Protein AF-A0A965Z1U5-F1 (afdb_monomer)

Foldseek 3Di:
DDDDDDDDDPPDDDQLVVFQVVLLVVCCVVPWDDKDKDKDAPVPLPDDQQDWFFDDDCPPPNGDRFIWGFHDWADPPPPRIIMTITIGDDCVSNDSGTHDGDDPPPPDDPDFFPWKDDWDKDFPFDDPPLDTWTKIKIFIDGGPVDDFQKKWKWKDFPPDDDTHTPDIDRDPDGMDIDTDDDAQTKMKMFMWTAHPPPRDIDPGDIDIDGIPQDQDFAEEKEDWAWEADQQKTKTFIHGGPDSQFQWKFKWKDQDFAPVPIDTDDTGRDGIDIGHHGAFRKMFMWMWTAGPNGHTYDINDSTTHIYGHHDDDPVVVVVVVCVVDVVVVVVVCVVPPDDDPPPPVCVVVPPPPDPDPDDPDDPDCVVPDDPPPDPPVVVVVVVVVVVVVVVVVVVVVD

Radius of gyration: 63.67 Å; Cα contacts (8 Å, |Δi|>4): 687; chains: 1; bounding box: 165×57×192 Å

Secondary structure (DSSP, 8-state):
---------TT--SHHHHHHHHHHHHHHHHH---EEEEEEEGGGTT--TT-EEEEEEHHHH-EEEEEEEEEEEEE-SSSSEEEEEEEE--GGGG-S-----------------SS-EEEEEEE----TTS----EEEEEEE--SSS--SEEEEEEEETT--SPEEEEEESS--SEEEEESPPTTSEEEEEEEEE-TTT-PBP--EEEEEETT----PPPPPEEEEEEEETTEEEEEEE--S-TTEEEEEEEEESSS-GGG-EEEEEESSSEEEEE--TT-EEEEEEEEEETT-PBPPPS-SSPEEEEPPP--HHHHHHHHHHH-HHHHHHHHHHHS--------GGGGS------------TTSTTS-------HHHHHHHHHHHHHHHHHHHHH--

Mean predicted aligned error: 20.66 Å

Structure (mmCIF, N/CA/C/O backbone):
data_AF-A0A965Z1U5-F1
#
_entry.id   AF-A0A965Z1U5-F1
#
loop_
_atom_site.group_PDB
_atom_site.id
_atom_site.type_symbol
_atom_site.label_atom_id
_atom_site.label_alt_id
_atom_site.label_comp_id
_atom_site.label_asym_id
_atom_site.label_entity_id
_atom_site.label_seq_id
_atom_site.pdbx_PDB_ins_code
_atom_site.Cartn_x
_atom_site.Cartn_y
_atom_site.Cartn_z
_atom_site.occupancy
_atom_site.B_iso_or_equiv
_atom_site.auth_seq_id
_atom_site.auth_comp_id
_atom_site.auth_asym_id
_atom_site.auth_atom_id
_atom_site.pdbx_PDB_model_num
ATOM 1 N N . GLY A 1 1 ? -3.726 21.335 -47.541 1.00 59.28 1 GLY A N 1
ATOM 2 C CA . GLY A 1 1 ? -3.322 21.092 -46.144 1.00 59.28 1 GLY A CA 1
ATOM 3 C C . GLY A 1 1 ? -2.238 20.042 -46.142 1.00 59.28 1 GLY A C 1
ATOM 4 O O . GLY A 1 1 ? -2.232 19.223 -47.052 1.00 59.28 1 GLY A O 1
ATOM 5 N N . VAL A 1 2 ? -1.315 20.085 -45.186 1.00 68.00 2 VAL A N 1
ATOM 6 C CA . VAL A 1 2 ? -0.367 18.982 -44.977 1.00 68.00 2 VAL A CA 1
ATOM 7 C C . VAL A 1 2 ? -1.141 17.851 -44.300 1.00 68.00 2 VAL A C 1
ATOM 9 O O . VAL A 1 2 ? -1.818 18.098 -43.306 1.00 68.00 2 VAL A O 1
ATOM 12 N N . TYR A 1 3 ? -1.113 16.653 -44.883 1.00 68.88 3 TYR A N 1
ATOM 13 C CA . TYR A 1 3 ? -1.739 15.462 -44.313 1.00 68.88 3 TYR A CA 1
ATOM 14 C C . TYR A 1 3 ? -0.634 14.579 -43.746 1.00 68.88 3 TYR A C 1
ATOM 16 O O . TYR A 1 3 ? 0.177 14.041 -44.498 1.00 68.88 3 TYR A O 1
ATOM 24 N N . GLU A 1 4 ? -0.577 14.480 -42.424 1.00 79.38 4 GLU A N 1
ATOM 25 C CA . GLU A 1 4 ? 0.377 13.627 -41.727 1.00 79.38 4 GLU A CA 1
ATOM 26 C C . GLU A 1 4 ? -0.283 12.284 -41.406 1.00 79.38 4 GLU A C 1
ATOM 28 O O . GLU A 1 4 ? -1.426 12.232 -40.946 1.00 79.38 4 GLU A O 1
ATOM 33 N N . LYS A 1 5 ? 0.427 11.186 -41.676 1.00 80.12 5 LYS A N 1
ATOM 34 C CA . LYS A 1 5 ? -0.039 9.827 -41.398 1.00 80.12 5 LYS A CA 1
ATOM 35 C C . LYS A 1 5 ? 1.095 9.016 -40.788 1.00 80.12 5 LYS A C 1
ATOM 37 O O . LYS A 1 5 ? 2.096 8.758 -41.449 1.00 80.12 5 LYS A O 1
ATOM 42 N N . SER A 1 6 ? 0.912 8.576 -39.548 1.00 85.31 6 SER A N 1
ATOM 43 C CA . SER A 1 6 ? 1.828 7.653 -38.874 1.00 85.31 6 SER A CA 1
ATOM 44 C C . SER A 1 6 ? 1.449 6.207 -39.198 1.00 85.31 6 SER A C 1
ATOM 46 O O . SER A 1 6 ? 0.270 5.850 -39.182 1.00 85.31 6 SER A O 1
ATOM 48 N N . ILE A 1 7 ? 2.439 5.371 -39.513 1.00 83.31 7 ILE A N 1
ATOM 49 C CA . ILE A 1 7 ? 2.233 3.971 -39.904 1.00 83.31 7 ILE A CA 1
ATOM 50 C C . ILE A 1 7 ? 3.200 3.096 -39.105 1.00 83.31 7 ILE A C 1
ATOM 52 O O . ILE A 1 7 ? 4.408 3.323 -39.127 1.00 83.31 7 ILE A O 1
ATOM 56 N N . SER A 1 8 ? 2.675 2.090 -38.406 1.00 86.25 8 SER A N 1
ATOM 57 C CA . SER A 1 8 ? 3.488 1.099 -37.695 1.00 86.25 8 SER A CA 1
ATOM 58 C C . SER A 1 8 ? 3.958 0.007 -38.654 1.00 86.25 8 SER A C 1
ATOM 60 O O . SER A 1 8 ? 3.145 -0.688 -39.261 1.00 86.25 8 SER A O 1
ATOM 62 N N . LEU A 1 9 ? 5.275 -0.162 -38.767 1.00 80.62 9 LEU A N 1
ATOM 63 C CA . LEU A 1 9 ? 5.908 -1.162 -39.626 1.00 80.62 9 LEU A CA 1
ATOM 64 C C . LEU A 1 9 ? 6.399 -2.337 -38.771 1.00 80.62 9 LEU A C 1
ATOM 66 O O . LEU A 1 9 ? 7.524 -2.340 -38.274 1.00 80.62 9 LEU A O 1
ATOM 70 N N . LEU A 1 10 ? 5.530 -3.324 -38.548 1.00 79.31 10 LEU A N 1
ATOM 71 C CA . LEU A 1 10 ? 5.866 -4.510 -37.755 1.00 79.31 10 LEU A CA 1
ATOM 72 C C . LEU A 1 10 ? 6.951 -5.346 -38.455 1.00 79.31 10 LEU A C 1
ATOM 74 O O . LEU A 1 10 ? 6.901 -5.556 -39.663 1.00 79.31 10 LEU A O 1
ATOM 78 N N . GLY A 1 11 ? 7.931 -5.834 -37.690 1.00 80.06 11 GLY A N 1
ATOM 79 C CA . GLY A 1 11 ? 9.009 -6.693 -38.202 1.00 80.06 11 GLY A CA 1
ATOM 80 C C . GLY A 1 11 ? 10.138 -5.965 -38.944 1.00 80.06 11 GLY A C 1
ATOM 81 O O . GLY A 1 11 ? 11.106 -6.606 -39.353 1.00 80.06 11 GLY A O 1
ATOM 82 N N . VAL A 1 12 ? 10.064 -4.639 -39.086 1.00 83.12 12 VAL A N 1
ATOM 83 C CA . VAL A 1 12 ? 11.139 -3.823 -39.661 1.00 83.12 12 VAL A CA 1
ATOM 84 C C . VAL A 1 12 ? 12.124 -3.429 -38.563 1.00 83.12 12 VAL A C 1
ATOM 86 O O . VAL A 1 12 ? 11.748 -2.780 -37.593 1.00 83.12 12 VAL A O 1
ATOM 89 N N . THR A 1 13 ? 13.390 -3.826 -38.704 1.00 81.75 13 THR A N 1
ATOM 90 C CA . THR A 1 13 ? 14.416 -3.644 -37.654 1.00 81.75 13 THR A CA 1
ATOM 91 C C . THR A 1 13 ? 15.606 -2.797 -38.097 1.00 81.75 13 THR A C 1
ATOM 93 O O . THR A 1 13 ? 16.485 -2.509 -37.287 1.00 81.75 13 THR A O 1
ATOM 96 N N . ARG A 1 14 ? 15.656 -2.385 -39.372 1.00 85.12 14 ARG A N 1
ATOM 97 C CA . ARG A 1 14 ? 16.762 -1.600 -39.939 1.00 85.12 14 ARG A CA 1
ATOM 98 C C . ARG A 1 14 ? 16.266 -0.294 -40.576 1.00 85.12 14 ARG A C 1
ATOM 100 O O . ARG A 1 14 ? 15.261 -0.338 -41.287 1.00 85.12 14 ARG A O 1
ATOM 107 N N . PRO A 1 15 ? 16.986 0.836 -40.422 1.00 85.94 15 PRO A N 1
ATOM 108 C CA . PRO A 1 15 ? 16.594 2.123 -41.011 1.00 85.94 15 PRO A CA 1
ATOM 109 C C . PRO A 1 15 ? 16.407 2.083 -42.534 1.00 85.94 15 PRO A C 1
ATOM 111 O O . PRO A 1 15 ? 15.456 2.651 -43.055 1.00 85.94 15 PRO A O 1
ATOM 114 N N . GLU A 1 16 ? 17.249 1.343 -43.257 1.00 88.06 16 GLU A N 1
ATOM 115 C CA . GLU A 1 16 ? 17.133 1.198 -44.718 1.00 88.06 16 GLU A CA 1
ATOM 116 C C . GLU A 1 16 ? 15.807 0.546 -45.143 1.00 88.06 16 GLU A C 1
ATOM 118 O O . GLU A 1 16 ? 15.194 0.950 -46.131 1.00 88.06 16 GLU A O 1
ATOM 123 N N . GLN A 1 17 ? 15.329 -0.440 -44.376 1.00 89.94 17 GLN A N 1
ATOM 124 C CA . GLN A 1 17 ? 14.039 -1.090 -44.624 1.00 89.94 17 GLN A CA 1
ATOM 125 C C . GLN A 1 17 ? 12.875 -0.124 -44.370 1.00 89.94 17 GLN A C 1
ATOM 127 O O . GLN A 1 17 ? 11.907 -0.125 -45.129 1.00 89.94 17 GLN A O 1
ATOM 132 N N . VAL A 1 18 ? 12.987 0.728 -43.341 1.00 89.44 18 VAL A N 1
ATOM 133 C CA . VAL A 1 18 ? 12.021 1.808 -43.079 1.00 89.44 18 VAL A CA 1
ATOM 134 C C . VAL A 1 18 ? 11.992 2.782 -44.253 1.00 89.44 18 VAL A C 1
ATOM 136 O O . VAL A 1 18 ? 10.911 3.129 -44.719 1.00 89.44 18 VAL A O 1
ATOM 139 N N . GLY A 1 19 ? 13.157 3.173 -44.774 1.00 91.00 19 GLY A N 1
ATOM 140 C CA . GLY A 1 19 ? 13.268 4.105 -45.895 1.00 91.00 19 GLY A CA 1
ATOM 141 C C . GLY A 1 19 ? 12.595 3.580 -47.160 1.00 91.00 19 GLY A C 1
ATOM 142 O O . GLY A 1 19 ? 11.820 4.302 -47.787 1.00 91.00 19 GLY A O 1
ATOM 143 N N . ARG A 1 20 ? 12.835 2.310 -47.509 1.00 92.25 20 ARG A N 1
ATOM 144 C CA . ARG A 1 20 ? 12.217 1.644 -48.672 1.00 92.25 20 ARG A CA 1
ATOM 145 C C . ARG A 1 20 ? 10.707 1.483 -48.511 1.00 92.25 20 ARG A C 1
ATOM 147 O O . ARG A 1 20 ? 9.948 1.808 -49.419 1.00 92.25 20 ARG A O 1
ATOM 154 N N . LEU A 1 21 ? 10.252 1.033 -47.340 1.00 90.75 21 LEU A N 1
ATOM 155 C CA . LEU A 1 21 ? 8.822 0.843 -47.086 1.00 90.75 21 LEU A CA 1
ATOM 156 C C . LEU A 1 21 ? 8.074 2.182 -47.005 1.00 90.75 21 LEU A C 1
ATOM 158 O O . LEU A 1 21 ? 6.960 2.301 -47.509 1.00 90.75 21 LEU A O 1
ATOM 162 N N . GLY A 1 22 ? 8.707 3.211 -46.440 1.00 89.88 22 GLY A N 1
ATOM 163 C CA . GLY A 1 22 ? 8.207 4.582 -46.456 1.00 89.88 22 GLY A CA 1
ATOM 164 C C . GLY A 1 22 ? 8.079 5.133 -47.875 1.00 89.88 22 GLY A C 1
ATOM 165 O O . GLY A 1 22 ? 7.038 5.698 -48.209 1.00 89.88 22 GLY A O 1
ATOM 166 N N . ASN A 1 23 ? 9.085 4.908 -48.728 1.00 91.25 23 ASN A N 1
ATOM 167 C CA . ASN A 1 23 ? 9.037 5.310 -50.134 1.00 91.25 23 ASN A CA 1
ATOM 168 C C . ASN A 1 23 ? 7.898 4.604 -50.887 1.00 91.25 23 ASN A C 1
ATOM 170 O O . ASN A 1 23 ? 7.099 5.263 -51.546 1.00 91.25 23 ASN A O 1
ATOM 174 N N . TYR A 1 24 ? 7.753 3.287 -50.707 1.00 91.94 24 TYR A N 1
ATOM 175 C CA . TYR A 1 24 ? 6.645 2.511 -51.273 1.00 91.94 24 TYR A CA 1
ATOM 176 C C . TYR A 1 24 ? 5.275 3.088 -50.885 1.00 91.94 24 TYR A C 1
ATOM 178 O O . TYR A 1 24 ? 4.416 3.296 -51.744 1.00 91.94 24 TYR A O 1
ATOM 186 N N . LEU A 1 25 ? 5.060 3.379 -49.598 1.00 90.62 25 LEU A N 1
ATOM 187 C CA . LEU A 1 25 ? 3.789 3.914 -49.100 1.00 90.62 25 LEU A CA 1
ATOM 188 C C . LEU A 1 25 ? 3.514 5.329 -49.630 1.00 90.62 25 LEU A C 1
ATOM 190 O O . LEU A 1 25 ? 2.376 5.636 -49.993 1.00 90.62 25 LEU A O 1
ATOM 194 N N . LEU A 1 26 ? 4.549 6.169 -49.708 1.00 89.75 26 LEU A N 1
ATOM 195 C CA . LEU A 1 26 ? 4.457 7.524 -50.247 1.00 89.75 26 LEU A CA 1
ATOM 196 C C . LEU A 1 26 ? 4.139 7.519 -51.748 1.00 89.75 26 LEU A C 1
ATOM 198 O O . LEU A 1 26 ? 3.217 8.207 -52.187 1.00 89.75 26 LEU A O 1
ATOM 202 N N . GLU A 1 27 ? 4.867 6.729 -52.538 1.00 91.81 27 GLU A N 1
ATOM 203 C CA . GLU A 1 27 ? 4.651 6.628 -53.982 1.00 91.81 27 GLU A CA 1
ATOM 204 C C . GLU A 1 27 ? 3.309 5.967 -54.308 1.00 91.81 27 GLU A C 1
ATOM 206 O O . GLU A 1 27 ? 2.620 6.430 -55.218 1.00 91.81 27 GLU A O 1
ATOM 211 N N . THR A 1 28 ? 2.872 4.977 -53.519 1.00 91.62 28 THR A N 1
ATOM 212 C CA . THR A 1 28 ? 1.513 4.417 -53.618 1.00 91.62 28 THR A CA 1
ATOM 213 C C . THR A 1 28 ? 0.469 5.518 -53.432 1.00 91.62 28 THR A C 1
ATOM 215 O O . THR A 1 28 ? -0.399 5.685 -54.283 1.00 91.62 28 THR A O 1
ATOM 218 N N . ALA A 1 29 ? 0.575 6.322 -52.368 1.00 88.88 29 ALA A N 1
ATOM 219 C CA . ALA A 1 29 ? -0.375 7.403 -52.101 1.00 88.88 29 ALA A CA 1
ATOM 220 C C . ALA A 1 29 ? -0.366 8.504 -53.178 1.00 88.88 29 ALA A C 1
ATOM 222 O O . ALA A 1 29 ? -1.385 9.154 -53.404 1.00 88.88 29 ALA A O 1
ATOM 223 N N . ARG A 1 30 ? 0.777 8.729 -53.840 1.00 88.75 30 ARG A N 1
ATOM 224 C CA . ARG A 1 30 ? 0.920 9.754 -54.882 1.00 88.75 30 ARG A CA 1
ATOM 225 C C . ARG A 1 30 ? 0.391 9.300 -56.244 1.00 88.75 30 ARG A C 1
ATOM 227 O O . ARG A 1 30 ? -0.228 10.098 -56.949 1.00 88.75 30 ARG A O 1
ATOM 234 N N . ARG A 1 31 ? 0.688 8.057 -56.632 1.00 91.56 31 ARG A N 1
ATOM 235 C CA . ARG A 1 31 ? 0.518 7.550 -58.005 1.00 91.56 31 ARG A CA 1
ATOM 236 C C . ARG A 1 31 ? -0.724 6.694 -58.187 1.00 91.56 31 ARG A C 1
ATOM 238 O O . ARG A 1 31 ? -1.340 6.752 -59.245 1.00 91.56 31 ARG A O 1
ATOM 245 N N . VAL A 1 32 ? -1.106 5.924 -57.172 1.00 92.88 32 VAL A N 1
ATOM 246 C CA . VAL A 1 32 ? -2.252 5.016 -57.249 1.00 92.88 32 VAL A CA 1
ATOM 247 C C . VAL A 1 32 ? -3.505 5.786 -56.860 1.00 92.88 32 VAL A C 1
ATOM 249 O O . VAL A 1 32 ? -3.798 5.968 -55.679 1.00 92.88 32 VAL A O 1
ATOM 252 N N . GLN A 1 33 ? -4.235 6.272 -57.862 1.00 90.19 33 GLN A N 1
ATOM 253 C CA . GLN A 1 33 ? -5.440 7.080 -57.638 1.00 90.19 33 GLN A CA 1
ATOM 254 C C . GLN A 1 33 ? -6.726 6.330 -57.971 1.00 90.19 33 GLN A C 1
ATOM 256 O O . GLN A 1 33 ? -7.779 6.647 -57.421 1.00 90.19 33 GLN A O 1
ATOM 261 N N . ASN A 1 34 ? -6.655 5.337 -58.859 1.00 93.25 34 ASN A N 1
ATOM 262 C CA . ASN A 1 34 ? -7.828 4.585 -59.280 1.00 93.25 34 ASN A CA 1
ATOM 263 C C . ASN A 1 34 ? -7.920 3.244 -58.550 1.00 93.25 34 ASN A C 1
ATOM 265 O O . ASN A 1 34 ? -6.970 2.463 -58.517 1.00 93.25 34 ASN A O 1
ATOM 269 N N . PHE A 1 35 ? -9.108 2.963 -58.029 1.00 95.12 35 PHE A N 1
ATOM 270 C CA . PHE A 1 35 ? -9.475 1.694 -57.416 1.00 95.12 35 PHE A CA 1
ATOM 271 C C . PHE A 1 35 ? -10.773 1.224 -58.054 1.00 95.12 35 PHE A C 1
ATOM 273 O O . PHE A 1 35 ? -11.647 2.036 -58.364 1.00 95.12 35 PHE A O 1
ATOM 280 N N . CYS A 1 36 ? -10.905 -0.077 -58.264 1.00 94.06 36 CYS A N 1
ATOM 281 C CA . CYS A 1 36 ? -12.145 -0.652 -58.758 1.00 94.06 36 CYS A CA 1
ATOM 282 C C . CYS A 1 36 ? -12.383 -2.029 -58.153 1.00 94.06 36 CYS A C 1
ATOM 284 O O . CYS A 1 36 ? -11.455 -2.704 -57.710 1.00 94.06 36 CYS A O 1
ATOM 286 N N . ALA A 1 37 ? -13.648 -2.426 -58.145 1.00 93.69 37 ALA A N 1
ATOM 287 C CA . ALA A 1 37 ? -14.051 -3.785 -57.853 1.00 93.69 37 ALA A CA 1
ATOM 288 C C . ALA A 1 37 ? -15.101 -4.210 -58.876 1.00 93.69 37 ALA A C 1
ATOM 290 O O . ALA A 1 37 ? -15.958 -3.409 -59.259 1.00 93.69 37 ALA A O 1
ATOM 291 N N . PHE A 1 38 ? -15.017 -5.451 -59.337 1.00 90.94 38 PHE A N 1
ATOM 292 C CA . PHE A 1 38 ? -15.966 -6.029 -60.281 1.00 90.94 38 PHE A CA 1
ATOM 293 C C . PHE A 1 38 ? -16.144 -7.517 -59.995 1.00 90.94 38 PHE A C 1
ATOM 295 O O . PHE A 1 38 ? -15.285 -8.156 -59.392 1.00 90.94 38 PHE A O 1
ATOM 302 N N . GLN A 1 39 ? -17.287 -8.056 -60.407 1.00 90.75 39 GLN A N 1
ATOM 303 C CA . GLN A 1 39 ? -17.618 -9.462 -60.221 1.00 90.75 39 GLN A CA 1
ATOM 304 C C . GLN A 1 39 ? -17.419 -10.223 -61.525 1.00 90.75 39 GLN A C 1
ATOM 306 O O . GLN A 1 39 ? -17.868 -9.779 -62.584 1.00 90.75 39 GLN A O 1
ATOM 311 N N . VAL A 1 40 ? -16.774 -11.378 -61.429 1.00 87.94 40 VAL A N 1
ATOM 312 C CA . VAL A 1 40 ? -16.605 -12.327 -62.529 1.00 87.94 40 VAL A CA 1
ATOM 313 C C . VAL A 1 40 ? -17.300 -13.639 -62.193 1.00 87.94 40 VAL A C 1
ATOM 315 O O . VAL A 1 40 ? -17.477 -13.983 -61.028 1.00 87.94 40 VAL A O 1
ATOM 318 N N . SER A 1 41 ? -17.717 -14.378 -63.217 1.00 85.50 41 SER A N 1
ATOM 319 C CA . SER A 1 41 ? -18.219 -15.745 -63.032 1.00 85.50 41 SER A CA 1
ATOM 320 C C . SER A 1 41 ? -17.060 -16.729 -62.827 1.00 85.50 41 SER A C 1
ATOM 322 O O . SER A 1 41 ? -15.912 -16.394 -63.114 1.00 85.50 41 SER A O 1
ATOM 324 N N . LEU A 1 42 ? -17.357 -17.980 -62.460 1.00 76.62 42 LEU A N 1
ATOM 325 C CA . LEU A 1 42 ? -16.363 -19.065 -62.328 1.00 76.62 42 LEU A CA 1
ATOM 326 C C . LEU A 1 42 ? -15.470 -19.301 -63.564 1.00 76.62 42 LEU A C 1
ATOM 328 O O . LEU A 1 42 ? -14.468 -20.002 -63.466 1.00 76.62 42 LEU A O 1
ATOM 332 N N . LYS A 1 43 ? -15.833 -18.755 -64.731 1.00 76.12 43 LYS A N 1
ATOM 333 C CA . LYS A 1 43 ? -15.044 -18.865 -65.962 1.00 76.12 43 LYS A CA 1
ATOM 334 C C . LYS A 1 43 ? -13.726 -18.078 -65.914 1.00 76.12 43 LYS A C 1
ATOM 336 O O . LYS A 1 43 ? -12.787 -18.501 -66.574 1.00 76.12 43 LYS A O 1
ATOM 341 N N . ASP A 1 44 ? -13.672 -17.000 -65.134 1.00 75.31 44 ASP A N 1
ATOM 342 C CA . ASP A 1 44 ? -12.500 -16.120 -64.994 1.00 75.31 44 ASP A CA 1
ATOM 343 C C . ASP A 1 44 ? -12.007 -16.105 -63.528 1.00 75.31 44 ASP A C 1
ATOM 345 O O . ASP A 1 44 ? -11.510 -15.103 -63.015 1.00 75.31 44 ASP A O 1
ATOM 349 N N . ALA A 1 45 ? -12.226 -17.219 -62.815 1.00 68.50 45 ALA A N 1
ATOM 350 C CA . ALA A 1 45 ? -11.830 -17.410 -61.416 1.00 68.50 45 ALA A CA 1
ATOM 351 C C . ALA A 1 45 ? -10.360 -17.840 -61.247 1.00 68.50 45 ALA A C 1
ATOM 353 O O . ALA A 1 45 ? -9.933 -18.132 -60.134 1.00 68.50 45 ALA A O 1
ATOM 354 N N . ASP A 1 46 ? -9.600 -17.904 -62.340 1.00 83.56 46 ASP A N 1
ATOM 355 C CA . ASP A 1 46 ? -8.154 -18.126 -62.345 1.00 83.56 46 ASP A CA 1
ATOM 356 C C . ASP A 1 46 ? -7.351 -16.859 -62.015 1.00 83.56 46 ASP A C 1
ATOM 358 O O . ASP A 1 46 ? -6.145 -16.952 -61.818 1.00 83.56 46 ASP A O 1
ATOM 362 N N . ILE A 1 47 ? -8.008 -15.699 -61.909 1.00 90.31 47 ILE A N 1
ATOM 363 C CA . ILE A 1 47 ? -7.376 -14.450 -61.477 1.00 90.31 47 ILE A CA 1
ATOM 364 C C . ILE A 1 47 ? -6.924 -14.568 -60.017 1.00 90.31 47 ILE A C 1
ATOM 366 O O . ILE A 1 47 ? -7.735 -14.819 -59.122 1.00 90.31 47 ILE A O 1
ATOM 370 N N . GLU A 1 48 ? -5.646 -14.292 -59.761 1.00 92.00 48 GLU A N 1
ATOM 371 C CA . GLU A 1 48 ? -5.042 -14.387 -58.429 1.00 92.00 48 GLU A CA 1
ATOM 372 C C . GLU A 1 48 ? -4.659 -13.021 -57.837 1.00 92.00 48 GLU A C 1
ATOM 374 O O . GLU A 1 48 ? -4.344 -12.046 -58.528 1.00 92.00 48 GLU A O 1
ATOM 379 N N . ALA A 1 49 ? -4.645 -12.942 -56.502 1.00 93.12 49 ALA A N 1
ATOM 380 C CA . ALA A 1 49 ? -4.140 -11.764 -55.810 1.00 93.12 49 ALA A CA 1
ATOM 381 C C . ALA A 1 49 ? -2.656 -11.542 -56.144 1.00 93.12 49 ALA A C 1
ATOM 383 O O . ALA A 1 49 ? -1.814 -12.418 -55.966 1.00 93.12 49 ALA A O 1
ATOM 384 N N . GLY A 1 50 ? -2.327 -10.330 -56.585 1.00 90.88 50 GLY A N 1
ATOM 385 C CA . GLY A 1 50 ? -0.987 -9.949 -57.013 1.00 90.88 50 GLY A CA 1
ATOM 386 C C . GLY A 1 50 ? -0.805 -9.866 -58.527 1.00 90.88 50 GLY A C 1
ATOM 387 O O . GLY A 1 50 ? 0.142 -9.194 -58.942 1.00 90.88 50 GLY A O 1
ATOM 388 N N . GLU A 1 51 ? -1.700 -10.454 -59.325 1.00 95.12 51 GLU A N 1
ATOM 389 C CA . GLU A 1 51 ? -1.655 -10.369 -60.787 1.00 95.12 51 GLU A CA 1
ATOM 390 C C . GLU A 1 51 ? -1.930 -8.955 -61.306 1.00 95.12 51 GLU A C 1
ATOM 392 O O . GLU A 1 51 ? -2.525 -8.116 -60.621 1.00 95.12 51 GLU A O 1
ATOM 397 N N . ILE A 1 52 ? -1.484 -8.688 -62.536 1.00 94.56 52 ILE A N 1
ATOM 398 C CA . ILE A 1 52 ? -1.739 -7.431 -63.242 1.00 94.56 52 ILE A CA 1
ATOM 399 C C . ILE A 1 52 ? -2.690 -7.722 -64.396 1.00 94.56 52 ILE A C 1
ATOM 401 O O . ILE A 1 52 ? -2.337 -8.425 -65.340 1.00 94.56 52 ILE A O 1
ATOM 405 N N . VAL A 1 53 ? -3.879 -7.134 -64.332 1.00 94.00 53 VAL A N 1
ATOM 406 C CA . VAL A 1 53 ? -4.925 -7.256 -65.346 1.00 94.00 53 VAL A CA 1
ATOM 407 C C . VAL A 1 53 ? -5.088 -5.940 -66.100 1.00 94.00 53 VAL A C 1
ATOM 409 O O . VAL A 1 53 ? -4.924 -4.854 -65.542 1.00 94.00 53 VAL A O 1
ATOM 412 N N . SER A 1 54 ? -5.424 -6.018 -67.384 1.00 95.06 54 SER A N 1
ATOM 413 C CA . SER A 1 54 ? -5.745 -4.842 -68.196 1.00 95.06 54 SER A CA 1
ATOM 414 C C . SER A 1 54 ? -7.255 -4.648 -68.264 1.00 95.06 54 SER A C 1
ATOM 416 O O . SER A 1 54 ? -7.968 -5.488 -68.806 1.00 95.06 54 SER A O 1
ATOM 418 N N . ILE A 1 55 ? -7.743 -3.514 -67.765 1.00 93.06 55 ILE A N 1
ATOM 419 C CA . ILE A 1 55 ? -9.172 -3.187 -67.737 1.00 93.06 55 ILE A CA 1
ATOM 420 C C . ILE A 1 55 ? -9.487 -2.165 -68.831 1.00 93.06 55 ILE A C 1
ATOM 422 O O . ILE A 1 55 ? -8.815 -1.140 -68.976 1.00 93.06 55 ILE A O 1
ATOM 426 N N . THR A 1 56 ? -10.538 -2.443 -69.603 1.00 94.38 56 THR A N 1
ATOM 427 C CA . THR A 1 56 ? -11.081 -1.539 -70.624 1.00 94.38 56 THR A CA 1
ATOM 428 C C . THR A 1 56 ? -12.528 -1.215 -70.274 1.00 94.38 56 THR A C 1
ATOM 430 O O . THR A 1 56 ? -13.367 -2.111 -70.247 1.00 94.38 56 THR A O 1
ATOM 433 N N . TYR A 1 57 ? -12.815 0.055 -69.985 1.00 92.88 57 TYR A N 1
ATOM 434 C CA . TYR A 1 57 ? -14.152 0.528 -69.615 1.00 92.88 57 TYR A CA 1
ATOM 435 C C . TYR A 1 57 ? -14.369 1.989 -70.068 1.00 92.88 57 TYR A C 1
ATOM 437 O O . TYR A 1 57 ? -14.457 2.909 -69.241 1.00 92.88 57 TYR A O 1
ATOM 445 N N . PRO A 1 58 ? -14.391 2.230 -71.394 1.00 91.75 58 PRO A N 1
ATOM 446 C CA . PRO A 1 58 ? -14.248 3.563 -71.978 1.00 91.75 58 PRO A CA 1
ATOM 447 C C . PRO A 1 58 ? -15.420 4.500 -71.665 1.00 91.75 58 PRO A C 1
ATOM 449 O O . PRO A 1 58 ? -15.193 5.686 -71.449 1.00 91.75 58 PRO A O 1
ATOM 452 N N . ASP A 1 59 ? -16.645 3.980 -71.576 1.00 91.75 59 ASP A N 1
ATOM 453 C CA . ASP A 1 59 ? -17.855 4.813 -71.533 1.00 91.75 59 ASP A CA 1
ATOM 454 C C . ASP A 1 59 ? -18.059 5.559 -70.204 1.00 91.75 59 ASP A C 1
ATOM 456 O O . ASP A 1 59 ? -18.666 6.627 -70.184 1.00 91.75 59 ASP A O 1
ATOM 460 N N . PHE A 1 60 ? -17.544 5.025 -69.091 1.00 88.81 60 PHE A N 1
ATOM 461 C CA . PHE A 1 60 ? -17.665 5.654 -67.766 1.00 88.81 60 PHE A CA 1
ATOM 462 C C . PHE A 1 60 ? -16.332 6.191 -67.242 1.00 88.81 60 PHE A C 1
ATOM 464 O O . PHE A 1 60 ? -16.270 7.297 -66.715 1.00 88.81 60 PHE A O 1
ATOM 471 N N . THR A 1 61 ? -15.256 5.410 -67.375 1.00 89.25 61 THR A N 1
ATOM 472 C CA . THR A 1 61 ? -13.947 5.742 -66.779 1.00 89.25 61 THR A CA 1
ATOM 473 C C . THR A 1 61 ? -12.935 6.286 -67.784 1.00 89.25 61 THR A C 1
ATOM 475 O O . THR A 1 61 ? -11.884 6.789 -67.388 1.00 89.25 61 THR A O 1
ATOM 478 N N . GLY A 1 62 ? -13.204 6.141 -69.086 1.00 92.62 62 GLY A N 1
ATOM 479 C CA . GLY A 1 62 ? -12.227 6.411 -70.141 1.00 92.62 62 GLY A CA 1
ATOM 480 C C . GLY A 1 62 ? -11.054 5.423 -70.182 1.00 92.62 62 GLY A C 1
ATOM 481 O O . GLY A 1 62 ? -10.083 5.666 -70.897 1.00 92.62 62 GLY A O 1
ATOM 482 N N . TRP A 1 63 ? -11.088 4.323 -69.420 1.00 94.94 63 TRP A N 1
ATOM 483 C CA . TRP A 1 63 ? -9.984 3.362 -69.382 1.00 94.94 63 TRP A CA 1
ATOM 484 C C . TRP A 1 63 ? -9.924 2.521 -70.658 1.00 94.94 63 TRP A C 1
ATOM 486 O O . TRP A 1 63 ? -10.920 1.930 -71.077 1.00 94.94 63 TRP A O 1
ATOM 496 N N . SER A 1 64 ? -8.726 2.417 -71.231 1.00 95.00 64 SER A N 1
ATOM 497 C CA . SER A 1 64 ? -8.418 1.588 -72.398 1.00 95.00 64 SER A CA 1
ATOM 498 C C . SER A 1 64 ? -7.170 0.765 -72.105 1.00 95.00 64 SER A C 1
ATOM 500 O O . SER A 1 64 ? -6.087 1.336 -71.994 1.00 95.00 64 SER A O 1
ATOM 502 N N . ALA A 1 65 ? -7.330 -0.555 -71.956 1.00 94.75 65 ALA A N 1
ATOM 503 C CA . ALA A 1 65 ? -6.271 -1.494 -71.570 1.00 94.75 65 ALA A CA 1
ATOM 504 C C . ALA A 1 65 ? -5.421 -1.012 -70.375 1.00 94.75 65 ALA A C 1
ATOM 506 O O . ALA A 1 65 ? -4.214 -1.253 -70.310 1.00 94.75 65 ALA A O 1
ATOM 507 N N . LYS A 1 66 ? -6.045 -0.303 -69.428 1.00 94.75 66 LYS A N 1
ATOM 508 C CA . LYS A 1 66 ? -5.341 0.311 -68.304 1.00 94.75 66 LYS A CA 1
ATOM 509 C C . LYS A 1 66 ? -4.917 -0.783 -67.315 1.00 94.75 66 LYS A C 1
ATOM 511 O O . LYS A 1 66 ? -5.756 -1.624 -66.993 1.00 94.75 66 LYS A O 1
ATOM 516 N N . PRO A 1 67 ? -3.658 -0.814 -66.842 1.00 96.00 67 PRO A N 1
ATOM 517 C CA . PRO A 1 67 ? -3.189 -1.874 -65.961 1.00 96.00 67 PRO A CA 1
ATOM 518 C C . PRO A 1 67 ? -3.648 -1.655 -64.514 1.00 96.00 67 PRO A C 1
ATOM 520 O O . PRO A 1 67 ? -3.560 -0.554 -63.964 1.00 96.00 67 PRO A O 1
ATOM 523 N N . PHE A 1 68 ? -4.104 -2.731 -63.887 1.00 96.56 68 PHE A N 1
ATOM 524 C CA . PHE A 1 68 ? -4.559 -2.783 -62.505 1.00 96.56 68 PHE A CA 1
ATOM 525 C C . PHE A 1 68 ? -3.969 -4.010 -61.817 1.00 96.56 68 PHE A C 1
ATOM 527 O O . PHE A 1 68 ? -3.966 -5.098 -62.383 1.00 96.56 68 PHE A O 1
ATOM 534 N N . ARG A 1 69 ? -3.484 -3.846 -60.586 1.00 96.19 69 ARG A N 1
ATOM 535 C CA . ARG A 1 69 ? -3.038 -4.948 -59.739 1.00 96.19 69 ARG A CA 1
ATOM 536 C C . ARG A 1 69 ? -4.198 -5.474 -58.908 1.00 96.19 69 ARG A C 1
ATOM 538 O O . ARG A 1 69 ? -4.887 -4.698 -58.243 1.00 96.19 69 ARG A O 1
ATOM 545 N N . VAL A 1 70 ? -4.375 -6.787 -58.902 1.00 96.00 70 VAL A N 1
ATOM 546 C CA . VAL A 1 70 ? -5.362 -7.470 -58.066 1.00 96.00 70 VAL A CA 1
ATOM 547 C C . VAL A 1 70 ? -4.892 -7.443 -56.614 1.00 96.00 70 VAL A C 1
ATOM 549 O O . VAL A 1 70 ? -3.814 -7.937 -56.287 1.00 96.00 70 VAL A O 1
ATOM 552 N N . LEU A 1 71 ? -5.694 -6.837 -55.743 1.00 94.31 71 LEU A N 1
ATOM 553 C CA . LEU A 1 71 ? -5.444 -6.753 -54.305 1.00 94.31 71 LEU A CA 1
ATOM 554 C C . LEU A 1 71 ? -6.113 -7.894 -53.542 1.00 94.31 71 LEU A C 1
ATOM 556 O O . LEU A 1 71 ? -5.549 -8.398 -52.575 1.00 94.31 71 LEU A O 1
ATOM 560 N N . ALA A 1 72 ? -7.319 -8.275 -53.961 1.00 94.38 72 ALA A N 1
ATOM 561 C CA . ALA A 1 72 ? -8.098 -9.314 -53.308 1.00 94.38 72 ALA A CA 1
ATOM 562 C C . ALA A 1 72 ? -9.013 -10.026 -54.305 1.00 94.38 72 ALA A C 1
ATOM 564 O O . ALA A 1 72 ? -9.537 -9.407 -55.233 1.00 94.38 72 ALA A O 1
ATOM 565 N N . VAL A 1 73 ? -9.223 -11.313 -54.044 1.00 91.38 73 VAL A N 1
ATOM 566 C CA . VAL A 1 73 ? -10.144 -12.203 -54.752 1.00 91.38 73 VAL A CA 1
ATOM 567 C C . VAL A 1 73 ? -11.036 -12.819 -53.680 1.00 91.38 73 VAL A C 1
ATOM 569 O O . VAL A 1 73 ? -10.530 -13.462 -52.760 1.00 91.38 73 VAL A O 1
ATOM 572 N N . GLN A 1 74 ? -12.337 -12.539 -53.725 1.00 91.12 74 GLN A N 1
ATOM 573 C CA . GLN A 1 74 ? -13.288 -12.921 -52.677 1.00 91.12 74 GLN A CA 1
ATOM 574 C C . GLN A 1 74 ? -14.489 -13.648 -53.277 1.00 91.12 74 GLN A C 1
ATOM 576 O O . GLN A 1 74 ? -15.159 -13.115 -54.157 1.00 91.12 74 GLN A O 1
ATOM 581 N N . ASP A 1 75 ? -14.778 -14.847 -52.776 1.00 86.12 75 ASP A N 1
ATOM 582 C CA . ASP A 1 75 ? -15.985 -15.602 -53.116 1.00 86.12 75 ASP A CA 1
ATOM 583 C C . ASP A 1 75 ? -17.023 -15.442 -51.996 1.00 86.12 75 ASP A C 1
ATOM 585 O O . ASP A 1 75 ? -16.760 -15.769 -50.836 1.00 86.12 75 ASP A O 1
ATOM 589 N N . GLU A 1 76 ? -18.201 -14.917 -52.336 1.00 77.44 76 GLU A N 1
ATOM 590 C CA . GLU A 1 76 ? -19.314 -14.730 -51.395 1.00 77.44 76 GLU A CA 1
ATOM 591 C C . GLU A 1 76 ? -20.205 -15.983 -51.272 1.00 77.44 76 GLU A C 1
ATOM 593 O O . GLU A 1 76 ? -21.186 -15.983 -50.527 1.00 77.44 76 GLU A O 1
ATOM 598 N N . GLY A 1 77 ? -19.890 -17.067 -51.992 1.00 70.38 77 GLY A N 1
ATOM 599 C CA . GLY A 1 77 ? -20.440 -18.417 -51.826 1.00 70.38 77 GLY A CA 1
ATOM 600 C C . GLY A 1 77 ? -21.912 -18.611 -52.215 1.00 70.38 77 GLY A C 1
ATOM 601 O O . GLY A 1 77 ? -22.358 -19.748 -52.358 1.00 70.38 77 GLY A O 1
ATOM 602 N N . GLN A 1 78 ? -22.684 -17.536 -52.397 1.00 67.06 78 GLN A N 1
ATOM 603 C CA . GLN A 1 78 ? -24.135 -17.603 -52.629 1.00 67.06 78 GLN A CA 1
ATOM 604 C C . GLN A 1 78 ? -24.557 -17.392 -54.089 1.00 67.06 78 GLN A C 1
ATOM 606 O O . GLN A 1 78 ? -25.662 -17.781 -54.462 1.00 67.06 78 GLN A O 1
ATOM 611 N N . THR A 1 79 ? -23.705 -16.791 -54.922 1.00 72.81 79 THR A N 1
ATOM 612 C CA . THR A 1 79 ? -24.067 -16.349 -56.284 1.00 72.81 79 THR A CA 1
ATOM 613 C C . THR A 1 79 ? -23.277 -17.041 -57.397 1.00 72.81 79 THR A C 1
ATOM 615 O O . THR A 1 79 ? -23.666 -16.939 -58.558 1.00 72.81 79 THR A O 1
ATOM 618 N N . GLY A 1 80 ? -22.192 -17.753 -57.065 1.00 74.00 80 GLY A N 1
ATOM 619 C CA . GLY A 1 80 ? -21.263 -18.325 -58.051 1.00 74.00 80 GLY A CA 1
ATOM 620 C C . GLY A 1 80 ? -20.390 -17.281 -58.762 1.00 74.00 80 GLY A C 1
ATOM 621 O O . GLY A 1 80 ? -19.780 -17.597 -59.785 1.00 74.00 80 GLY A O 1
ATOM 622 N N . ASN A 1 81 ? -20.342 -16.053 -58.238 1.00 83.06 81 ASN A N 1
ATOM 623 C CA . ASN A 1 81 ? -19.487 -14.978 -58.726 1.00 83.06 81 ASN A CA 1
ATOM 624 C C . ASN A 1 81 ? -18.367 -14.684 -57.725 1.00 83.06 81 ASN A C 1
ATOM 626 O O . ASN A 1 81 ? -18.584 -14.697 -56.515 1.00 83.06 81 ASN A O 1
ATOM 630 N N . VAL A 1 82 ? -17.196 -14.345 -58.253 1.00 88.56 82 VAL A N 1
ATOM 631 C CA . VAL A 1 82 ? -16.014 -13.946 -57.493 1.00 88.56 82 VAL A CA 1
ATOM 632 C C . VAL A 1 82 ? -15.830 -12.438 -57.634 1.00 88.56 82 VAL A C 1
ATOM 634 O O . VAL A 1 82 ? -15.804 -11.903 -58.744 1.00 88.56 82 VAL A O 1
ATOM 637 N N . THR A 1 83 ? -15.713 -11.739 -56.510 1.00 91.94 83 THR A N 1
ATOM 638 C CA . THR A 1 83 ? -15.420 -10.306 -56.464 1.00 91.94 83 THR A CA 1
ATOM 639 C C . THR A 1 83 ? -13.911 -10.094 -56.535 1.00 91.94 83 THR A C 1
ATOM 641 O O . THR A 1 83 ? -13.162 -10.537 -55.661 1.00 91.94 83 THR A O 1
ATOM 644 N N . ILE A 1 84 ? -13.464 -9.369 -57.558 1.00 93.19 84 ILE A N 1
ATOM 645 C CA . ILE A 1 84 ? -12.072 -8.966 -57.750 1.00 93.19 84 ILE A CA 1
ATOM 646 C C . ILE A 1 84 ? -11.941 -7.504 -57.336 1.00 93.19 84 ILE A C 1
ATOM 648 O O . ILE A 1 84 ? -12.658 -6.645 -57.847 1.00 93.19 84 ILE A O 1
ATOM 652 N N . THR A 1 85 ? -11.029 -7.215 -56.410 1.00 96.38 85 THR A N 1
ATOM 653 C CA . THR A 1 85 ? -10.689 -5.847 -55.995 1.00 96.38 85 THR A CA 1
ATOM 654 C C . THR A 1 85 ? -9.318 -5.489 -56.534 1.00 96.38 85 THR A C 1
ATOM 656 O O . THR A 1 85 ? -8.347 -6.203 -56.277 1.00 96.38 85 THR A O 1
ATOM 659 N N . CYS A 1 86 ? -9.216 -4.367 -57.240 1.00 96.00 86 CYS A N 1
ATOM 660 C CA . CYS A 1 86 ? -7.984 -3.926 -57.872 1.00 96.00 86 CYS A CA 1
ATOM 661 C C . CYS A 1 86 ? -7.629 -2.476 -57.538 1.00 96.00 86 CYS A C 1
ATOM 663 O O . CYS A 1 86 ? -8.493 -1.619 -57.337 1.00 96.00 86 CYS A O 1
ATOM 665 N N . ALA A 1 87 ? -6.332 -2.192 -57.581 1.00 96.50 87 ALA A N 1
ATOM 666 C CA . ALA A 1 87 ? -5.783 -0.844 -57.576 1.00 96.50 87 ALA A CA 1
ATOM 667 C C . ALA A 1 87 ? -4.975 -0.606 -58.850 1.00 96.50 87 ALA A C 1
ATOM 669 O O . ALA A 1 87 ? -4.422 -1.542 -59.422 1.00 96.50 87 ALA A O 1
ATOM 670 N N . GLU A 1 88 ? -4.927 0.634 -59.316 1.00 95.69 88 GLU A N 1
ATOM 671 C CA . GLU A 1 88 ? -4.118 1.024 -60.468 1.00 95.69 88 GLU A CA 1
ATOM 672 C C . GLU A 1 88 ? -2.669 0.560 -60.317 1.00 95.69 88 GLU A C 1
ATOM 674 O O . GLU A 1 88 ? -2.055 0.713 -59.260 1.00 95.69 88 GLU A O 1
ATOM 679 N N . TYR A 1 89 ? -2.125 -0.017 -61.386 1.00 95.44 89 TYR A N 1
ATOM 680 C CA . TYR A 1 89 ? -0.744 -0.463 -61.402 1.00 95.44 89 TYR A CA 1
ATOM 681 C C . TYR A 1 89 ? 0.158 0.613 -62.016 1.00 95.44 89 TYR A C 1
ATOM 683 O O . TYR A 1 89 ? 0.037 0.939 -63.196 1.00 95.44 89 TYR A O 1
ATOM 691 N N . ASP A 1 90 ? 1.104 1.112 -61.221 1.00 94.12 90 ASP A N 1
ATOM 692 C CA . ASP A 1 90 ? 2.249 1.904 -61.677 1.00 94.12 90 ASP A CA 1
ATOM 693 C C . ASP A 1 90 ? 3.527 1.196 -61.203 1.00 94.12 90 ASP A C 1
ATOM 695 O O . ASP A 1 90 ? 3.747 1.006 -60.004 1.00 94.12 90 ASP A O 1
ATOM 699 N N . SER A 1 91 ? 4.377 0.781 -62.145 1.00 91.88 91 SER A N 1
ATOM 700 C CA . SER A 1 91 ? 5.614 0.058 -61.839 1.00 91.88 91 SER A CA 1
ATOM 701 C C . SER A 1 91 ? 6.597 0.878 -60.999 1.00 91.88 91 SER A C 1
ATOM 703 O O . SER A 1 91 ? 7.391 0.296 -60.264 1.00 91.88 91 SER A O 1
ATOM 705 N N . ALA A 1 92 ? 6.547 2.214 -61.074 1.00 90.69 92 ALA A N 1
ATOM 706 C CA . ALA A 1 92 ? 7.437 3.098 -60.321 1.00 90.69 92 ALA A CA 1
ATOM 707 C C . ALA A 1 92 ? 7.204 3.030 -58.804 1.00 90.69 92 ALA A C 1
ATOM 709 O O . ALA A 1 92 ? 8.107 3.351 -58.039 1.00 90.69 92 ALA A O 1
ATOM 710 N N . VAL A 1 93 ? 6.028 2.569 -58.360 1.00 92.12 93 VAL A N 1
ATOM 711 C CA . VAL A 1 93 ? 5.728 2.344 -56.935 1.00 92.12 93 VAL A CA 1
ATOM 712 C C . VAL A 1 93 ? 6.634 1.265 -56.328 1.00 92.12 93 VAL A C 1
ATOM 714 O O . VAL A 1 93 ? 6.915 1.294 -55.134 1.00 92.12 93 VAL A O 1
ATOM 717 N N . TYR A 1 94 ? 7.119 0.325 -57.143 1.00 89.19 94 TYR A N 1
ATOM 718 C CA . TYR A 1 94 ? 7.922 -0.821 -56.708 1.00 89.19 94 TYR A CA 1
ATOM 719 C C . TYR A 1 94 ? 9.431 -0.624 -56.932 1.00 89.19 94 TYR A C 1
ATOM 721 O O . TYR A 1 94 ? 10.166 -1.600 -57.075 1.00 89.19 94 TYR A O 1
ATOM 729 N N . SER A 1 95 ? 9.902 0.627 -56.992 1.00 90.62 95 SER A N 1
ATOM 730 C CA . SER A 1 95 ? 11.334 0.949 -57.041 1.00 90.62 95 SER A CA 1
ATOM 731 C C . SER A 1 95 ? 12.061 0.489 -55.773 1.00 90.62 95 SER A C 1
ATOM 733 O O . SER A 1 95 ? 11.476 0.521 -54.691 1.00 90.62 95 SER A O 1
ATOM 735 N N . ASP A 1 96 ? 13.358 0.182 -55.874 1.00 88.69 96 ASP A N 1
ATOM 736 C CA . ASP A 1 96 ? 14.196 -0.126 -54.699 1.00 88.69 96 ASP A CA 1
ATOM 737 C C . ASP A 1 96 ? 14.708 1.130 -53.960 1.00 88.69 96 ASP A C 1
ATOM 739 O O . ASP A 1 96 ? 15.522 1.041 -53.038 1.00 88.69 96 ASP A O 1
ATOM 743 N N . ASP A 1 97 ? 14.230 2.309 -54.365 1.00 90.44 97 ASP A N 1
ATOM 744 C CA . ASP A 1 97 ? 14.594 3.590 -53.772 1.00 90.44 97 ASP A CA 1
ATOM 745 C C . ASP A 1 97 ? 14.067 3.698 -52.333 1.00 90.44 97 ASP A C 1
ATOM 747 O O . ASP A 1 97 ? 12.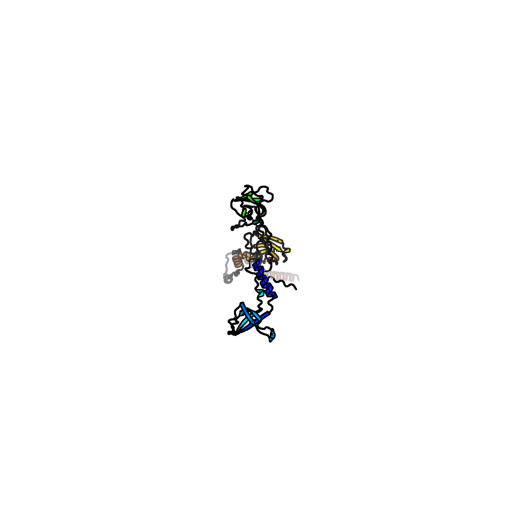942 3.293 -52.020 1.00 90.44 97 ASP A O 1
ATOM 751 N N . GLY A 1 98 ? 14.879 4.273 -51.446 1.00 88.81 98 GLY A N 1
ATOM 752 C CA . GLY A 1 98 ? 14.531 4.501 -50.047 1.00 88.81 98 GLY A CA 1
ATOM 753 C C . GLY A 1 98 ? 14.549 5.981 -49.686 1.00 88.81 98 GLY A C 1
ATOM 754 O O . GLY A 1 98 ? 15.402 6.735 -50.155 1.00 88.81 98 GLY A O 1
ATOM 755 N N . LEU A 1 99 ? 13.627 6.394 -48.816 1.00 88.44 99 LEU A N 1
ATOM 756 C CA . LEU A 1 99 ? 13.694 7.701 -48.167 1.00 88.44 99 LEU A CA 1
ATOM 757 C C . LEU A 1 99 ? 14.890 7.756 -47.210 1.00 88.44 99 LEU A C 1
ATOM 759 O O . LEU A 1 99 ? 15.262 6.743 -46.615 1.00 88.44 99 LEU A O 1
ATOM 763 N N . ASN A 1 100 ? 15.459 8.948 -47.025 1.00 88.38 100 ASN A N 1
ATOM 764 C CA . ASN A 1 100 ? 16.436 9.164 -45.965 1.00 88.38 100 ASN A CA 1
ATOM 765 C C . ASN A 1 100 ? 15.733 9.049 -44.604 1.00 88.38 100 ASN A C 1
ATOM 767 O O . ASN A 1 100 ? 14.749 9.750 -44.362 1.00 88.38 100 ASN A O 1
ATOM 771 N N . VAL A 1 101 ? 16.216 8.153 -43.744 1.00 83.94 101 VAL A N 1
ATOM 772 C CA . VAL A 1 101 ? 15.638 7.909 -42.418 1.00 83.94 101 VAL A CA 1
ATOM 773 C C . VAL A 1 101 ? 16.594 8.431 -41.366 1.00 83.94 101 VAL A C 1
ATOM 775 O O . VAL A 1 101 ? 17.640 7.831 -41.114 1.00 83.94 101 VAL A O 1
ATOM 778 N N . ASP A 1 102 ? 16.197 9.514 -40.708 1.00 79.50 102 ASP A N 1
ATOM 779 C CA . ASP A 1 102 ? 16.891 9.982 -39.519 1.00 79.50 102 ASP A CA 1
ATOM 780 C C . ASP A 1 102 ? 16.604 9.008 -38.374 1.00 79.50 102 ASP A C 1
ATOM 782 O O . ASP A 1 102 ? 15.471 8.852 -37.914 1.00 79.50 102 ASP A O 1
ATOM 786 N N . SER A 1 103 ? 17.645 8.307 -37.929 1.00 66.75 103 SER A N 1
ATOM 787 C CA . SER A 1 103 ? 17.567 7.523 -36.700 1.00 66.75 103 SER A CA 1
ATOM 788 C C . SER A 1 103 ? 17.778 8.471 -35.522 1.00 66.75 103 SER A C 1
ATOM 790 O O . SER A 1 103 ? 18.757 9.224 -35.540 1.00 66.75 103 SER A O 1
ATOM 792 N N . PRO A 1 104 ? 16.918 8.458 -34.488 1.00 62.84 104 PRO A N 1
ATOM 793 C CA . PRO A 1 104 ? 17.212 9.211 -33.282 1.00 62.84 104 PRO A CA 1
ATOM 794 C C . PRO A 1 104 ? 18.530 8.686 -32.707 1.00 62.84 104 PRO A C 1
ATOM 796 O O . PRO A 1 104 ? 18.679 7.487 -32.462 1.00 62.84 104 PRO A O 1
ATOM 799 N N . VAL A 1 105 ? 19.499 9.578 -32.508 1.00 58.59 105 VAL A N 1
ATOM 800 C CA . VAL A 1 105 ? 20.697 9.253 -31.735 1.00 58.59 105 VAL A CA 1
ATOM 801 C C . VAL A 1 105 ? 20.212 8.987 -30.312 1.00 58.59 105 VAL A C 1
ATOM 803 O O . VAL A 1 105 ? 19.742 9.905 -29.640 1.00 58.59 105 VAL A O 1
ATOM 806 N N . GLN A 1 106 ? 20.259 7.734 -29.851 1.00 54.72 106 GLN A N 1
ATOM 807 C CA . GLN A 1 106 ? 20.131 7.453 -28.422 1.00 54.7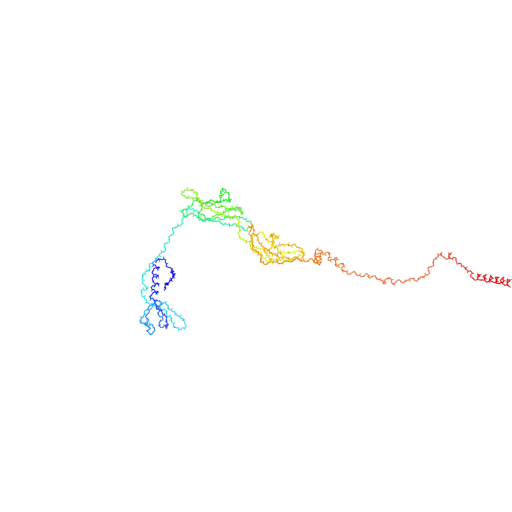2 106 GLN A CA 1
ATOM 808 C C . GLN A 1 106 ? 21.407 7.943 -27.738 1.00 54.72 106 GLN A C 1
ATOM 810 O O . GLN A 1 106 ? 22.360 7.193 -27.544 1.00 54.72 106 GLN A O 1
ATOM 815 N N . ASP A 1 107 ? 21.428 9.231 -27.418 1.00 52.22 107 ASP A N 1
ATOM 816 C CA . ASP A 1 107 ? 22.524 9.873 -26.708 1.00 52.22 107 ASP A CA 1
ATOM 817 C C . ASP A 1 107 ? 22.275 9.753 -25.202 1.00 52.22 107 ASP A C 1
ATOM 819 O O . ASP A 1 107 ? 21.838 10.672 -24.509 1.00 52.22 107 ASP A O 1
ATOM 823 N N . SER A 1 108 ? 22.444 8.544 -24.682 1.00 56.41 108 SER A N 1
ATOM 824 C CA . SER A 1 108 ? 22.548 8.333 -23.245 1.00 56.41 108 SER A CA 1
ATOM 825 C C . SER A 1 108 ? 23.652 7.310 -23.017 1.00 56.41 108 SER A C 1
ATOM 827 O O . SER A 1 108 ? 23.420 6.121 -23.251 1.00 56.41 108 SER A O 1
ATOM 829 N N . PRO A 1 109 ? 24.868 7.735 -22.616 1.00 62.94 109 PRO A N 1
ATOM 830 C CA . PRO A 1 109 ? 25.864 6.784 -22.145 1.00 62.94 109 PRO A CA 1
ATOM 831 C C . PRO A 1 109 ? 25.243 5.922 -21.033 1.00 62.94 109 PRO A C 1
ATOM 833 O O . PRO A 1 109 ? 24.376 6.420 -20.304 1.00 62.94 109 PRO A O 1
ATOM 836 N N . PRO A 1 110 ? 25.648 4.645 -20.889 1.00 67.38 110 PRO A N 1
ATOM 837 C CA . PRO A 1 110 ? 25.182 3.819 -19.784 1.00 67.38 110 PRO A CA 1
ATOM 838 C C . PRO A 1 110 ? 25.385 4.585 -18.476 1.00 67.38 110 PRO A C 1
ATOM 840 O O . PRO A 1 110 ? 26.491 5.048 -18.206 1.00 67.38 110 PRO A O 1
ATOM 843 N N . VAL A 1 111 ? 24.321 4.770 -17.692 1.00 73.00 111 VAL A N 1
ATOM 844 C CA . VAL A 1 111 ? 24.459 5.348 -16.353 1.00 73.00 111 VAL A CA 1
ATOM 845 C C . VAL A 1 111 ? 25.199 4.316 -15.517 1.00 73.00 111 VAL A C 1
ATOM 847 O O . VAL A 1 111 ? 24.685 3.220 -15.296 1.00 73.00 111 VAL A O 1
ATOM 850 N N . THR A 1 112 ? 26.420 4.646 -15.113 1.00 82.50 112 THR A N 1
ATOM 851 C CA . THR A 1 112 ? 27.248 3.783 -14.277 1.00 82.50 112 THR A CA 1
ATOM 852 C C . THR A 1 112 ? 27.226 4.298 -12.832 1.00 82.50 112 THR A C 1
ATOM 854 O O . THR A 1 112 ? 27.134 5.502 -12.580 1.00 82.50 112 THR A O 1
ATOM 857 N N . TYR A 1 113 ? 27.223 3.374 -11.876 1.00 85.44 113 TYR A N 1
ATOM 858 C CA . TYR A 1 113 ? 27.162 3.601 -10.441 1.00 85.44 113 TYR A CA 1
ATOM 859 C C . TYR A 1 113 ? 28.373 2.956 -9.766 1.00 85.44 113 TYR A C 1
ATOM 861 O O . TYR A 1 113 ? 28.534 1.735 -9.723 1.00 85.44 113 TYR A O 1
ATOM 869 N N . ASP A 1 114 ? 29.185 3.821 -9.177 1.00 91.38 114 ASP A N 1
ATOM 870 C CA . ASP A 1 114 ? 30.407 3.518 -8.435 1.00 91.38 114 ASP A CA 1
ATOM 871 C C . ASP A 1 114 ? 30.142 2.981 -7.003 1.00 91.38 114 ASP A C 1
ATOM 873 O O . ASP A 1 114 ? 31.051 2.489 -6.332 1.00 91.38 114 ASP A O 1
ATOM 877 N N . ASP A 1 115 ? 28.898 3.019 -6.529 1.00 94.62 115 ASP A N 1
ATOM 878 C CA . ASP A 1 115 ? 28.509 2.573 -5.190 1.00 94.62 115 ASP A CA 1
ATOM 879 C C . ASP A 1 115 ? 27.107 1.943 -5.207 1.00 94.62 115 ASP A C 1
ATOM 881 O O . ASP A 1 115 ? 26.421 1.926 -6.233 1.00 94.62 115 ASP A O 1
ATOM 885 N N . VAL A 1 116 ? 26.672 1.424 -4.060 1.00 95.38 116 VAL A N 1
ATOM 886 C CA . VAL A 1 116 ? 25.299 0.973 -3.838 1.00 95.38 116 VAL A CA 1
ATOM 887 C C . VAL A 1 116 ? 24.321 2.111 -4.137 1.00 95.38 116 VAL A C 1
ATOM 889 O O . VAL A 1 116 ? 24.479 3.236 -3.659 1.00 95.38 116 VAL A O 1
ATOM 892 N N . TYR A 1 117 ? 23.270 1.813 -4.898 1.00 94.94 117 TYR A N 1
ATOM 893 C CA . TYR A 1 117 ? 22.259 2.791 -5.295 1.00 94.94 117 TYR A CA 1
ATOM 894 C C . TYR A 1 117 ? 20.838 2.254 -5.107 1.00 94.94 117 TYR A C 1
ATOM 896 O O . TYR A 1 117 ? 20.629 1.077 -4.815 1.00 94.94 117 TYR A O 1
ATOM 904 N N . SER A 1 118 ? 19.848 3.145 -5.224 1.00 95.06 118 SER A N 1
ATOM 905 C CA . SER A 1 118 ? 18.420 2.818 -5.075 1.00 95.06 118 SER A CA 1
ATOM 906 C C . SER A 1 118 ? 18.076 2.065 -3.782 1.00 95.06 118 SER A C 1
ATOM 908 O O . SER A 1 118 ? 17.271 1.139 -3.804 1.00 95.06 118 SER A O 1
ATOM 910 N N . LEU A 1 119 ? 18.696 2.450 -2.659 1.00 97.62 119 LEU A N 1
ATOM 911 C CA . LEU A 1 119 ? 18.362 1.893 -1.350 1.00 97.62 119 LEU A CA 1
ATOM 912 C C . LEU A 1 119 ? 16.934 2.296 -0.954 1.00 97.62 119 LEU A C 1
ATOM 914 O O . LEU A 1 119 ? 16.644 3.483 -0.804 1.00 97.62 119 LEU A O 1
ATOM 918 N N . ALA A 1 120 ? 16.076 1.303 -0.752 1.00 97.12 120 ALA A N 1
ATOM 919 C CA . ALA A 1 120 ? 14.705 1.441 -0.286 1.00 97.12 120 ALA A CA 1
ATOM 920 C C . ALA A 1 120 ? 14.476 0.555 0.943 1.00 97.12 120 ALA A C 1
ATOM 922 O O . ALA A 1 120 ? 15.038 -0.542 1.036 1.00 97.12 120 ALA A O 1
ATOM 923 N N . LEU A 1 121 ? 13.646 1.031 1.871 1.00 94.75 121 LEU A N 1
ATOM 924 C CA . LEU A 1 121 ? 13.223 0.267 3.041 1.00 94.75 121 LEU A CA 1
ATOM 925 C C . LEU A 1 121 ? 11.731 -0.021 2.965 1.00 94.75 121 LEU A C 1
ATOM 927 O O . LEU A 1 121 ? 10.948 0.816 2.518 1.00 94.75 121 LEU A O 1
ATOM 931 N N . GLU A 1 122 ? 11.367 -1.198 3.436 1.00 91.31 122 GLU A N 1
ATOM 932 C CA . GLU A 1 122 ? 9.998 -1.672 3.544 1.00 91.31 122 GLU A CA 1
ATOM 933 C C . GLU A 1 122 ? 9.835 -2.325 4.916 1.00 91.31 122 GLU A C 1
ATOM 935 O O . GLU A 1 122 ? 10.697 -3.100 5.339 1.00 91.31 122 GLU A O 1
ATOM 940 N N . ASP A 1 123 ? 8.742 -2.026 5.614 1.00 86.06 123 ASP A N 1
ATOM 941 C CA . ASP A 1 123 ? 8.382 -2.775 6.812 1.00 86.06 123 ASP A CA 1
ATOM 942 C C . ASP A 1 123 ? 7.638 -4.029 6.371 1.00 86.06 123 ASP A C 1
ATOM 944 O O . ASP A 1 123 ? 6.563 -3.959 5.782 1.00 86.06 123 ASP A O 1
ATOM 948 N N . VAL A 1 124 ? 8.256 -5.179 6.609 1.00 82.56 124 VAL A N 1
ATOM 949 C CA . VAL A 1 124 ? 7.706 -6.494 6.273 1.00 82.56 124 VAL A CA 1
ATOM 950 C C . VAL A 1 124 ? 7.350 -7.277 7.536 1.00 82.56 124 VAL A C 1
ATOM 952 O O . VAL A 1 124 ? 7.255 -8.506 7.488 1.00 82.56 124 VAL A O 1
ATOM 955 N N . GLY A 1 125 ? 7.219 -6.592 8.677 1.00 67.06 125 GLY A N 1
ATOM 956 C CA . GLY A 1 125 ? 6.897 -7.191 9.965 1.00 67.06 125 GLY A CA 1
ATOM 957 C C . GLY A 1 125 ? 5.534 -7.883 9.965 1.00 67.06 125 GLY A C 1
ATOM 958 O O . GLY A 1 125 ? 4.505 -7.227 10.085 1.00 67.06 125 GLY A O 1
ATOM 959 N N . PHE A 1 126 ? 5.539 -9.219 9.879 1.00 61.72 126 PHE A N 1
ATOM 960 C CA . PHE A 1 126 ? 4.422 -10.087 10.262 1.00 61.72 126 PHE A CA 1
ATOM 961 C C . PHE A 1 126 ? 4.893 -11.534 10.511 1.00 61.72 126 PHE A C 1
ATOM 963 O O . PHE A 1 126 ? 5.734 -12.053 9.771 1.00 61.72 126 PHE A O 1
ATOM 970 N N . LEU A 1 127 ? 4.319 -12.206 11.517 1.00 52.88 127 LEU A N 1
ATOM 971 C CA . LEU A 1 127 ? 4.366 -13.663 11.713 1.00 52.88 127 LEU A CA 1
ATOM 972 C C . LEU A 1 127 ? 2.965 -14.180 12.087 1.00 52.88 127 LEU A C 1
ATOM 974 O O . LEU A 1 127 ? 2.161 -13.471 12.688 1.00 52.88 127 LEU A O 1
ATOM 978 N N . ASP A 1 128 ? 2.678 -15.422 11.694 1.00 43.41 128 ASP A N 1
ATOM 979 C CA . ASP A 1 128 ? 1.361 -16.081 11.711 1.00 43.41 128 ASP A CA 1
ATOM 980 C C . ASP A 1 128 ? 0.723 -16.312 13.105 1.00 43.41 128 ASP A C 1
ATOM 982 O O . ASP A 1 128 ? -0.392 -16.832 13.177 1.00 43.41 128 ASP A O 1
ATOM 986 N N . ASP A 1 129 ? 1.379 -15.927 14.206 1.00 42.88 129 ASP A N 1
ATOM 987 C CA . ASP A 1 129 ? 1.038 -16.304 15.591 1.00 42.88 129 ASP A CA 1
ATOM 988 C C . ASP A 1 129 ? 0.564 -15.148 16.501 1.00 42.88 129 ASP A C 1
ATOM 990 O O . ASP A 1 129 ? 0.376 -15.338 17.704 1.00 42.88 129 ASP A O 1
ATOM 994 N N . GLY A 1 130 ? 0.312 -13.959 15.943 1.00 48.56 130 GLY A N 1
ATOM 995 C CA . GLY A 1 130 ? -0.362 -12.858 16.649 1.00 48.56 130 GLY A CA 1
ATOM 996 C C . GLY A 1 130 ? 0.515 -12.044 17.608 1.00 48.56 130 GLY A C 1
ATOM 997 O O . GLY A 1 130 ? 0.002 -11.158 18.292 1.00 48.56 130 GLY A O 1
ATOM 998 N N . LYS A 1 131 ? 1.834 -12.283 17.654 1.00 55.19 131 LYS A N 1
ATOM 999 C CA . LYS A 1 131 ? 2.785 -11.388 18.330 1.00 55.19 131 LYS A CA 1
ATOM 1000 C C . LYS A 1 131 ? 3.540 -10.566 17.291 1.00 55.19 131 LYS A C 1
ATOM 1002 O O . LYS A 1 131 ? 4.404 -11.073 16.585 1.00 55.19 131 LYS A O 1
ATOM 1007 N N . TRP A 1 132 ? 3.232 -9.276 17.227 1.00 64.31 132 TRP A N 1
ATOM 1008 C CA . TRP A 1 132 ? 3.894 -8.357 16.311 1.00 64.31 132 TRP A CA 1
ATOM 1009 C C . TRP A 1 132 ? 5.398 -8.226 16.642 1.00 64.31 132 TRP A C 1
ATOM 1011 O O . TRP A 1 132 ? 5.773 -7.964 17.790 1.00 64.31 132 TRP A O 1
ATOM 1021 N N . VAL A 1 133 ? 6.259 -8.431 15.638 1.00 69.62 133 VAL A N 1
ATOM 1022 C CA . VAL A 1 133 ? 7.711 -8.196 15.695 1.00 69.62 133 VAL A CA 1
ATOM 1023 C C . VAL A 1 133 ? 8.097 -7.396 14.446 1.00 69.62 133 VAL A C 1
ATOM 1025 O O . VAL A 1 133 ? 7.810 -7.857 13.339 1.00 69.62 133 VAL A O 1
ATOM 1028 N N . PRO A 1 134 ? 8.749 -6.228 14.579 1.00 77.25 134 PRO A N 1
ATOM 1029 C CA . PRO A 1 134 ? 9.131 -5.432 13.423 1.00 77.25 134 PRO A CA 1
ATOM 1030 C C . PRO A 1 134 ? 10.258 -6.101 12.662 1.00 77.25 134 PRO A C 1
ATOM 1032 O O . PRO A 1 134 ? 11.261 -6.522 13.252 1.00 77.25 134 PRO A O 1
ATOM 1035 N N . VAL A 1 135 ? 10.128 -6.107 11.340 1.00 87.06 135 VAL A N 1
ATOM 1036 C CA . VAL A 1 135 ? 11.185 -6.551 10.439 1.00 87.06 135 VAL A CA 1
ATOM 1037 C C . VAL A 1 135 ? 11.292 -5.544 9.310 1.00 87.06 135 VAL A C 1
ATOM 1039 O O . VAL A 1 135 ? 10.434 -5.494 8.435 1.00 87.06 135 VAL A O 1
ATOM 1042 N N . ILE A 1 136 ? 12.378 -4.776 9.287 1.00 91.25 136 ILE A N 1
ATOM 1043 C CA . ILE A 1 136 ? 12.656 -3.872 8.171 1.00 91.25 136 ILE A CA 1
ATOM 1044 C C . ILE A 1 136 ? 13.446 -4.625 7.107 1.00 91.25 136 ILE A C 1
ATOM 1046 O O . ILE A 1 136 ? 14.523 -5.165 7.370 1.00 91.25 136 ILE A O 1
ATOM 1050 N N . ARG A 1 137 ? 12.926 -4.661 5.882 1.00 93.81 137 ARG A N 1
ATOM 1051 C CA . ARG A 1 137 ? 13.645 -5.127 4.699 1.00 93.81 137 ARG A CA 1
ATOM 1052 C C . ARG A 1 137 ? 14.313 -3.935 4.024 1.00 93.81 137 ARG A C 1
ATOM 1054 O O . ARG A 1 137 ? 13.641 -3.050 3.510 1.00 93.81 137 ARG A O 1
ATOM 1061 N N . ALA A 1 138 ? 15.639 -3.957 3.963 1.00 97.12 138 ALA A N 1
ATOM 1062 C CA . ALA A 1 138 ? 16.413 -3.066 3.110 1.00 97.12 138 ALA A CA 1
ATOM 1063 C C . ALA A 1 138 ? 16.634 -3.729 1.748 1.00 97.12 138 ALA A C 1
ATOM 1065 O O . ALA A 1 138 ? 17.019 -4.897 1.702 1.00 97.12 138 ALA A O 1
ATOM 1066 N N . SER A 1 139 ? 16.416 -2.997 0.657 1.00 97.81 139 SER A N 1
ATOM 1067 C CA . SER A 1 139 ? 16.655 -3.445 -0.721 1.00 97.81 139 SER A CA 1
ATOM 1068 C C . SER A 1 139 ? 17.450 -2.399 -1.496 1.00 97.81 139 SER A C 1
ATOM 1070 O O . SER A 1 139 ? 17.239 -1.206 -1.308 1.00 97.81 139 SER A O 1
ATOM 1072 N N . TRP A 1 140 ? 18.402 -2.822 -2.321 1.00 97.81 140 TRP A N 1
ATOM 1073 C CA . TRP A 1 140 ? 19.315 -1.926 -3.034 1.00 97.81 140 TRP A CA 1
ATOM 1074 C C . TRP A 1 140 ? 19.827 -2.550 -4.331 1.00 97.81 140 TRP A C 1
ATOM 1076 O O . TRP A 1 140 ? 19.615 -3.731 -4.604 1.00 97.81 140 TRP A O 1
ATOM 1086 N N . GLN A 1 141 ? 20.546 -1.760 -5.123 1.00 96.75 141 GLN A N 1
ATOM 1087 C CA . GLN A 1 141 ? 21.307 -2.225 -6.277 1.00 96.75 141 GLN A CA 1
ATOM 1088 C C . GLN A 1 141 ? 22.808 -2.122 -6.003 1.00 96.75 141 GLN A C 1
ATOM 1090 O O . GLN A 1 141 ? 23.275 -1.158 -5.398 1.00 96.75 141 GLN A O 1
ATOM 1095 N N . ASN A 1 142 ? 23.560 -3.136 -6.428 1.00 95.56 142 ASN A N 1
ATOM 1096 C CA . ASN A 1 142 ? 25.017 -3.172 -6.277 1.00 95.56 142 ASN A CA 1
ATOM 1097 C C . ASN A 1 142 ? 25.700 -2.238 -7.293 1.00 95.56 142 ASN A C 1
ATOM 1099 O O . ASN A 1 142 ? 25.105 -1.989 -8.342 1.00 95.56 142 ASN A O 1
ATOM 1103 N N . PRO A 1 143 ? 26.937 -1.770 -7.029 1.00 94.38 143 PRO A N 1
ATOM 1104 C CA . PRO A 1 143 ? 27.705 -0.978 -7.990 1.00 94.38 143 PRO A CA 1
ATOM 1105 C C . PRO A 1 143 ? 27.747 -1.655 -9.367 1.00 94.38 143 PRO A C 1
ATOM 1107 O O . PRO A 1 143 ? 27.920 -2.873 -9.454 1.00 94.38 143 PRO A O 1
ATOM 1110 N N . SER A 1 144 ? 27.597 -0.884 -10.444 1.00 91.50 144 SER A N 1
ATOM 1111 C CA . SER A 1 144 ? 27.725 -1.409 -11.812 1.00 91.50 144 SER A CA 1
ATOM 1112 C C . SER A 1 144 ? 29.168 -1.414 -12.311 1.00 91.50 144 SER A C 1
ATOM 1114 O O . SER A 1 144 ? 29.487 -2.122 -13.263 1.00 91.50 144 SER A O 1
ATOM 1116 N N . ASP A 1 145 ? 30.035 -0.623 -11.679 1.00 90.25 145 ASP A N 1
ATOM 1117 C CA . ASP A 1 145 ? 31.382 -0.324 -12.183 1.00 90.25 145 ASP A CA 1
ATOM 1118 C C . ASP A 1 145 ? 32.389 -1.409 -11.781 1.00 90.25 145 ASP A C 1
ATOM 1120 O O . ASP A 1 145 ? 33.447 -1.557 -12.393 1.00 90.25 145 ASP A O 1
ATOM 1124 N N . TYR A 1 146 ? 32.060 -2.187 -10.748 1.00 91.38 146 TYR A N 1
ATOM 1125 C CA . TYR A 1 146 ? 32.863 -3.291 -10.232 1.00 91.38 146 TYR A CA 1
ATOM 1126 C C . TYR A 1 146 ? 32.003 -4.267 -9.427 1.00 91.38 146 TYR A C 1
ATOM 1128 O O . TYR A 1 146 ? 30.875 -3.982 -9.040 1.00 91.38 146 TYR A O 1
ATOM 1136 N N . THR A 1 147 ? 32.572 -5.434 -9.122 1.00 94.50 147 THR A N 1
ATOM 1137 C CA . THR A 1 147 ? 31.969 -6.403 -8.199 1.00 94.50 147 THR A CA 1
ATOM 1138 C C . THR A 1 147 ? 32.530 -6.201 -6.786 1.00 94.50 147 THR A C 1
ATOM 1140 O O . THR A 1 147 ? 33.738 -6.382 -6.603 1.00 94.50 147 THR A O 1
ATOM 1143 N N . PRO A 1 148 ? 31.713 -5.817 -5.785 1.00 95.31 148 PRO A N 1
ATOM 1144 C CA . PRO A 1 148 ? 32.191 -5.623 -4.417 1.00 95.31 148 PRO A CA 1
ATOM 1145 C C . PRO A 1 148 ? 32.620 -6.946 -3.766 1.00 95.31 148 PRO A C 1
ATOM 1147 O O . PRO A 1 148 ? 32.058 -8.003 -4.053 1.00 95.31 148 PRO A O 1
ATOM 1150 N N . THR A 1 149 ? 33.603 -6.890 -2.863 1.00 96.56 149 THR A N 1
ATOM 1151 C CA . THR A 1 149 ? 34.104 -8.067 -2.121 1.00 96.56 149 THR A CA 1
ATOM 1152 C C . THR A 1 149 ? 33.288 -8.371 -0.869 1.00 96.56 149 THR A C 1
ATOM 1154 O O . THR A 1 149 ? 33.245 -9.517 -0.420 1.00 96.56 149 THR A O 1
ATOM 1157 N N . ALA A 1 150 ? 32.631 -7.353 -0.314 1.00 96.69 150 ALA A N 1
ATOM 1158 C CA . ALA A 1 150 ? 31.677 -7.485 0.773 1.00 96.69 150 ALA A CA 1
ATOM 1159 C C . ALA A 1 150 ? 30.606 -6.388 0.706 1.00 96.69 150 ALA A C 1
ATOM 1161 O O . ALA A 1 150 ? 30.835 -5.312 0.154 1.00 96.69 150 ALA A O 1
ATOM 1162 N N . LEU A 1 151 ? 29.450 -6.667 1.300 1.00 97.81 151 LEU A N 1
ATOM 1163 C CA . LEU A 1 151 ? 28.345 -5.746 1.543 1.00 97.81 151 LEU A CA 1
ATOM 1164 C C . LEU A 1 151 ? 28.109 -5.661 3.049 1.00 97.81 151 LEU A C 1
ATOM 1166 O O . LEU A 1 151 ? 28.049 -6.700 3.715 1.00 97.81 151 LEU A O 1
ATOM 1170 N N . ASN A 1 152 ? 27.938 -4.449 3.570 1.00 97.69 152 ASN A N 1
ATOM 1171 C CA . ASN A 1 152 ? 27.540 -4.231 4.954 1.00 97.69 152 ASN A CA 1
ATOM 1172 C C . ASN A 1 152 ? 26.183 -3.538 5.011 1.00 97.69 152 ASN A C 1
ATOM 1174 O O . ASN A 1 152 ? 25.929 -2.584 4.280 1.00 97.69 152 ASN A O 1
ATOM 1178 N N . VAL A 1 153 ? 25.345 -3.996 5.936 1.00 98.19 153 VAL A N 1
ATOM 1179 C CA . VAL A 1 153 ? 24.084 -3.353 6.303 1.00 98.19 153 VAL A CA 1
ATOM 1180 C C . VAL A 1 153 ? 24.164 -2.998 7.773 1.00 98.19 153 VAL A C 1
ATOM 1182 O O . VAL A 1 153 ? 24.382 -3.863 8.628 1.00 98.19 153 VAL A O 1
ATOM 1185 N N . ARG A 1 154 ? 24.005 -1.712 8.062 1.00 98.00 154 ARG A N 1
ATOM 1186 C CA . ARG A 1 154 ? 24.044 -1.155 9.408 1.00 98.00 154 ARG A CA 1
ATOM 1187 C C . ARG A 1 154 ? 22.784 -0.359 9.685 1.00 98.00 154 ARG A C 1
ATOM 1189 O O . ARG A 1 154 ? 22.143 0.131 8.760 1.00 98.00 154 ARG A O 1
ATOM 1196 N N . TRP A 1 155 ? 22.446 -0.221 10.956 1.00 97.75 155 TRP A N 1
ATOM 1197 C CA . TRP A 1 155 ? 21.293 0.553 11.386 1.00 97.75 155 TRP A CA 1
ATOM 1198 C C . TRP A 1 155 ? 21.567 1.286 12.695 1.00 97.75 155 TRP A C 1
ATOM 1200 O O . TRP A 1 155 ? 22.454 0.904 13.459 1.00 97.75 155 TRP A O 1
ATOM 1210 N N . ARG A 1 156 ? 20.800 2.338 12.952 1.00 97.25 156 ARG A N 1
ATOM 1211 C CA . ARG A 1 156 ? 20.761 3.056 14.230 1.00 97.25 156 ARG A CA 1
ATOM 1212 C C . ARG A 1 156 ? 19.412 3.745 14.386 1.00 97.25 156 ARG A C 1
ATOM 1214 O O . ARG A 1 156 ? 18.735 3.965 13.380 1.00 97.25 156 ARG A O 1
ATOM 1221 N N . TYR A 1 157 ? 19.020 4.090 15.604 1.00 96.31 157 TYR A N 1
ATOM 1222 C CA . TYR A 1 157 ? 17.877 4.982 15.784 1.00 96.31 157 TYR A CA 1
ATOM 1223 C C . TYR A 1 157 ? 18.268 6.427 15.474 1.00 96.31 157 TYR A C 1
ATOM 1225 O O . TYR A 1 157 ? 19.429 6.827 15.599 1.00 96.31 157 TYR A O 1
ATOM 1233 N N . GLU A 1 158 ? 17.294 7.218 15.038 1.00 93.00 158 GLU A N 1
ATOM 1234 C CA . GLU A 1 158 ? 17.491 8.642 14.794 1.00 93.00 158 GLU A CA 1
ATOM 1235 C C . GLU A 1 158 ? 18.026 9.342 16.058 1.00 93.00 158 GLU A C 1
ATOM 1237 O O . GLU A 1 158 ? 17.482 9.206 17.151 1.00 93.00 158 GLU A O 1
ATOM 1242 N N . GLY A 1 159 ? 19.134 10.074 15.913 1.00 88.19 159 GLY A N 1
ATOM 1243 C CA . GLY A 1 159 ? 19.825 10.740 17.023 1.00 88.19 159 GLY A CA 1
ATOM 1244 C C . GLY A 1 159 ? 20.953 9.929 17.675 1.00 88.19 159 GLY A C 1
ATOM 1245 O O . GLY A 1 159 ? 21.754 10.510 18.409 1.00 88.19 159 GLY A O 1
ATOM 1246 N N . GLU A 1 160 ? 21.088 8.632 17.381 1.00 94.56 160 GLU A N 1
ATOM 1247 C CA . GLU A 1 160 ? 22.240 7.833 17.814 1.00 94.56 160 GLU A CA 1
ATOM 1248 C C . GLU A 1 160 ? 23.474 8.105 16.935 1.00 94.56 160 GLU A C 1
ATOM 1250 O O . GLU A 1 160 ? 23.383 8.364 15.732 1.00 94.56 160 GLU A O 1
ATOM 1255 N N . THR A 1 161 ? 24.670 8.042 17.525 1.00 93.19 161 THR A N 1
ATOM 1256 C CA . THR A 1 161 ? 25.929 8.234 16.783 1.00 93.19 161 THR A CA 1
ATOM 1257 C C . THR A 1 161 ? 26.487 6.931 16.233 1.00 93.19 161 THR A C 1
ATOM 1259 O O . THR A 1 161 ? 27.068 6.931 15.146 1.00 93.19 161 THR A O 1
ATOM 1262 N N . ASP A 1 162 ? 26.285 5.833 16.957 1.00 95.94 162 ASP A N 1
ATOM 1263 C CA . ASP A 1 162 ? 26.930 4.555 16.684 1.00 95.94 162 ASP A CA 1
ATOM 1264 C C . ASP A 1 162 ? 26.052 3.666 15.802 1.00 95.94 162 ASP A C 1
ATOM 1266 O O . ASP A 1 162 ? 24.852 3.517 16.018 1.00 95.94 162 ASP A O 1
ATOM 1270 N N . TRP A 1 163 ? 26.670 3.060 14.790 1.00 97.19 163 TRP A N 1
ATOM 1271 C CA . TRP A 1 163 ? 25.997 2.158 13.863 1.00 97.19 163 TRP A CA 1
ATOM 1272 C C . TRP A 1 163 ? 26.065 0.714 14.359 1.00 97.19 163 TRP A C 1
ATOM 1274 O O . TRP A 1 163 ? 27.150 0.165 14.557 1.00 97.19 163 TRP A O 1
ATOM 1284 N N . ASN A 1 164 ? 24.912 0.062 14.459 1.00 97.00 164 ASN A N 1
ATOM 1285 C CA . ASN A 1 164 ? 24.804 -1.363 14.738 1.00 97.00 164 ASN A CA 1
ATOM 1286 C C . ASN A 1 164 ? 24.941 -2.162 13.438 1.00 97.00 164 ASN A C 1
ATOM 1288 O O . ASN A 1 164 ? 24.234 -1.910 12.462 1.00 97.00 164 ASN A O 1
ATOM 1292 N N . LEU A 1 165 ? 25.840 -3.148 13.409 1.00 96.44 165 LEU A N 1
ATOM 1293 C CA . LEU A 1 165 ? 26.002 -4.036 12.256 1.00 96.44 165 LEU A CA 1
ATOM 1294 C C . LEU A 1 165 ? 24.891 -5.092 12.244 1.00 96.44 165 LEU A C 1
ATOM 1296 O O . LEU A 1 165 ? 24.829 -5.931 13.137 1.00 96.44 165 LEU A O 1
ATOM 1300 N N . SER A 1 166 ? 24.045 -5.073 11.213 1.00 94.88 166 SER A N 1
ATOM 1301 C CA . SER A 1 166 ? 23.021 -6.103 10.992 1.00 94.88 166 SER A CA 1
ATOM 1302 C C . SER A 1 166 ? 23.545 -7.237 10.117 1.00 94.88 166 SER A C 1
ATOM 1304 O O . SER A 1 166 ? 23.294 -8.405 10.406 1.00 94.88 166 SER A O 1
ATOM 1306 N N . LEU A 1 167 ? 24.293 -6.911 9.061 1.00 95.81 167 LEU A N 1
ATOM 1307 C CA . LEU A 1 167 ? 24.797 -7.904 8.119 1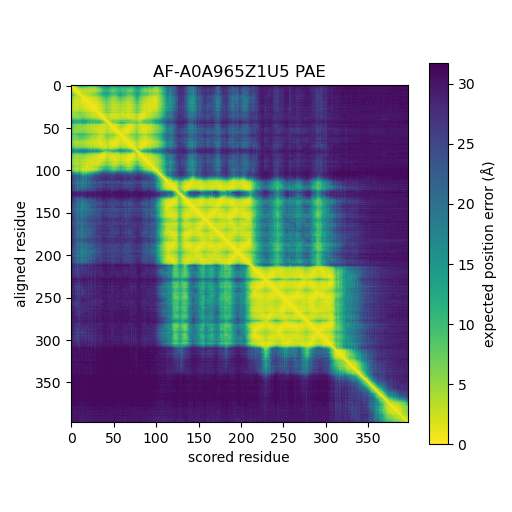.00 95.81 167 LEU A CA 1
ATOM 1308 C C . LEU A 1 167 ? 26.158 -7.495 7.564 1.00 95.81 167 LEU A C 1
ATOM 1310 O O . LEU A 1 167 ? 26.348 -6.353 7.160 1.00 95.81 167 LEU A O 1
ATOM 1314 N N . ASN A 1 168 ? 27.068 -8.460 7.475 1.00 96.19 168 ASN A N 1
ATOM 1315 C CA . ASN A 1 168 ? 28.260 -8.411 6.634 1.00 96.19 168 ASN A CA 1
ATOM 1316 C C . ASN A 1 168 ? 28.235 -9.664 5.748 1.00 96.19 168 ASN A C 1
ATOM 1318 O O . ASN A 1 168 ? 28.123 -10.778 6.261 1.00 96.19 168 ASN A O 1
ATOM 1322 N N . SER A 1 169 ? 28.263 -9.492 4.426 1.00 95.19 169 SER A N 1
ATOM 1323 C CA . SER A 1 169 ? 28.162 -10.604 3.477 1.00 95.19 169 SER A CA 1
ATOM 1324 C C . SER A 1 169 ? 29.176 -10.480 2.354 1.00 95.19 169 SER A C 1
ATOM 1326 O O . SER A 1 169 ? 29.296 -9.428 1.740 1.00 95.19 169 SER A O 1
ATOM 1328 N N . THR A 1 170 ? 29.853 -11.579 2.032 1.00 95.12 170 THR A N 1
ATOM 1329 C CA . THR A 1 170 ? 30.718 -11.701 0.846 1.00 95.12 170 THR A CA 1
ATOM 1330 C C . THR A 1 170 ? 29.952 -12.149 -0.402 1.00 95.12 170 THR A C 1
ATOM 1332 O O . THR A 1 170 ? 30.522 -12.253 -1.485 1.00 95.12 170 THR A O 1
ATOM 1335 N N . ARG A 1 171 ? 28.651 -12.444 -0.271 1.00 93.88 171 ARG A N 1
ATOM 1336 C CA . ARG A 1 171 ? 27.779 -12.795 -1.398 1.00 93.88 171 ARG A CA 1
ATOM 1337 C C . ARG A 1 171 ? 27.163 -11.523 -1.973 1.00 93.88 171 ARG A C 1
ATOM 1339 O O . ARG A 1 171 ? 26.775 -10.635 -1.221 1.00 93.88 171 ARG A O 1
ATOM 1346 N N . LEU A 1 172 ? 26.998 -11.477 -3.295 1.00 92.94 172 LEU A N 1
ATOM 1347 C CA . LEU A 1 172 ? 26.273 -10.403 -3.975 1.00 92.94 172 LEU A CA 1
ATOM 1348 C C . LEU A 1 172 ? 24.775 -10.541 -3.713 1.00 92.94 172 LEU A C 1
ATOM 1350 O O . LEU A 1 172 ? 24.053 -11.231 -4.430 1.00 92.94 172 LEU A O 1
ATOM 1354 N N . ILE A 1 173 ? 24.333 -9.905 -2.642 1.00 95.00 173 ILE A N 1
ATOM 1355 C CA . ILE A 1 173 ? 22.930 -9.772 -2.271 1.00 95.00 173 ILE A CA 1
ATOM 1356 C C . ILE A 1 173 ? 22.449 -8.364 -2.620 1.00 95.00 173 ILE A C 1
ATOM 1358 O O . ILE A 1 173 ? 23.246 -7.443 -2.787 1.00 95.00 173 ILE A O 1
ATOM 1362 N N . THR A 1 174 ? 21.140 -8.210 -2.741 1.00 96.69 174 THR A N 1
ATOM 1363 C CA . THR A 1 174 ? 20.468 -6.933 -3.030 1.00 96.69 174 THR A CA 1
ATOM 1364 C C . THR A 1 174 ? 19.393 -6.615 -1.996 1.00 96.69 174 THR A C 1
ATOM 1366 O O . THR A 1 174 ? 18.615 -5.683 -2.168 1.00 96.69 174 THR A O 1
ATOM 1369 N N . GLN A 1 175 ? 19.318 -7.414 -0.928 1.00 96.88 175 GLN A N 1
ATOM 1370 C CA . GLN A 1 175 ? 18.392 -7.203 0.172 1.00 96.88 175 GLN A CA 1
ATOM 1371 C C . GLN A 1 175 ? 18.895 -7.825 1.478 1.00 96.88 175 GLN A C 1
ATOM 1373 O O . GLN A 1 175 ? 19.609 -8.832 1.461 1.00 96.88 175 GLN A O 1
ATOM 1378 N N . ALA A 1 176 ? 18.464 -7.263 2.606 1.00 95.69 176 ALA A N 1
ATOM 1379 C CA . ALA A 1 176 ? 18.691 -7.782 3.952 1.00 95.69 176 ALA A CA 1
ATOM 1380 C C . ALA A 1 176 ? 17.496 -7.477 4.863 1.00 95.69 176 ALA A C 1
ATOM 1382 O O . ALA A 1 176 ? 16.761 -6.518 4.631 1.00 95.69 176 ALA A O 1
ATOM 1383 N N . ARG A 1 177 ? 17.311 -8.297 5.901 1.00 93.31 177 ARG A N 1
ATOM 1384 C CA . ARG A 1 177 ? 16.315 -8.081 6.958 1.00 93.31 177 ARG A CA 1
ATOM 1385 C C . ARG A 1 177 ? 17.004 -7.596 8.227 1.00 93.31 177 ARG A C 1
ATOM 1387 O O . ARG A 1 177 ? 18.032 -8.149 8.611 1.00 93.31 177 ARG A O 1
ATOM 1394 N N . ILE A 1 178 ? 16.414 -6.591 8.857 1.00 93.19 178 ILE A N 1
ATOM 1395 C CA . ILE A 1 178 ? 16.839 -6.014 10.128 1.00 93.19 178 ILE A CA 1
ATOM 1396 C C . ILE A 1 178 ? 15.719 -6.302 11.126 1.00 93.19 178 ILE A C 1
ATOM 1398 O O . ILE A 1 178 ? 14.583 -5.866 10.940 1.00 93.19 178 ILE A O 1
ATOM 1402 N N . GLU A 1 179 ? 16.043 -7.080 12.150 1.00 89.69 179 GLU A N 1
ATOM 1403 C CA . GLU A 1 179 ? 15.098 -7.608 13.136 1.00 89.69 179 GLU A CA 1
ATOM 1404 C C . GLU A 1 179 ? 15.401 -7.038 14.528 1.00 89.69 179 GLU A C 1
ATOM 1406 O O . GLU A 1 179 ? 16.485 -6.506 14.774 1.00 89.69 179 GLU A O 1
ATOM 1411 N N . GLY A 1 180 ? 14.452 -7.170 15.460 1.00 85.19 180 GLY A N 1
ATOM 1412 C CA . GLY A 1 180 ? 14.649 -6.757 16.856 1.00 85.19 180 GLY A CA 1
ATOM 1413 C C . GLY A 1 180 ? 14.619 -5.242 17.076 1.00 85.19 180 GLY A C 1
ATOM 1414 O O . GLY A 1 180 ? 15.154 -4.750 18.070 1.00 85.19 180 GLY A O 1
ATOM 1415 N N . LEU A 1 181 ? 14.007 -4.504 16.150 1.00 87.62 181 LEU A N 1
ATOM 1416 C CA . LEU A 1 181 ? 13.819 -3.062 16.259 1.00 87.62 181 LEU A CA 1
ATOM 1417 C C . LEU A 1 181 ? 12.654 -2.722 17.213 1.00 87.62 181 LEU A C 1
ATOM 1419 O O . LEU A 1 181 ? 11.823 -3.566 17.541 1.00 87.62 181 LEU A O 1
ATOM 1423 N N . LYS A 1 182 ? 12.596 -1.481 17.692 1.00 84.62 182 LYS A N 1
ATOM 1424 C CA . LYS A 1 182 ? 11.501 -0.951 18.515 1.00 84.62 182 LYS A CA 1
ATOM 1425 C C . LYS A 1 182 ? 10.488 -0.267 17.603 1.00 84.62 182 LYS A C 1
ATOM 1427 O O . LYS A 1 182 ? 10.881 0.593 16.821 1.00 84.62 182 LYS A O 1
ATOM 1432 N N . SER A 1 183 ? 9.207 -0.622 17.701 1.00 81.75 183 SER A N 1
ATOM 1433 C CA . SER A 1 183 ? 8.142 0.091 16.980 1.00 81.75 183 SER A CA 1
ATOM 1434 C C . SER A 1 183 ? 8.024 1.537 17.437 1.00 81.75 183 SER A C 1
ATOM 1436 O O . SER A 1 183 ? 8.269 1.854 18.599 1.00 81.75 183 SER A O 1
ATOM 1438 N N . GLY A 1 184 ? 7.591 2.395 16.519 1.00 77.19 184 GLY A N 1
ATOM 1439 C CA . GLY A 1 184 ? 7.356 3.816 16.757 1.00 77.19 184 GLY A CA 1
ATOM 1440 C C . GLY A 1 184 ? 8.611 4.686 16.671 1.00 77.19 184 GLY A C 1
ATOM 1441 O O . GLY A 1 184 ? 8.481 5.899 16.549 1.00 77.19 184 GLY A O 1
ATOM 1442 N N . GLU A 1 185 ? 9.804 4.091 16.675 1.00 87.06 185 GLU A N 1
ATOM 1443 C CA . GLU A 1 185 ? 11.073 4.805 16.519 1.00 87.06 185 GLU A CA 1
ATOM 1444 C C . GLU A 1 185 ? 11.455 4.939 15.035 1.00 87.06 185 GLU A C 1
ATOM 1446 O O . GLU A 1 185 ? 11.202 4.039 14.225 1.00 87.06 185 GLU A O 1
ATOM 1451 N N . THR A 1 186 ? 12.110 6.042 14.664 1.00 93.25 186 THR A N 1
ATOM 1452 C CA . THR A 1 186 ? 12.727 6.186 13.337 1.00 93.25 186 THR A CA 1
ATOM 1453 C C . THR A 1 186 ? 14.049 5.425 13.311 1.00 93.25 186 THR A C 1
ATOM 1455 O O . THR A 1 186 ? 14.965 5.734 14.076 1.00 93.25 186 THR A O 1
ATOM 1458 N N . VAL A 1 187 ? 14.175 4.455 12.406 1.00 95.00 187 VAL A N 1
ATOM 1459 C CA . VAL A 1 187 ? 15.438 3.769 12.123 1.00 95.00 187 VAL A CA 1
ATOM 1460 C C . VAL A 1 187 ? 16.090 4.368 10.884 1.00 95.00 187 VAL A C 1
ATOM 1462 O O . VAL A 1 187 ? 15.448 4.576 9.855 1.00 95.00 187 VAL A O 1
ATOM 1465 N N . GLU A 1 188 ? 17.387 4.624 10.973 1.00 97.62 188 GLU A N 1
ATOM 1466 C CA . GLU A 1 188 ? 18.240 4.971 9.846 1.00 97.62 188 GLU A CA 1
ATOM 1467 C C . GLU A 1 188 ? 19.053 3.734 9.453 1.00 97.62 188 GLU A C 1
ATOM 1469 O O . GLU A 1 188 ? 19.675 3.093 10.302 1.00 97.62 188 GLU A O 1
ATOM 1474 N N . VAL A 1 189 ? 19.042 3.378 8.169 1.00 98.00 189 VAL A N 1
ATOM 1475 C CA . VAL A 1 189 ? 19.733 2.210 7.615 1.00 98.00 189 VAL A CA 1
ATOM 1476 C C . VAL A 1 189 ? 20.776 2.670 6.612 1.00 98.00 189 VAL A C 1
ATOM 1478 O O . VAL A 1 189 ? 20.473 3.416 5.680 1.00 98.00 189 VAL A O 1
ATOM 1481 N N . TRP A 1 190 ? 21.998 2.178 6.782 1.00 98.06 190 TRP A N 1
ATOM 1482 C CA . TRP A 1 190 ? 23.140 2.453 5.925 1.00 98.06 190 TRP A CA 1
ATOM 1483 C C . TRP A 1 190 ? 23.627 1.165 5.272 1.00 98.06 190 TRP A C 1
ATOM 1485 O O . TRP A 1 190 ? 23.965 0.193 5.953 1.00 98.06 190 TRP A O 1
ATOM 1495 N N . VAL A 1 191 ? 23.661 1.164 3.942 1.00 98.44 191 VAL A N 1
ATOM 1496 C CA . VAL A 1 191 ? 24.205 0.067 3.142 1.00 98.44 191 VAL A CA 1
ATOM 1497 C C . VAL A 1 191 ? 25.425 0.565 2.391 1.00 98.44 191 VAL A C 1
ATOM 1499 O O . VAL A 1 191 ? 25.336 1.517 1.618 1.00 98.44 191 VAL A O 1
ATOM 1502 N N . ASN A 1 192 ? 26.561 -0.093 2.592 1.00 97.44 192 ASN A N 1
ATOM 1503 C CA . ASN A 1 192 ? 27.782 0.177 1.845 1.00 97.44 192 ASN A CA 1
ATOM 1504 C C . ASN A 1 192 ? 28.461 -1.124 1.410 1.00 97.44 192 ASN A C 1
ATOM 1506 O O . ASN A 1 192 ? 28.044 -2.225 1.778 1.00 97.44 192 ASN A O 1
ATOM 1510 N N . CYS A 1 193 ? 29.500 -1.006 0.591 1.00 96.94 193 CYS A N 1
ATOM 1511 C CA . CYS A 1 193 ? 30.240 -2.155 0.090 1.00 96.94 193 CYS A CA 1
ATOM 1512 C C . CYS A 1 193 ? 31.751 -1.975 0.257 1.00 96.94 193 CYS A C 1
ATOM 1514 O O . CYS A 1 193 ? 32.220 -0.900 0.618 1.00 96.94 193 CYS A O 1
ATOM 1516 N N . VAL A 1 194 ? 32.520 -3.038 0.035 1.00 96.75 194 VAL A N 1
ATOM 1517 C CA . VAL A 1 194 ? 33.988 -3.011 0.049 1.00 96.75 194 VAL A CA 1
ATOM 1518 C C . VAL A 1 194 ? 34.499 -3.160 -1.375 1.00 96.75 194 VAL A C 1
ATOM 1520 O O . VAL A 1 194 ? 34.130 -4.105 -2.081 1.00 96.75 194 VAL A O 1
ATOM 1523 N N . ARG A 1 195 ? 35.365 -2.238 -1.803 1.00 95.44 195 ARG A N 1
ATOM 1524 C CA . ARG A 1 195 ? 35.926 -2.291 -3.154 1.00 95.44 195 ARG A CA 1
ATOM 1525 C C . ARG A 1 195 ? 37.003 -3.368 -3.288 1.00 95.44 195 ARG A C 1
ATOM 1527 O O . ARG A 1 195 ? 37.816 -3.531 -2.375 1.00 95.44 195 ARG A O 1
ATOM 1534 N N . PRO A 1 196 ? 37.080 -4.053 -4.441 1.00 94.69 196 PRO A N 1
ATOM 1535 C CA . PRO A 1 196 ? 38.099 -5.072 -4.682 1.00 94.69 196 PRO A CA 1
ATOM 1536 C C . PRO A 1 196 ? 39.516 -4.503 -4.837 1.00 94.69 196 PRO A C 1
ATOM 1538 O O . PRO A 1 196 ? 40.480 -5.185 -4.506 1.00 94.69 196 PRO A O 1
ATOM 1541 N N . ASP A 1 197 ? 39.654 -3.274 -5.334 1.00 92.56 197 ASP A N 1
ATOM 1542 C CA . ASP A 1 197 ? 40.939 -2.648 -5.668 1.00 92.56 197 ASP A CA 1
ATOM 1543 C C . ASP A 1 197 ? 41.682 -2.087 -4.444 1.00 92.56 197 ASP A C 1
ATOM 1545 O O . ASP A 1 197 ? 42.902 -2.188 -4.338 1.00 92.56 197 ASP A O 1
ATOM 1549 N N . THR A 1 198 ? 40.939 -1.503 -3.507 1.00 93.25 198 THR A N 1
ATOM 1550 C CA . THR A 1 198 ? 41.470 -0.799 -2.334 1.00 93.25 198 THR A CA 1
ATOM 1551 C C . THR A 1 198 ? 41.213 -1.539 -1.028 1.00 93.25 198 THR A C 1
ATOM 1553 O O . THR A 1 198 ? 41.850 -1.222 -0.024 1.00 93.25 198 THR A O 1
ATOM 1556 N N . GLY A 1 199 ? 40.262 -2.480 -1.006 1.00 93.44 199 GLY A N 1
ATOM 1557 C CA . GLY A 1 199 ? 39.795 -3.131 0.219 1.00 93.44 199 GLY A CA 1
ATOM 1558 C C . GLY A 1 199 ? 39.099 -2.178 1.197 1.00 93.44 199 GLY A C 1
ATOM 1559 O O . GLY A 1 199 ? 38.891 -2.540 2.353 1.00 93.44 199 GLY A O 1
ATOM 1560 N N . LYS A 1 200 ? 38.767 -0.954 0.766 1.00 95.19 2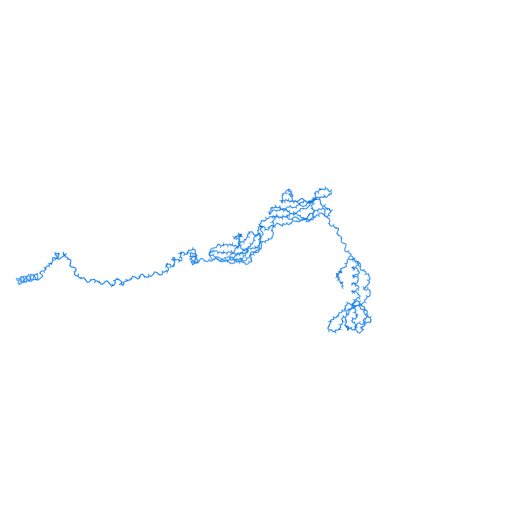00 LYS A N 1
ATOM 1561 C CA . LYS A 1 200 ? 38.115 0.060 1.599 1.00 95.19 200 LYS A CA 1
ATOM 1562 C C . LYS A 1 200 ? 36.603 0.008 1.442 1.00 95.19 200 LYS A C 1
ATOM 1564 O O . LYS A 1 200 ? 36.088 -0.270 0.358 1.00 95.19 200 LYS A O 1
ATOM 1569 N N . GLU A 1 201 ? 35.917 0.316 2.536 1.00 96.00 201 GLU A N 1
ATOM 1570 C CA . GLU A 1 201 ? 34.480 0.559 2.539 1.00 96.00 201 GLU A CA 1
ATOM 1571 C C . GLU A 1 201 ? 34.132 1.823 1.745 1.00 96.00 201 GLU A C 1
ATOM 1573 O O . GLU A 1 201 ? 34.831 2.837 1.824 1.00 96.00 201 GLU A O 1
ATOM 1578 N N . THR A 1 202 ? 33.046 1.757 0.983 1.00 96.31 202 THR A N 1
ATOM 1579 C CA . THR A 1 202 ? 32.481 2.896 0.267 1.00 96.31 202 THR A CA 1
ATOM 1580 C C . THR A 1 202 ? 31.670 3.797 1.196 1.00 96.31 202 THR A C 1
ATOM 1582 O O . THR A 1 202 ? 31.345 3.427 2.331 1.00 96.31 202 THR A O 1
ATOM 1585 N N . THR A 1 203 ? 31.334 4.998 0.714 1.00 96.25 203 THR A N 1
ATOM 1586 C CA . THR A 1 203 ? 30.442 5.920 1.431 1.00 96.25 203 THR A CA 1
ATOM 1587 C C . THR A 1 203 ? 29.055 5.308 1.619 1.00 96.25 203 THR A C 1
ATOM 1589 O O . THR A 1 203 ? 28.440 5.520 2.660 1.00 96.25 203 THR A O 1
ATOM 1592 N N . GLY A 1 204 ? 28.591 4.499 0.668 1.00 95.56 204 GLY A N 1
ATOM 1593 C CA . GLY A 1 204 ? 27.312 3.808 0.700 1.00 95.56 204 GLY A CA 1
ATOM 1594 C C . GLY A 1 204 ? 26.113 4.733 0.529 1.00 95.56 204 GLY A C 1
ATOM 1595 O O . GLY A 1 204 ? 26.225 5.916 0.196 1.00 95.56 204 GLY A O 1
ATOM 1596 N N . LYS A 1 205 ? 24.934 4.175 0.796 1.00 97.75 205 LYS A N 1
ATOM 1597 C CA . LYS A 1 205 ? 23.659 4.883 0.775 1.00 97.75 205 LYS A CA 1
ATOM 1598 C C . LYS A 1 205 ? 22.958 4.742 2.115 1.00 97.75 205 LYS A C 1
ATOM 1600 O O . LYS A 1 205 ? 22.933 3.659 2.695 1.00 97.75 205 LYS A O 1
ATOM 1605 N N . THR A 1 206 ? 22.358 5.836 2.562 1.00 97.19 206 THR A N 1
ATOM 1606 C CA . THR A 1 206 ? 21.575 5.887 3.794 1.00 97.19 206 THR A CA 1
ATOM 1607 C C . THR A 1 206 ? 20.146 6.302 3.484 1.00 97.19 206 THR A C 1
ATOM 1609 O O . THR A 1 206 ? 19.908 7.107 2.580 1.00 97.19 206 THR A O 1
ATOM 1612 N N . THR A 1 207 ? 19.200 5.726 4.210 1.00 97.44 207 THR A N 1
ATOM 1613 C CA . THR A 1 207 ? 17.775 6.055 4.156 1.00 97.44 207 THR A CA 1
ATOM 1614 C C . THR A 1 207 ? 17.151 5.751 5.519 1.00 97.44 207 THR A C 1
ATOM 1616 O O . THR A 1 207 ? 17.714 4.973 6.289 1.00 97.44 207 THR A O 1
ATOM 1619 N N . SER A 1 208 ? 16.006 6.344 5.834 1.00 95.69 208 SER A N 1
ATOM 1620 C CA . SER A 1 208 ? 15.328 6.149 7.116 1.00 95.69 208 SER A CA 1
ATOM 1621 C C . SER A 1 208 ? 13.848 5.839 6.942 1.00 95.69 208 SER A C 1
ATOM 1623 O O . SER A 1 208 ? 13.240 6.162 5.920 1.00 95.69 208 SER A O 1
ATOM 1625 N N . MET A 1 209 ? 13.270 5.187 7.947 1.00 91.88 209 MET A N 1
ATOM 1626 C CA . MET A 1 209 ? 11.832 4.967 8.049 1.00 91.88 209 MET A CA 1
ATOM 1627 C C . MET A 1 209 ? 11.405 4.790 9.506 1.00 91.88 209 MET A C 1
ATOM 1629 O O . MET A 1 209 ? 12.217 4.435 10.357 1.00 91.88 209 MET A O 1
ATOM 1633 N N . VAL A 1 210 ? 10.121 4.993 9.790 1.00 88.38 210 VAL A N 1
ATOM 1634 C CA . VAL A 1 210 ? 9.547 4.665 11.101 1.00 88.38 210 VAL A CA 1
ATOM 1635 C C . VAL A 1 210 ? 9.282 3.166 11.164 1.00 88.38 210 VAL A C 1
ATOM 1637 O O . VAL A 1 210 ? 8.644 2.611 10.271 1.00 88.38 210 VAL A O 1
ATOM 1640 N N . VAL A 1 211 ? 9.772 2.520 12.217 1.00 85.38 211 VAL A N 1
ATOM 1641 C CA . VAL A 1 211 ? 9.596 1.087 12.446 1.00 85.38 211 VAL A CA 1
ATOM 1642 C C . VAL A 1 211 ? 8.172 0.805 12.914 1.00 85.38 211 VAL A C 1
ATOM 1644 O O . VAL A 1 211 ? 7.688 1.407 13.871 1.00 85.38 211 VAL A O 1
ATOM 1647 N N . GLY A 1 212 ? 7.512 -0.165 12.296 1.00 69.75 212 GLY A N 1
ATOM 1648 C CA . GLY A 1 212 ? 6.249 -0.724 12.754 1.00 69.75 212 GLY A CA 1
ATOM 1649 C C . GLY A 1 212 ? 5.030 0.156 12.618 1.00 69.75 212 GLY A C 1
ATOM 1650 O O . GLY A 1 212 ? 4.037 -0.057 13.315 1.00 69.75 212 GLY A O 1
ATOM 1651 N N . LYS A 1 213 ? 5.091 1.142 11.729 1.00 66.88 213 LYS A N 1
ATOM 1652 C CA . LYS A 1 213 ? 3.900 1.879 11.350 1.00 66.88 213 LYS A CA 1
ATOM 1653 C C . LYS A 1 213 ? 3.180 1.094 10.260 1.00 66.88 213 LYS A C 1
ATOM 1655 O O . LYS A 1 213 ? 3.394 1.352 9.077 1.00 66.88 213 LYS A O 1
ATOM 1660 N N . ASP A 1 214 ? 2.325 0.156 10.664 1.00 68.31 214 ASP A N 1
ATOM 1661 C CA . ASP A 1 214 ? 1.194 -0.167 9.803 1.00 68.31 214 ASP A CA 1
ATOM 1662 C C . ASP A 1 214 ? 0.441 1.141 9.539 1.00 68.31 214 ASP A C 1
ATOM 1664 O O . ASP A 1 214 ? 0.269 1.968 10.439 1.00 68.31 214 ASP A O 1
ATOM 1668 N N . VAL A 1 215 ? 0.084 1.369 8.284 1.00 72.12 215 VAL A N 1
ATOM 1669 C CA . VAL A 1 215 ? -0.672 2.540 7.824 1.00 72.12 215 VAL A CA 1
ATOM 1670 C C . VAL A 1 215 ? -2.045 2.145 7.294 1.00 72.12 215 VAL A C 1
ATOM 1672 O O . VAL A 1 215 ? -2.794 3.016 6.849 1.00 72.12 215 VAL A O 1
ATOM 1675 N N . THR A 1 216 ? -2.353 0.850 7.292 1.00 81.50 216 THR A N 1
ATOM 1676 C CA . THR A 1 216 ? -3.609 0.289 6.815 1.00 81.50 216 THR A CA 1
ATOM 1677 C C . THR A 1 216 ? -4.586 0.271 7.981 1.00 81.50 216 THR A C 1
ATOM 1679 O O . THR A 1 216 ? -4.359 -0.441 8.945 1.00 81.50 216 THR A O 1
ATOM 1682 N N . PRO A 1 217 ? -5.678 1.046 7.942 1.00 85.88 217 PRO A N 1
ATOM 1683 C CA . PRO A 1 217 ? -6.675 0.976 8.995 1.00 85.88 217 PRO A CA 1
ATOM 1684 C C . PRO A 1 217 ? -7.415 -0.364 8.986 1.00 85.88 217 PRO A C 1
ATOM 1686 O O . PRO A 1 217 ? -7.594 -0.940 7.907 1.00 85.88 217 PRO A O 1
ATOM 1689 N N . PRO A 1 218 ? -7.947 -0.804 10.140 1.00 92.94 218 PRO A N 1
ATOM 1690 C CA . PRO A 1 218 ? -8.795 -1.982 10.188 1.00 92.94 218 PRO A CA 1
ATOM 1691 C C . PRO A 1 218 ? -10.064 -1.766 9.357 1.00 92.94 218 PRO A C 1
ATOM 1693 O O . PRO A 1 218 ? -10.523 -0.634 9.144 1.00 92.94 218 PRO A O 1
ATOM 1696 N N . GLY A 1 219 ? -10.663 -2.867 8.914 1.00 94.94 219 GLY A N 1
ATOM 1697 C CA . GLY A 1 219 ? -11.915 -2.866 8.176 1.00 94.94 219 GLY A CA 1
ATOM 1698 C C . GLY A 1 219 ? -13.087 -2.250 8.947 1.00 94.94 219 GLY A C 1
ATOM 1699 O O . GLY A 1 219 ? -13.032 -1.932 10.137 1.00 94.94 219 GLY A O 1
ATOM 1700 N N . VAL A 1 220 ? -14.208 -2.094 8.246 1.00 97.44 220 VAL A N 1
ATOM 1701 C CA . VAL A 1 220 ? -15.432 -1.543 8.833 1.00 97.44 220 VAL A CA 1
ATOM 1702 C C . VAL A 1 220 ? -16.054 -2.520 9.839 1.00 97.44 220 VAL A C 1
ATOM 1704 O O . VAL A 1 220 ? -16.204 -3.709 9.561 1.00 97.44 220 VAL A O 1
ATOM 1707 N N . CYS A 1 221 ? -16.453 -2.013 11.006 1.00 97.50 221 CYS A N 1
ATOM 1708 C CA . CYS A 1 221 ? -17.313 -2.754 11.929 1.00 97.50 221 CYS A CA 1
ATOM 1709 C C . CYS A 1 221 ? -18.717 -2.876 11.317 1.00 97.50 221 CYS A C 1
ATOM 1711 O O . CYS A 1 221 ? -19.264 -1.887 10.831 1.00 97.50 221 CYS A O 1
ATOM 1713 N N . THR A 1 222 ? -19.322 -4.062 11.347 1.00 97.94 222 THR A N 1
ATOM 1714 C CA . THR A 1 222 ? -20.622 -4.313 10.693 1.00 97.94 222 THR A CA 1
ATOM 1715 C C . THR A 1 222 ? -21.684 -4.776 11.680 1.00 97.94 222 THR A C 1
ATOM 1717 O O . THR A 1 222 ? -21.372 -5.146 12.806 1.00 97.94 222 THR A O 1
ATOM 1720 N N . GLY A 1 223 ? -22.957 -4.725 11.277 1.00 97.00 223 GLY A N 1
ATOM 1721 C CA . GLY A 1 223 ? -24.056 -5.285 12.067 1.00 97.00 223 GLY A CA 1
ATOM 1722 C C . GLY A 1 223 ? -24.268 -4.629 13.433 1.00 97.00 223 GLY A C 1
ATOM 1723 O O . GLY A 1 223 ? -24.711 -5.318 14.342 1.00 97.00 223 GLY A O 1
ATOM 1724 N N . LEU A 1 224 ? -23.937 -3.337 13.590 1.00 98.31 224 LEU A N 1
ATOM 1725 C CA . LEU A 1 224 ? -24.232 -2.613 14.828 1.00 98.31 224 LEU A CA 1
ATOM 1726 C C . LEU A 1 224 ? -25.745 -2.638 15.088 1.00 98.31 224 LEU A C 1
ATOM 1728 O O . LEU A 1 224 ? -26.524 -2.149 14.270 1.00 98.31 224 LEU A O 1
ATOM 1732 N N . ALA A 1 225 ? -26.133 -3.179 16.234 1.00 98.00 225 ALA A N 1
ATOM 1733 C CA . ALA A 1 225 ? -27.496 -3.230 16.733 1.00 98.00 225 ALA A CA 1
ATOM 1734 C C . ALA A 1 225 ? -27.564 -2.571 18.115 1.00 98.00 225 ALA A C 1
ATOM 1736 O O . ALA A 1 225 ? -26.607 -2.643 18.887 1.00 98.00 225 ALA A O 1
ATOM 1737 N N . ALA A 1 226 ? -28.692 -1.926 18.411 1.00 97.38 226 ALA A N 1
ATOM 1738 C CA . ALA A 1 226 ? -28.970 -1.292 19.694 1.00 97.38 226 ALA A CA 1
ATOM 1739 C C . ALA A 1 226 ? -30.322 -1.787 20.219 1.00 97.38 226 ALA A C 1
ATOM 1741 O O . ALA A 1 226 ? -31.369 -1.448 19.667 1.00 97.38 226 ALA A O 1
ATOM 1742 N N . THR A 1 227 ? -30.292 -2.587 21.281 1.00 94.88 227 THR A N 1
ATOM 1743 C CA . THR A 1 227 ? -31.473 -3.226 21.871 1.00 94.88 227 THR A CA 1
ATOM 1744 C C . THR A 1 227 ? -31.745 -2.627 23.245 1.00 94.88 227 THR A C 1
ATOM 1746 O O . THR A 1 227 ? -30.846 -2.560 24.083 1.00 94.88 227 THR A O 1
ATOM 1749 N N . GLY A 1 228 ? -32.974 -2.170 23.478 1.00 90.31 228 GLY A N 1
ATOM 1750 C CA . GLY A 1 228 ? -33.408 -1.685 24.788 1.00 90.31 228 GLY A CA 1
ATOM 1751 C C . GLY A 1 228 ? -33.432 -2.801 25.830 1.00 90.31 228 GLY A C 1
ATOM 1752 O O . GLY A 1 228 ? -33.775 -3.939 25.520 1.00 90.31 228 GLY A O 1
ATOM 1753 N N . TRP A 1 229 ? -33.013 -2.486 27.056 1.00 79.19 229 TRP A N 1
ATOM 1754 C CA . TRP A 1 229 ? -33.062 -3.413 28.188 1.00 79.19 229 TRP A CA 1
ATOM 1755 C C . TRP A 1 229 ? -33.041 -2.652 29.509 1.00 79.19 229 TRP A C 1
ATOM 1757 O O . TRP A 1 229 ? -32.101 -1.899 29.704 1.00 79.19 229 TRP A O 1
ATOM 1767 N N . PHE A 1 230 ? -34.006 -2.830 30.418 1.00 81.50 230 PHE A N 1
ATOM 1768 C CA . PHE A 1 230 ? -33.998 -2.328 31.814 1.00 81.50 230 PHE A CA 1
ATOM 1769 C C . PHE A 1 230 ? -33.124 -1.076 32.086 1.00 81.50 230 PHE A C 1
ATOM 1771 O O . PHE A 1 230 ? -32.024 -1.146 32.648 1.00 81.50 230 PHE A O 1
ATOM 1778 N N . GLY A 1 231 ? -33.561 0.101 31.604 1.00 84.31 231 GLY A N 1
ATOM 1779 C CA . GLY A 1 231 ? -32.841 1.379 31.789 1.00 84.31 231 GLY A CA 1
ATOM 1780 C C . GLY A 1 231 ? -31.485 1.503 31.063 1.00 84.31 231 GLY A C 1
ATOM 1781 O O . GLY A 1 231 ? -30.736 2.465 31.270 1.00 84.31 231 GLY A O 1
ATOM 1782 N N . SER A 1 232 ? -31.173 0.545 30.202 1.00 91.25 232 SER A N 1
ATOM 1783 C CA . SER A 1 232 ? -29.938 0.376 29.445 1.00 91.25 232 SER A CA 1
ATOM 1784 C C . SER A 1 232 ? -30.216 0.140 27.960 1.00 91.25 232 SER A C 1
ATOM 1786 O O . SER A 1 232 ? -31.333 -0.155 27.537 1.00 91.25 232 SER A O 1
ATOM 1788 N N . ILE A 1 233 ? -29.167 0.271 27.159 1.00 95.69 233 ILE A N 1
ATOM 1789 C CA . ILE A 1 233 ? -29.140 -0.128 25.757 1.00 95.69 233 ILE A CA 1
ATOM 1790 C C . ILE A 1 233 ? -27.970 -1.095 25.593 1.00 95.69 233 ILE A C 1
ATOM 1792 O O . ILE A 1 233 ? -26.829 -0.759 25.921 1.00 95.69 233 ILE A O 1
ATOM 1796 N N . ILE A 1 234 ? -28.262 -2.304 25.128 1.00 96.06 234 ILE A N 1
ATOM 1797 C CA . ILE A 1 234 ? -27.273 -3.323 24.789 1.00 96.06 234 ILE A CA 1
ATOM 1798 C C . ILE A 1 234 ? -26.875 -3.105 23.334 1.00 96.06 234 ILE A C 1
ATOM 1800 O O . ILE A 1 234 ? -27.723 -3.077 22.442 1.00 96.06 234 ILE A O 1
ATOM 1804 N N . LEU A 1 235 ? -25.581 -2.913 23.113 1.00 98.12 235 LEU A N 1
ATOM 1805 C CA . LEU A 1 235 ? -24.996 -2.682 21.803 1.00 98.12 235 LEU A CA 1
ATOM 1806 C C . LEU A 1 235 ? -24.174 -3.896 21.414 1.00 98.12 235 LEU A C 1
ATOM 1808 O O . LEU A 1 235 ? -23.332 -4.337 22.194 1.00 98.12 235 LEU A O 1
ATOM 1812 N N . GLU A 1 236 ? -24.388 -4.391 20.205 1.00 98.38 236 GLU A N 1
ATOM 1813 C CA . GLU A 1 236 ? -23.656 -5.524 19.642 1.00 98.38 236 GLU A CA 1
ATOM 1814 C C . GLU A 1 236 ? -23.259 -5.203 18.208 1.00 98.38 236 GLU A C 1
ATOM 1816 O O . GLU A 1 236 ? -23.987 -4.517 17.494 1.00 98.38 236 GLU A O 1
ATOM 1821 N N . TRP A 1 237 ? -22.092 -5.669 17.783 1.00 98.38 237 TRP A N 1
ATOM 1822 C CA . TRP A 1 237 ? -21.600 -5.499 16.419 1.00 98.38 237 TRP A CA 1
ATOM 1823 C C . TRP A 1 237 ? -20.691 -6.668 16.036 1.00 98.38 237 TRP A C 1
ATOM 1825 O O . TRP A 1 237 ? -20.403 -7.557 16.829 1.00 98.38 237 TRP A O 1
ATOM 1835 N N . THR A 1 238 ? -20.223 -6.680 14.794 1.00 98.38 238 THR A N 1
ATOM 1836 C CA . THR A 1 238 ? -19.210 -7.612 14.298 1.00 98.38 238 THR A CA 1
ATOM 1837 C C . THR A 1 238 ? -17.915 -6.852 14.045 1.00 98.38 238 THR A C 1
ATOM 1839 O O . THR A 1 238 ? -17.887 -5.890 13.270 1.00 98.38 238 THR A O 1
ATOM 1842 N N . ASN A 1 239 ? -16.846 -7.287 14.712 1.00 97.56 239 ASN A N 1
ATOM 1843 C CA . ASN A 1 239 ? -15.502 -6.752 14.514 1.00 97.56 239 ASN A CA 1
ATOM 1844 C C . ASN A 1 239 ? -14.987 -7.076 13.101 1.00 97.56 239 ASN A C 1
ATOM 1846 O O . ASN A 1 239 ? -15.335 -8.124 12.548 1.00 97.56 239 ASN A O 1
ATOM 1850 N N . PRO A 1 240 ? -14.149 -6.208 12.514 1.00 95.00 240 PRO A N 1
ATOM 1851 C CA . PRO A 1 240 ? -13.471 -6.527 11.269 1.00 95.00 240 PRO A CA 1
ATOM 1852 C C . PRO A 1 240 ? -12.497 -7.706 11.457 1.00 95.00 240 PRO A C 1
ATOM 1854 O O . PRO A 1 240 ? -12.068 -8.003 12.572 1.00 95.00 240 PRO A O 1
ATOM 1857 N N . ALA A 1 241 ? -12.183 -8.413 10.367 1.00 91.69 241 ALA A N 1
ATOM 1858 C CA . ALA A 1 241 ? -11.385 -9.646 10.401 1.00 91.69 241 ALA A CA 1
ATOM 1859 C C . ALA A 1 241 ? -9.868 -9.406 10.547 1.00 91.69 241 ALA A C 1
ATOM 1861 O O . ALA A 1 241 ? -9.095 -10.367 10.577 1.00 91.69 241 ALA A O 1
ATOM 1862 N N . ASP A 1 242 ? -9.450 -8.141 10.603 1.00 89.25 242 ASP A N 1
ATOM 1863 C CA . ASP A 1 242 ? -8.065 -7.718 10.766 1.00 89.25 242 ASP A CA 1
ATOM 1864 C C . ASP A 1 242 ? -7.475 -8.293 12.061 1.00 89.25 242 ASP A C 1
ATOM 1866 O O . ASP A 1 242 ? -8.007 -8.111 13.160 1.00 89.25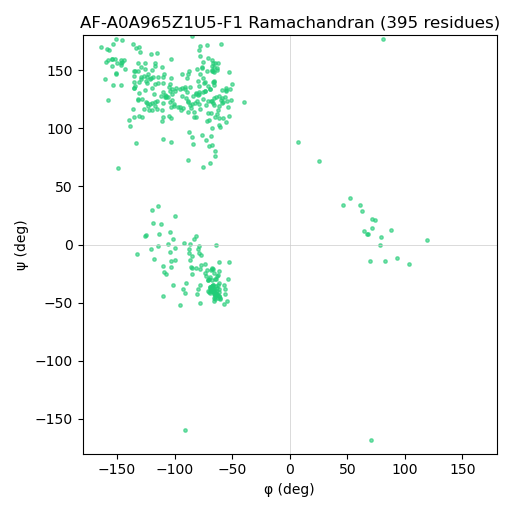 242 ASP A O 1
ATOM 1870 N N . LYS A 1 243 ? -6.376 -9.045 11.922 1.00 80.12 243 LYS A N 1
ATOM 1871 C CA . LYS A 1 243 ? -5.750 -9.789 13.031 1.00 80.12 243 LYS A CA 1
ATOM 1872 C C . LYS A 1 243 ? -5.138 -8.874 14.095 1.00 80.12 243 LYS A C 1
ATOM 1874 O O . LYS A 1 243 ? -4.883 -9.320 15.209 1.00 80.12 243 LYS A O 1
ATOM 1879 N N . ASP A 1 244 ? -4.860 -7.634 13.730 1.00 79.81 244 ASP A N 1
ATOM 1880 C CA . ASP A 1 244 ? -4.237 -6.587 14.532 1.00 79.81 244 ASP A CA 1
ATOM 1881 C C . ASP A 1 244 ? -5.234 -5.537 15.040 1.00 79.81 244 ASP A C 1
ATOM 1883 O O . ASP A 1 244 ? -4.816 -4.533 15.625 1.00 79.81 244 ASP A O 1
ATOM 1887 N N . LEU A 1 245 ? -6.545 -5.779 14.908 1.00 88.25 245 LEU A N 1
ATOM 1888 C CA . LEU A 1 245 ? -7.559 -4.984 15.595 1.00 88.25 245 LEU A CA 1
ATOM 1889 C C . LEU A 1 245 ? -7.279 -4.970 17.108 1.00 88.25 245 LEU A C 1
ATOM 1891 O O . LEU A 1 245 ? -7.223 -6.014 17.760 1.00 88.25 245 LEU A O 1
ATOM 1895 N N . ASN A 1 246 ? -7.146 -3.777 17.685 1.00 91.50 246 ASN A N 1
ATOM 1896 C CA . ASN A 1 246 ? -6.857 -3.598 19.105 1.00 91.50 246 ASN A CA 1
ATOM 1897 C C . ASN A 1 246 ? -8.140 -3.376 19.914 1.00 91.50 246 ASN A C 1
ATOM 1899 O O . ASN A 1 246 ? -8.384 -4.058 20.912 1.00 91.50 246 ASN A O 1
ATOM 1903 N N . TYR A 1 247 ? -8.965 -2.419 19.486 1.00 96.56 247 TYR A N 1
ATOM 1904 C CA . TYR A 1 247 ? -10.252 -2.109 20.107 1.00 96.56 247 TYR A CA 1
ATOM 1905 C C . TYR A 1 247 ? -11.198 -1.413 19.123 1.00 96.56 247 TYR A C 1
ATOM 1907 O O . TYR A 1 247 ? -10.800 -0.948 18.058 1.00 96.56 247 TYR A O 1
ATOM 1915 N N . VAL A 1 248 ? -12.468 -1.319 19.503 1.00 98.50 248 VAL A N 1
ATOM 1916 C CA . VAL A 1 248 ? -13.506 -0.557 18.809 1.00 98.50 248 VAL A CA 1
ATOM 1917 C C . VAL A 1 248 ? -13.856 0.672 19.637 1.00 98.50 248 VAL A C 1
ATOM 1919 O O . VAL A 1 248 ? -14.136 0.570 20.832 1.00 98.50 248 VAL A O 1
ATOM 1922 N N . GLU A 1 249 ? -13.832 1.848 19.016 1.00 98.50 249 GLU A N 1
ATOM 1923 C CA . GLU A 1 249 ? -14.372 3.057 19.626 1.00 98.50 249 GLU A CA 1
ATOM 1924 C C . GLU A 1 249 ? -15.893 3.066 19.496 1.00 98.50 249 GLU A C 1
ATOM 1926 O O . GLU A 1 249 ? -16.422 2.931 18.392 1.00 98.50 249 GLU A O 1
ATOM 1931 N N . LEU A 1 250 ? -16.586 3.300 20.609 1.00 98.44 250 LEU A N 1
ATOM 1932 C CA . LEU A 1 250 ? -18.033 3.471 20.648 1.00 98.44 250 LEU A CA 1
ATOM 1933 C C . LEU A 1 250 ? -18.384 4.936 20.901 1.00 98.44 250 LEU A C 1
ATOM 1935 O O . LEU A 1 250 ? -17.916 5.544 21.869 1.00 98.44 250 LEU A O 1
ATOM 1939 N N . TRP A 1 251 ? -19.233 5.483 20.038 1.00 98.62 251 TRP A N 1
ATOM 1940 C CA . TRP A 1 251 ? -19.648 6.879 20.047 1.00 98.62 251 TRP A CA 1
ATOM 1941 C C . TRP A 1 251 ? -21.168 6.994 20.187 1.00 98.62 251 TRP A C 1
ATOM 1943 O O . TRP A 1 251 ? -21.905 6.189 19.623 1.00 98.62 251 TRP A O 1
ATOM 1953 N N . GLU A 1 252 ? -21.628 7.991 20.943 1.00 98.06 252 GLU A N 1
ATOM 1954 C CA . GLU A 1 252 ? -23.039 8.216 21.292 1.00 98.06 252 GLU A CA 1
ATOM 1955 C C . GLU A 1 252 ? -23.450 9.667 21.000 1.00 98.06 252 GLU A C 1
ATOM 1957 O O . GLU A 1 252 ? -22.671 10.598 21.223 1.00 98.06 252 GLU A O 1
ATOM 1962 N N . ASN A 1 253 ? -24.695 9.874 20.558 1.00 98.06 253 ASN A N 1
ATOM 1963 C CA . ASN A 1 253 ? -25.336 11.190 20.501 1.00 98.06 253 ASN A CA 1
ATOM 1964 C C . ASN A 1 253 ? -26.854 11.100 20.765 1.00 98.06 253 ASN A C 1
ATOM 1966 O O . ASN A 1 253 ? -27.469 10.048 20.607 1.00 98.06 253 ASN A O 1
ATOM 1970 N N . ALA A 1 254 ? -27.480 12.204 21.176 1.00 96.62 254 ALA A N 1
ATOM 1971 C CA . ALA A 1 254 ? -28.935 12.312 21.326 1.00 96.62 254 ALA A CA 1
ATOM 1972 C C . ALA A 1 254 ? -29.659 12.591 19.995 1.00 96.62 254 ALA A C 1
ATOM 1974 O O . ALA A 1 254 ? -30.859 12.347 19.884 1.00 96.62 254 ALA A O 1
ATOM 1975 N N . VAL A 1 255 ? -28.935 13.094 18.994 1.00 97.19 255 VAL A N 1
ATOM 1976 C CA . VAL A 1 255 ? -29.424 13.335 17.631 1.00 97.19 255 VAL A CA 1
ATOM 1977 C C . VAL A 1 255 ? -28.652 12.472 16.638 1.00 97.19 255 VAL A C 1
ATOM 1979 O O . VAL A 1 255 ? -27.520 12.082 16.918 1.00 97.19 255 VAL A O 1
ATOM 1982 N N . ASP A 1 256 ? -29.248 12.189 15.481 1.00 98.00 256 ASP A N 1
ATOM 1983 C CA . ASP A 1 256 ? -28.600 11.441 14.397 1.00 98.00 256 ASP A CA 1
ATOM 1984 C C . ASP A 1 256 ? -27.576 12.319 13.652 1.00 98.00 256 ASP A C 1
ATOM 1986 O O . ASP A 1 256 ? -27.774 12.734 12.511 1.00 98.00 256 ASP A O 1
ATOM 1990 N N . ASP A 1 257 ? -26.509 12.694 14.356 1.00 97.44 257 ASP A N 1
ATOM 1991 C CA . ASP A 1 257 ? -25.384 13.457 13.829 1.00 97.44 257 ASP A CA 1
ATOM 1992 C C . ASP A 1 257 ? -24.065 12.922 14.396 1.00 97.44 257 ASP A C 1
ATOM 1994 O O . ASP A 1 257 ? -23.701 13.153 15.554 1.00 97.44 257 ASP A O 1
ATOM 1998 N N . ARG A 1 258 ? -23.316 12.230 13.537 1.00 97.38 258 ARG A N 1
ATOM 1999 C CA . ARG A 1 258 ? -22.014 11.650 13.869 1.00 97.38 258 ARG A CA 1
ATOM 2000 C C . ARG A 1 258 ? -20.959 12.708 14.201 1.00 97.38 258 ARG A C 1
ATOM 2002 O O . ARG A 1 258 ? -20.045 12.426 14.970 1.00 97.38 258 ARG A O 1
ATOM 2009 N N . PHE A 1 259 ? -21.047 13.914 13.636 1.00 97.06 259 PHE A N 1
ATOM 2010 C CA . PHE A 1 259 ? -20.016 14.942 13.823 1.00 97.06 259 PHE A CA 1
ATOM 2011 C C . PHE A 1 259 ? -20.053 15.578 15.215 1.00 97.06 259 PHE A C 1
ATOM 2013 O O . PHE A 1 259 ? -19.027 16.072 15.681 1.00 97.06 259 PHE A O 1
ATOM 2020 N N . SER A 1 260 ? -21.208 15.550 15.881 1.00 96.75 260 SER A N 1
ATOM 2021 C CA . SER A 1 260 ? -21.372 16.004 17.266 1.00 96.75 260 SER A CA 1
ATOM 2022 C C . SER A 1 260 ? -21.429 14.860 18.285 1.00 96.75 260 SER A C 1
ATOM 2024 O O . SER A 1 260 ? -21.616 15.114 19.476 1.00 96.75 260 SER A O 1
ATOM 2026 N N . ALA A 1 261 ? -21.235 13.612 17.844 1.00 97.81 261 ALA A N 1
ATOM 2027 C CA . ALA A 1 261 ? -21.181 12.458 18.731 1.00 97.81 261 ALA A CA 1
ATOM 2028 C C . ALA A 1 261 ? -19.957 12.513 19.657 1.00 97.81 261 ALA A C 1
ATOM 2030 O O . ALA A 1 261 ? -18.910 13.067 19.316 1.00 97.81 261 ALA A O 1
ATOM 2031 N N . VAL A 1 262 ? -20.075 11.890 20.829 1.00 98.00 262 VAL A N 1
ATOM 2032 C CA . VAL A 1 262 ? -18.997 11.801 21.822 1.00 98.00 262 VAL A CA 1
ATOM 2033 C C . VAL A 1 262 ? -18.551 10.357 22.006 1.00 98.00 262 VAL A C 1
ATOM 2035 O O . VAL A 1 262 ? -19.381 9.450 22.061 1.00 98.00 262 VAL A O 1
ATOM 2038 N N . LYS A 1 263 ? -17.238 10.132 22.128 1.00 98.25 263 LYS A N 1
ATOM 2039 C CA . LYS A 1 263 ? -16.693 8.810 22.455 1.00 98.25 263 LYS A CA 1
ATOM 2040 C C . LYS A 1 263 ? -17.061 8.451 23.891 1.00 98.25 263 LYS A C 1
ATOM 2042 O O . LYS A 1 263 ? -16.720 9.194 24.810 1.00 98.25 263 LYS A O 1
ATOM 2047 N N . ILE A 1 264 ? -17.721 7.312 24.079 1.00 97.81 264 ILE A N 1
ATOM 2048 C CA . ILE A 1 264 ? -18.159 6.831 25.396 1.00 97.81 264 ILE A CA 1
ATOM 2049 C C . ILE A 1 264 ? -17.370 5.618 25.890 1.00 97.81 264 ILE A C 1
ATOM 2051 O O . ILE A 1 264 ? -17.308 5.405 27.099 1.00 97.81 264 ILE A O 1
ATOM 2055 N N . ALA A 1 265 ? -16.763 4.835 24.991 1.00 97.62 265 ALA A N 1
ATOM 2056 C CA . ALA A 1 265 ? -15.983 3.660 25.370 1.00 97.62 265 ALA A CA 1
ATOM 2057 C C . ALA A 1 265 ? -14.959 3.243 24.302 1.00 97.62 265 ALA A C 1
ATOM 2059 O O . ALA A 1 265 ? -15.110 3.541 23.117 1.00 97.62 265 ALA A O 1
ATOM 2060 N N . GLU A 1 266 ? -13.950 2.497 24.752 1.00 98.25 266 GLU A N 1
ATOM 2061 C CA . GLU A 1 266 ? -13.035 1.701 23.931 1.00 98.25 266 GLU A CA 1
ATOM 2062 C C . GLU A 1 266 ? -13.221 0.234 24.326 1.00 98.25 266 GLU A C 1
ATOM 2064 O O . GLU A 1 266 ? -13.050 -0.135 25.491 1.00 98.25 266 GLU A O 1
ATOM 2069 N N . VAL A 1 267 ? -13.636 -0.599 23.376 1.00 97.81 267 VAL A N 1
ATOM 2070 C CA . VAL A 1 267 ? -14.133 -1.950 23.648 1.00 97.81 267 VAL A CA 1
ATOM 2071 C C . VAL A 1 267 ? -13.282 -2.967 22.898 1.00 97.81 267 VAL A C 1
ATOM 2073 O O . VAL A 1 267 ? -13.194 -2.925 21.678 1.00 97.81 267 VAL A O 1
ATOM 2076 N N . LYS A 1 268 ? -12.655 -3.904 23.619 1.00 94.31 268 LYS A N 1
ATOM 2077 C CA . LYS A 1 268 ? -11.880 -5.005 23.004 1.00 94.31 268 LYS A CA 1
ATOM 2078 C C . LYS A 1 268 ? -12.755 -6.139 22.457 1.00 94.31 268 LYS A C 1
ATOM 2080 O O . LYS A 1 268 ? -12.295 -6.944 21.658 1.00 94.31 268 LYS A O 1
ATOM 2085 N N . GLY A 1 269 ? -13.990 -6.235 22.947 1.00 93.31 269 GLY A N 1
ATOM 2086 C CA . GLY A 1 269 ? -14.988 -7.204 22.499 1.00 93.31 269 GLY A CA 1
ATOM 2087 C C . GLY A 1 269 ? -15.859 -6.675 21.359 1.00 93.31 269 GL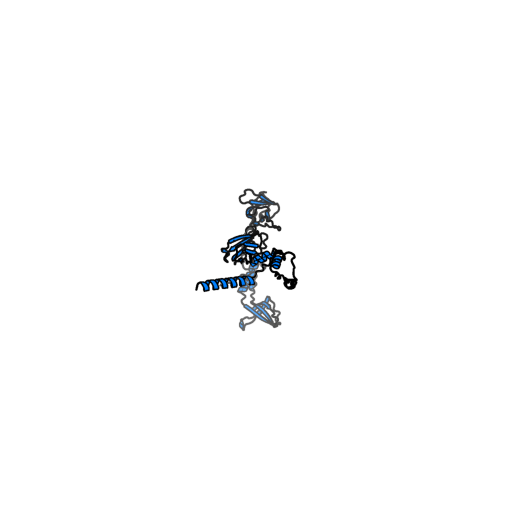Y A C 1
ATOM 2088 O O . GL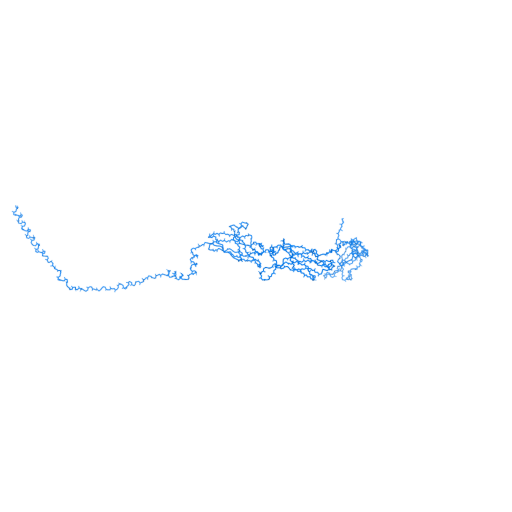Y A 1 269 ? -15.500 -5.722 20.674 1.00 93.31 269 GLY A O 1
ATOM 2089 N N . ALA A 1 270 ? -17.019 -7.305 21.191 1.00 95.94 270 ALA A N 1
ATOM 2090 C CA . ALA A 1 270 ? -17.987 -7.006 20.137 1.00 95.94 270 ALA A CA 1
ATOM 2091 C C . ALA A 1 270 ? -19.356 -6.552 20.691 1.00 95.94 270 ALA A C 1
ATOM 2093 O O . ALA A 1 270 ? -20.370 -6.620 20.002 1.00 95.94 270 ALA A O 1
ATOM 2094 N N . GLY A 1 271 ? -19.388 -6.121 21.957 1.00 96.12 271 GLY A N 1
ATOM 2095 C CA . GLY A 1 271 ? -20.602 -5.637 22.599 1.00 96.12 271 GLY A CA 1
ATOM 2096 C C . GLY A 1 271 ? -20.332 -4.763 23.821 1.00 96.12 271 GLY A C 1
ATOM 2097 O O . GLY A 1 271 ? -19.255 -4.818 24.422 1.00 96.12 271 GLY A O 1
ATOM 2098 N N . PHE A 1 272 ? -21.307 -3.926 24.163 1.00 97.81 272 PHE A N 1
ATOM 2099 C CA . PHE A 1 272 ? -21.236 -2.963 25.258 1.00 97.81 272 PHE A CA 1
ATOM 2100 C C . PHE A 1 272 ? -22.632 -2.649 25.807 1.00 97.81 272 PHE A C 1
ATOM 2102 O O . PHE A 1 272 ? -23.558 -2.403 25.040 1.00 97.81 272 PHE A O 1
ATOM 2109 N N . THR A 1 273 ? -22.776 -2.580 27.131 1.00 96.12 273 THR A N 1
ATOM 2110 C CA . THR A 1 273 ? -24.043 -2.203 27.776 1.00 96.12 273 THR A CA 1
ATOM 2111 C C . THR A 1 273 ? -23.972 -0.774 28.292 1.00 96.12 273 THR A C 1
ATOM 2113 O O . THR A 1 273 ? -23.125 -0.432 29.120 1.00 96.12 273 THR A O 1
ATOM 2116 N N . ARG A 1 274 ? -24.894 0.069 27.826 1.00 95.50 274 ARG A N 1
ATOM 2117 C CA . ARG A 1 274 ? -24.951 1.496 28.139 1.00 95.50 274 ARG A CA 1
ATOM 2118 C C . ARG A 1 274 ? -26.154 1.822 29.024 1.00 95.50 274 ARG A C 1
ATOM 2120 O O . ARG A 1 274 ? -27.274 1.876 28.535 1.00 95.50 274 ARG A O 1
ATOM 2127 N N . TYR A 1 275 ? -25.922 2.093 30.309 1.00 94.00 275 TYR A N 1
ATOM 2128 C CA . TYR A 1 275 ? -26.972 2.541 31.238 1.00 94.00 275 TYR A CA 1
ATOM 2129 C C . TYR A 1 275 ? -27.246 4.047 31.103 1.00 94.00 275 TYR A C 1
ATOM 2131 O O . TYR A 1 275 ? -26.314 4.857 31.163 1.00 94.00 275 TYR A O 1
ATOM 2139 N N . LEU A 1 276 ? -28.520 4.418 30.949 1.00 91.06 276 LEU A N 1
ATOM 2140 C CA . LEU A 1 276 ? -28.983 5.804 30.778 1.00 91.06 276 LEU A CA 1
ATOM 2141 C C . LEU A 1 276 ? -30.177 6.163 31.684 1.00 91.06 276 LEU A C 1
ATOM 2143 O O . LEU A 1 276 ? -30.549 7.335 31.756 1.00 91.06 276 LEU A O 1
ATOM 2147 N N . GLY A 1 277 ? -30.766 5.183 32.377 1.00 87.38 277 GLY A N 1
ATOM 2148 C CA . GLY A 1 277 ? -32.097 5.298 32.981 1.00 87.38 277 GLY A CA 1
ATOM 2149 C C . GLY A 1 277 ? -33.203 5.057 31.948 1.00 87.38 277 GLY A C 1
ATOM 2150 O O . GLY A 1 277 ? -32.920 4.836 30.773 1.00 87.38 277 GLY A O 1
ATOM 2151 N N . SER A 1 278 ? -34.468 5.066 32.365 1.00 85.69 278 SER A N 1
ATOM 2152 C CA . SER A 1 278 ? -35.602 4.741 31.484 1.00 85.69 278 SER A CA 1
ATOM 2153 C C . SER A 1 278 ? -35.896 5.830 30.445 1.00 85.69 278 SER A C 1
ATOM 2155 O O . SER A 1 278 ? -35.716 7.026 30.702 1.00 85.69 278 SER A O 1
ATOM 2157 N N . PHE A 1 279 ? -36.410 5.407 29.287 1.00 84.69 279 PHE A N 1
ATOM 2158 C CA . PHE A 1 279 ? -36.909 6.258 28.204 1.00 84.69 279 PHE A CA 1
ATOM 2159 C C . PHE A 1 279 ? -35.881 7.205 27.583 1.00 84.69 279 PHE A C 1
ATOM 2161 O O . PHE A 1 279 ? -36.207 8.321 27.167 1.00 84.69 279 PHE A O 1
ATOM 2168 N N . GLN A 1 280 ? -34.625 6.780 27.512 1.00 92.88 280 GLN A N 1
ATOM 2169 C CA . GLN A 1 280 ? -33.570 7.538 26.855 1.00 92.88 280 GLN A CA 1
ATOM 2170 C C . GLN A 1 280 ? -33.312 6.972 25.463 1.00 92.88 280 GLN A C 1
ATOM 2172 O O . GLN A 1 280 ? -32.920 5.822 25.306 1.00 92.88 280 GLN A O 1
ATOM 2177 N N . GLY A 1 281 ? -33.511 7.814 24.448 1.00 94.25 281 GLY A N 1
ATOM 2178 C CA . GLY A 1 281 ? -33.121 7.526 23.071 1.00 94.25 281 GLY A CA 1
ATOM 2179 C C . GLY A 1 281 ? -31.709 8.025 22.773 1.00 94.25 281 GLY A C 1
ATOM 2180 O O . GLY A 1 281 ? -31.373 9.161 23.132 1.00 94.25 281 GLY A O 1
ATOM 2181 N N . ARG A 1 282 ? -30.895 7.207 22.107 1.00 97.31 282 ARG A N 1
ATOM 2182 C CA . ARG A 1 282 ? -29.546 7.567 21.647 1.00 97.31 282 ARG A CA 1
ATOM 2183 C C . ARG A 1 282 ? -29.236 6.940 20.293 1.00 97.31 282 ARG A C 1
ATOM 2185 O O . ARG A 1 282 ? -29.748 5.874 19.968 1.00 97.31 282 ARG A O 1
ATOM 2192 N N . TYR A 1 283 ? -28.381 7.614 19.536 1.00 98.38 283 TYR A N 1
ATOM 2193 C CA . TYR A 1 283 ? -27.791 7.140 18.291 1.00 98.38 283 TYR A CA 1
ATOM 2194 C C . TYR A 1 283 ? -26.345 6.726 18.535 1.00 98.38 283 TYR A C 1
ATOM 2196 O O . TYR A 1 283 ? -25.613 7.423 19.245 1.00 98.38 283 TYR A O 1
ATOM 2204 N N . TYR A 1 284 ? -25.950 5.603 17.940 1.00 98.56 284 TYR A N 1
ATOM 2205 C CA . TYR A 1 284 ? -24.642 4.995 18.143 1.00 98.56 284 TYR A CA 1
ATOM 2206 C C . TYR A 1 284 ? -23.875 4.796 16.838 1.00 98.56 284 TYR A C 1
ATOM 2208 O O . TYR A 1 284 ? -24.453 4.438 15.808 1.00 98.56 284 TYR A O 1
ATOM 2216 N N . TRP A 1 285 ? -22.555 4.967 16.927 1.00 98.69 285 TRP A N 1
ATOM 2217 C CA . TRP A 1 285 ? -21.592 4.654 15.872 1.00 98.69 285 TRP A CA 1
ATOM 2218 C C . TRP A 1 285 ? -20.401 3.910 16.456 1.00 98.69 285 TRP A C 1
ATOM 2220 O O . TRP A 1 285 ? -19.991 4.156 17.593 1.00 98.69 285 TRP A O 1
ATOM 2230 N N . VAL A 1 286 ? -19.810 3.039 15.646 1.00 98.56 286 VAL A N 1
ATOM 2231 C CA . VAL A 1 286 ? -18.599 2.299 15.996 1.00 98.56 286 VAL A CA 1
ATOM 2232 C C . VAL A 1 286 ? -17.568 2.370 14.877 1.00 98.56 286 VAL A C 1
ATOM 2234 O O . VAL A 1 286 ? -17.921 2.461 13.697 1.00 98.56 286 VAL A O 1
ATOM 2237 N N . ARG A 1 287 ? -16.286 2.323 15.245 1.00 98.31 287 ARG A N 1
ATOM 2238 C CA . ARG A 1 287 ? -15.157 2.174 14.313 1.00 98.31 287 ARG A CA 1
ATOM 2239 C C . ARG A 1 287 ? -13.987 1.460 14.985 1.00 98.31 287 ARG A C 1
ATOM 2241 O O . ARG A 1 287 ? -13.771 1.631 16.183 1.00 98.31 287 ARG A O 1
ATOM 2248 N N . GLY A 1 288 ? -13.241 0.672 14.218 1.00 97.56 288 GLY A N 1
ATOM 2249 C CA . GLY A 1 288 ? -12.082 -0.069 14.718 1.00 97.56 288 GLY A CA 1
ATOM 2250 C C . GLY A 1 288 ? -10.826 0.795 14.825 1.00 97.56 288 GLY A C 1
ATOM 2251 O O . GLY A 1 288 ? -10.650 1.738 14.054 1.00 97.56 288 GLY A O 1
ATOM 2252 N N . VAL A 1 289 ? -9.946 0.444 15.759 1.00 95.25 289 VAL A N 1
ATOM 2253 C CA . VAL A 1 289 ? -8.581 0.964 15.873 1.00 95.25 289 VAL A CA 1
ATOM 2254 C C . VAL A 1 289 ? -7.631 -0.220 16.030 1.00 95.25 289 VAL A C 1
ATOM 2256 O O . VAL A 1 289 ? -7.877 -1.109 16.851 1.00 95.25 289 VAL A O 1
ATOM 2259 N N . ASP A 1 290 ? -6.568 -0.258 15.234 1.00 88.81 290 ASP A N 1
ATOM 2260 C CA . ASP A 1 290 ? -5.567 -1.328 15.287 1.00 88.81 290 ASP A CA 1
ATOM 2261 C C . ASP A 1 290 ? -4.486 -1.083 16.363 1.00 88.81 290 ASP A C 1
ATOM 2263 O O . ASP A 1 290 ? -4.506 -0.103 17.118 1.00 88.81 290 ASP A O 1
ATOM 2267 N N . LEU A 1 291 ? -3.541 -2.018 16.481 1.00 81.25 291 LEU A N 1
ATOM 2268 C CA . LEU A 1 291 ? -2.415 -1.939 17.418 1.00 81.25 291 LEU A CA 1
ATOM 2269 C C . LEU A 1 291 ? -1.397 -0.840 17.064 1.00 81.25 291 LEU A C 1
ATOM 2271 O O . LEU A 1 291 ? -0.676 -0.383 17.954 1.00 81.25 291 LEU A O 1
ATOM 2275 N N . SER A 1 292 ? -1.351 -0.405 15.804 1.00 74.06 292 SER A N 1
ATOM 2276 C CA . SER A 1 292 ? -0.498 0.683 15.309 1.00 74.06 292 SER A CA 1
ATOM 2277 C C . SER A 1 292 ? -1.151 2.067 15.446 1.00 74.06 292 SER A C 1
ATOM 2279 O O . SER A 1 292 ? -0.481 3.086 15.266 1.00 74.06 292 SER A O 1
ATOM 2281 N N . GLY A 1 293 ? -2.427 2.118 15.838 1.00 82.69 293 GLY A N 1
ATOM 2282 C CA . GLY A 1 293 ? -3.202 3.332 16.061 1.00 82.69 293 GLY A CA 1
ATOM 2283 C C . GLY A 1 293 ? -3.913 3.869 14.818 1.00 82.69 293 GLY A C 1
ATOM 2284 O O . GLY A 1 293 ? -4.387 5.009 14.861 1.00 82.69 293 GLY A O 1
ATOM 2285 N N . ASN A 1 294 ? -4.010 3.108 13.722 1.00 84.88 294 ASN A N 1
ATOM 2286 C CA . ASN A 1 294 ? -4.811 3.546 12.582 1.00 84.88 294 ASN A CA 1
ATOM 2287 C C . ASN A 1 294 ? -6.298 3.397 12.897 1.00 84.88 294 ASN A C 1
ATOM 2289 O O . ASN A 1 294 ? -6.750 2.413 13.483 1.00 84.88 294 ASN A O 1
ATOM 2293 N N . ILE A 1 295 ? -7.066 4.402 12.485 1.00 95.38 295 ILE A N 1
ATOM 2294 C CA . ILE A 1 295 ? -8.494 4.501 12.773 1.00 95.38 295 ILE A CA 1
ATOM 2295 C C . ILE A 1 295 ? -9.271 4.111 11.519 1.00 95.38 295 ILE A C 1
ATOM 2297 O O . ILE A 1 295 ? -9.160 4.768 10.481 1.00 95.38 295 ILE A O 1
ATOM 2301 N N . GLY A 1 296 ? -10.060 3.047 11.635 1.00 96.62 296 GLY A N 1
ATOM 2302 C CA . GLY A 1 296 ? -10.901 2.517 10.572 1.00 96.62 296 GLY A CA 1
ATOM 2303 C C . GLY A 1 296 ? -12.114 3.396 10.249 1.00 96.62 296 GLY A C 1
ATOM 2304 O O . GLY A 1 296 ? -12.422 4.370 10.952 1.00 96.62 296 GLY A O 1
ATOM 2305 N N . PRO A 1 297 ? -12.838 3.058 9.171 1.00 97.94 297 PRO A N 1
ATOM 2306 C CA . PRO A 1 297 ? -14.065 3.745 8.806 1.00 97.94 297 PRO A CA 1
ATOM 2307 C C . PRO A 1 297 ? -15.170 3.500 9.841 1.00 97.94 297 PRO A C 1
ATOM 2309 O O . PRO A 1 297 ? -15.197 2.494 10.553 1.00 97.94 297 PRO A O 1
ATOM 2312 N N . TRP A 1 298 ? -16.123 4.425 9.883 1.00 98.12 298 TRP A N 1
ATOM 2313 C CA . TRP A 1 298 ? -17.358 4.263 10.644 1.00 98.12 298 TRP A CA 1
ATOM 2314 C C . TRP A 1 298 ? -18.230 3.147 10.071 1.00 98.12 298 TRP A C 1
ATOM 2316 O O . TRP A 1 298 ? -18.258 2.948 8.858 1.00 98.12 298 TRP A O 1
ATOM 2326 N N . ASN A 1 299 ? -19.000 2.483 10.935 1.00 97.69 299 ASN A N 1
ATOM 2327 C CA . ASN A 1 299 ? -19.972 1.464 10.531 1.00 97.69 299 ASN A CA 1
ATOM 2328 C C . ASN A 1 299 ? -21.016 1.978 9.523 1.00 97.69 299 ASN A C 1
ATOM 2330 O O . ASN A 1 299 ? -21.451 1.220 8.659 1.00 97.69 299 ASN A O 1
ATOM 2334 N N . ALA A 1 300 ? -21.429 3.246 9.641 1.00 97.19 300 ALA A N 1
ATOM 2335 C CA . ALA A 1 300 ? -22.373 3.916 8.748 1.00 97.19 300 ALA A CA 1
ATOM 2336 C C . ALA A 1 300 ? -22.320 5.451 8.913 1.00 97.19 300 ALA A C 1
ATOM 2338 O O . ALA A 1 300 ? -21.692 5.973 9.842 1.00 97.19 300 ALA A O 1
ATOM 2339 N N . ASP A 1 301 ? -22.983 6.180 8.007 1.00 95.69 301 ASP A N 1
ATOM 2340 C CA . ASP A 1 301 ? -23.226 7.623 8.158 1.00 95.69 301 ASP A CA 1
ATOM 2341 C C . ASP A 1 301 ? -24.368 7.911 9.143 1.00 95.69 301 ASP A C 1
ATOM 2343 O O . ASP A 1 301 ? -24.164 8.669 10.090 1.00 95.69 301 ASP A O 1
ATOM 2347 N N . ALA A 1 302 ? -25.523 7.260 8.970 1.00 97.25 302 ALA A N 1
ATOM 2348 C CA . ALA A 1 302 ? -26.623 7.305 9.934 1.00 97.25 302 ALA A CA 1
ATOM 2349 C C . ALA A 1 302 ? -26.298 6.464 11.178 1.00 97.25 302 ALA A C 1
ATOM 2351 O O . ALA A 1 302 ? -25.717 5.380 11.073 1.00 97.25 302 ALA A O 1
ATOM 2352 N N . GLY A 1 303 ? -26.664 6.969 12.349 1.00 96.88 303 GLY A N 1
ATOM 2353 C CA . GLY A 1 303 ? -26.503 6.283 13.621 1.00 96.88 303 GLY A CA 1
ATOM 2354 C C . GLY A 1 303 ? -27.545 5.192 13.825 1.00 96.88 303 GLY A C 1
ATOM 2355 O O . GLY A 1 303 ? -28.668 5.256 13.322 1.00 96.88 303 GLY A O 1
ATOM 2356 N N . VAL A 1 304 ? -27.186 4.184 14.615 1.00 98.25 304 VAL A N 1
ATOM 2357 C CA . VAL A 1 304 ? -28.129 3.140 15.030 1.00 98.25 304 VAL A CA 1
ATOM 2358 C C . VAL A 1 304 ? -28.873 3.628 16.265 1.00 98.25 304 VAL A C 1
ATOM 2360 O O . VAL A 1 304 ? -28.254 3.893 17.295 1.00 98.25 304 VAL A O 1
ATOM 2363 N N . TYR A 1 305 ? -30.192 3.783 16.149 1.00 97.69 305 TYR A N 1
ATOM 2364 C CA . TYR A 1 305 ? -31.038 4.237 17.249 1.00 97.69 305 TYR A CA 1
ATOM 2365 C C . TYR A 1 305 ? -31.325 3.102 18.235 1.00 97.69 305 TYR A C 1
ATOM 2367 O O . TYR A 1 305 ? -31.769 2.029 17.831 1.00 97.69 305 TYR A O 1
ATOM 2375 N N . GLY A 1 306 ? -31.136 3.376 19.523 1.00 95.12 306 GLY A N 1
ATOM 2376 C CA . GLY A 1 306 ? -31.612 2.550 20.628 1.00 95.12 306 GLY A CA 1
ATOM 2377 C C . GLY A 1 306 ? -32.445 3.378 21.602 1.00 95.12 306 GLY A C 1
ATOM 2378 O O . GLY A 1 306 ? -32.222 4.582 21.763 1.00 95.12 306 GLY A O 1
ATOM 2379 N N . ASN A 1 307 ? -33.392 2.727 22.270 1.00 93.75 307 ASN A N 1
ATOM 2380 C CA . ASN A 1 307 ? -34.202 3.313 23.332 1.00 93.75 307 ASN A CA 1
ATOM 2381 C C . ASN A 1 307 ? -34.095 2.433 24.577 1.00 93.75 307 ASN A C 1
ATOM 2383 O O . ASN A 1 307 ? -34.196 1.217 24.455 1.00 93.75 307 ASN A O 1
ATOM 2387 N N . SER A 1 308 ? -33.864 3.021 25.749 1.00 89.75 308 SER A N 1
ATOM 2388 C CA . SER A 1 308 ? -33.926 2.268 27.000 1.00 89.75 308 SER A CA 1
ATOM 2389 C C . SER A 1 308 ? -35.374 2.090 27.462 1.00 89.75 308 SER A C 1
ATOM 2391 O O . SER A 1 308 ? -36.092 3.068 27.686 1.00 89.75 308 SER A O 1
ATOM 2393 N N . ASP A 1 309 ? -35.783 0.839 27.657 1.00 79.38 309 ASP A N 1
ATOM 2394 C CA . ASP A 1 309 ? -37.152 0.502 28.050 1.00 79.38 309 ASP A CA 1
ATOM 2395 C C . ASP A 1 309 ? -37.487 0.904 29.499 1.00 79.38 309 ASP A C 1
ATOM 2397 O O . ASP A 1 309 ? -36.611 1.159 30.342 1.00 79.38 309 ASP A O 1
ATOM 2401 N N . GLN A 1 310 ? -38.792 0.992 29.775 1.00 68.19 310 GLN A N 1
ATOM 2402 C CA . GLN A 1 310 ? -39.332 1.194 31.118 1.00 68.19 310 GLN A CA 1
ATOM 2403 C C . GLN A 1 310 ? -39.344 -0.126 31.888 1.00 68.19 310 GLN A C 1
ATOM 2405 O O . GLN A 1 310 ? -39.775 -1.137 31.354 1.00 68.19 310 GLN A O 1
ATOM 2410 N N . GLU A 1 311 ? -39.009 -0.075 33.176 1.00 63.62 311 GLU A N 1
ATOM 2411 C CA . GLU A 1 311 ? -39.463 -1.089 34.128 1.00 63.62 311 GLU A CA 1
ATOM 2412 C C . GLU A 1 311 ? -40.998 -1.053 34.191 1.00 63.62 311 GLU A C 1
ATOM 2414 O O . GLU A 1 311 ? -41.585 -0.051 34.638 1.00 63.62 311 GLU A O 1
ATOM 2419 N N . THR A 1 312 ? -41.678 -2.121 33.776 1.00 66.44 312 THR A N 1
ATOM 2420 C CA . THR A 1 312 ? -43.033 -2.356 34.271 1.00 66.44 312 THR A CA 1
ATOM 2421 C C . THR A 1 312 ? -42.955 -3.148 35.572 1.00 66.44 312 THR A C 1
ATOM 2423 O O . THR A 1 312 ? -42.051 -3.950 35.794 1.00 66.44 312 THR A O 1
ATOM 2426 N N . HIS A 1 313 ? -43.920 -2.929 36.469 1.00 65.44 313 HIS A N 1
ATOM 2427 C CA . HIS A 1 313 ? -44.051 -3.754 37.674 1.00 65.44 313 HIS A CA 1
ATOM 2428 C C . HIS A 1 313 ? -44.120 -5.252 37.331 1.00 65.44 313 HIS A C 1
ATOM 2430 O O . HIS A 1 313 ? -43.659 -6.071 38.119 1.00 65.44 313 HIS A O 1
ATOM 2436 N N . GLN A 1 314 ? -44.655 -5.588 36.153 1.00 70.31 314 GLN A N 1
ATOM 2437 C CA . GLN A 1 314 ? -44.767 -6.957 35.677 1.00 70.31 314 GLN A CA 1
ATOM 2438 C C . GLN A 1 314 ? -43.404 -7.557 35.318 1.00 70.31 314 GLN A C 1
ATOM 2440 O O . GLN A 1 314 ? -43.134 -8.678 35.726 1.00 70.31 314 GLN A O 1
ATOM 2445 N N . ASP A 1 315 ? -42.513 -6.795 34.678 1.00 69.81 315 ASP A N 1
ATOM 2446 C CA . ASP A 1 315 ? -41.180 -7.295 34.311 1.00 69.81 315 ASP A CA 1
ATOM 2447 C C . ASP A 1 315 ? -40.338 -7.651 35.548 1.00 69.81 315 ASP A C 1
ATOM 2449 O O . ASP A 1 315 ? -39.642 -8.665 35.570 1.00 69.81 315 ASP A O 1
ATOM 2453 N N . PHE A 1 316 ? -40.451 -6.859 36.622 1.00 70.88 316 PHE A N 1
ATOM 2454 C CA . PHE A 1 316 ? -39.800 -7.170 37.897 1.00 70.88 316 PHE A CA 1
ATOM 2455 C C . PHE A 1 316 ? -40.378 -8.434 38.547 1.00 70.88 316 PHE A C 1
ATOM 2457 O O . PHE A 1 316 ? -39.632 -9.234 39.103 1.00 70.88 316 PHE A O 1
ATOM 2464 N N . VAL A 1 317 ? -41.703 -8.613 38.488 1.00 73.06 317 VAL A N 1
ATOM 2465 C CA . VAL A 1 317 ? -42.399 -9.791 39.030 1.00 73.06 317 VAL A CA 1
ATOM 2466 C C . VAL A 1 317 ? -42.000 -11.053 38.263 1.00 73.06 317 VAL A C 1
ATOM 2468 O O . VAL A 1 317 ? -41.708 -12.068 38.893 1.00 73.06 317 VAL A O 1
ATOM 2471 N N . ASP A 1 318 ? -41.917 -10.979 36.936 1.00 74.56 318 ASP A N 1
ATOM 2472 C CA . ASP A 1 318 ? -41.562 -12.107 36.074 1.00 74.56 318 ASP A CA 1
ATOM 2473 C C . ASP A 1 318 ? -40.107 -12.554 36.306 1.00 74.56 318 ASP A C 1
ATOM 2475 O O . ASP A 1 318 ? -39.850 -13.748 36.466 1.00 74.56 318 ASP A O 1
ATOM 2479 N N . LEU A 1 319 ? -39.168 -11.609 36.449 1.00 74.19 319 LEU A N 1
ATOM 2480 C CA . LEU A 1 319 ? -37.762 -11.912 36.752 1.00 74.19 319 LEU A CA 1
ATOM 2481 C C . LEU A 1 319 ? -37.593 -12.586 38.128 1.00 74.19 319 LEU A C 1
ATOM 2483 O O . LEU A 1 319 ? -36.820 -13.530 38.291 1.00 74.19 319 LEU A O 1
ATOM 2487 N N . LEU A 1 320 ? -38.345 -12.119 39.130 1.00 73.06 320 LEU A N 1
ATOM 2488 C CA . LEU A 1 320 ? -38.317 -12.666 40.492 1.00 73.06 320 LEU A CA 1
ATOM 2489 C C . LEU A 1 320 ? -38.894 -14.088 40.555 1.00 73.06 320 LEU A C 1
ATOM 2491 O O . LEU A 1 320 ? -38.479 -14.888 41.397 1.00 73.06 320 LEU A O 1
ATOM 2495 N N . LEU A 1 321 ? -39.846 -14.395 39.670 1.00 75.12 321 LEU A N 1
ATOM 2496 C CA . LEU A 1 321 ? -40.437 -15.722 39.514 1.00 75.12 321 LEU A CA 1
ATOM 2497 C C . LEU A 1 321 ? -39.524 -16.677 38.736 1.00 75.12 321 LEU A C 1
ATOM 2499 O O . LEU A 1 321 ? -39.488 -17.862 39.063 1.00 75.12 321 LEU A O 1
ATOM 2503 N N . GLU A 1 322 ? -38.768 -16.179 37.755 1.00 74.38 322 GLU A N 1
ATOM 2504 C CA . GLU A 1 322 ? -37.797 -16.970 36.989 1.00 74.38 322 GLU A CA 1
ATOM 2505 C C . GLU A 1 322 ? -36.590 -17.394 37.846 1.00 74.38 322 GLU A C 1
ATOM 2507 O O . GLU A 1 322 ? -36.170 -18.552 37.798 1.00 74.38 322 GLU A O 1
ATOM 2512 N N . GLU A 1 323 ? -36.065 -16.502 38.694 1.00 71.88 323 GLU A N 1
ATOM 2513 C CA . GLU A 1 323 ? -34.936 -16.827 39.580 1.00 71.88 323 GLU A CA 1
ATOM 2514 C C . GLU A 1 323 ? -35.325 -17.660 40.814 1.00 71.88 323 GLU A C 1
ATOM 2516 O O . GLU A 1 323 ? -34.452 -18.263 41.448 1.00 71.88 323 GLU A O 1
ATOM 2521 N N . ASN A 1 324 ? -36.611 -17.716 41.188 1.00 72.25 324 ASN A N 1
ATOM 2522 C CA . ASN A 1 324 ? -37.042 -18.365 42.426 1.00 72.25 324 ASN A CA 1
ATOM 2523 C C . ASN A 1 324 ? -38.256 -19.295 42.229 1.00 72.25 324 ASN A C 1
ATOM 2525 O O . ASN A 1 324 ? -39.397 -18.893 42.472 1.00 72.25 324 ASN A O 1
ATOM 2529 N N . PRO A 1 325 ? -38.033 -20.575 41.869 1.00 68.75 325 PRO A N 1
ATOM 2530 C CA . PRO A 1 325 ? -39.116 -21.520 41.581 1.00 68.75 325 PRO A CA 1
ATOM 2531 C C . PRO A 1 325 ? -40.048 -21.782 42.778 1.00 68.75 325 PRO A C 1
ATOM 2533 O O . PRO A 1 325 ? -41.206 -22.140 42.586 1.00 68.75 325 PRO A O 1
ATOM 2536 N N . TYR A 1 326 ? -39.584 -21.551 44.011 1.00 68.62 326 TYR A N 1
ATOM 2537 C CA . TYR A 1 326 ? -40.401 -21.693 45.224 1.00 68.62 326 TYR A CA 1
ATOM 2538 C C . TYR A 1 326 ? -41.445 -20.581 45.382 1.00 68.62 326 TYR A C 1
ATOM 2540 O O . TYR A 1 326 ? -42.435 -20.751 46.091 1.00 68.62 326 TYR A O 1
ATOM 2548 N N . LEU A 1 327 ? -41.238 -19.433 44.729 1.00 69.69 327 LEU A N 1
ATOM 2549 C CA . LEU A 1 327 ? -42.195 -18.332 44.758 1.00 69.69 327 LEU A CA 1
ATOM 2550 C C . LEU A 1 327 ? -43.456 -18.673 43.949 1.00 69.69 327 LEU A C 1
ATOM 2552 O O . LEU A 1 327 ? -44.543 -18.234 44.313 1.00 69.69 327 LEU A O 1
ATOM 2556 N N . HIS A 1 328 ? -43.318 -19.490 42.899 1.00 67.19 328 HIS A N 1
ATOM 2557 C CA . HIS A 1 328 ? -44.441 -19.965 42.087 1.00 67.19 328 HIS A CA 1
ATOM 2558 C C . HIS A 1 328 ? -45.372 -20.864 42.910 1.00 67.19 328 HIS A C 1
ATOM 2560 O O . HIS A 1 328 ? -46.574 -20.628 42.958 1.00 67.19 328 HIS A O 1
ATOM 2566 N N . GLU A 1 329 ? -44.797 -21.815 43.652 1.00 70.81 329 GLU A N 1
ATOM 2567 C CA . GLU A 1 329 ? -45.540 -22.717 44.541 1.00 70.81 329 GLU A CA 1
ATOM 2568 C C . GLU A 1 329 ? -46.275 -21.948 45.651 1.00 70.81 329 GLU A C 1
ATOM 2570 O O . GLU A 1 329 ? -47.439 -22.221 45.933 1.00 70.81 329 GLU A O 1
ATOM 2575 N N . ALA A 1 330 ? -45.637 -20.930 46.239 1.00 69.06 330 ALA A N 1
ATOM 2576 C CA . ALA A 1 330 ? -46.257 -20.102 47.274 1.00 69.06 330 ALA A CA 1
ATOM 2577 C C . ALA A 1 330 ? -47.394 -19.209 46.741 1.00 69.06 330 ALA A C 1
ATOM 2579 O O . ALA A 1 330 ? -48.386 -18.989 47.438 1.00 69.06 330 ALA A O 1
ATOM 2580 N N . ILE A 1 331 ? -47.261 -18.674 45.523 1.00 72.75 331 ILE A N 1
ATOM 2581 C CA . ILE A 1 331 ? -48.312 -17.874 44.875 1.00 72.75 331 ILE A CA 1
ATOM 2582 C C . ILE A 1 331 ? -49.492 -18.759 44.469 1.00 72.75 331 ILE A C 1
ATOM 2584 O O . ILE A 1 331 ? -50.641 -18.347 44.645 1.00 72.75 331 ILE A O 1
ATOM 2588 N N . ASP A 1 332 ? -49.228 -19.965 43.971 1.00 73.06 332 ASP A N 1
ATOM 2589 C CA . ASP A 1 332 ? -50.267 -20.946 43.661 1.00 73.06 332 ASP A CA 1
ATOM 2590 C C . ASP A 1 332 ? -51.027 -21.363 44.928 1.00 73.06 332 ASP A C 1
ATOM 2592 O O . ASP A 1 332 ? -52.259 -21.372 44.927 1.00 73.06 332 ASP A O 1
ATOM 2596 N N . ASP A 1 333 ? -50.329 -21.609 46.040 1.00 75.69 333 ASP A N 1
ATOM 2597 C CA . ASP A 1 333 ? -50.948 -21.929 47.335 1.00 75.69 333 ASP A CA 1
ATOM 2598 C C . ASP A 1 333 ? -51.813 -20.765 47.863 1.00 75.69 333 ASP A C 1
ATOM 2600 O O . ASP A 1 333 ? -52.954 -20.965 48.278 1.00 75.69 333 ASP A O 1
ATOM 2604 N N . LEU A 1 334 ? -51.337 -19.518 47.746 1.00 78.19 334 LEU A N 1
ATOM 2605 C CA . LEU A 1 334 ? -52.088 -18.315 48.140 1.00 78.19 334 LEU A CA 1
ATOM 2606 C C . LEU A 1 334 ? -53.329 -18.047 47.276 1.00 78.19 334 LEU A C 1
ATOM 2608 O O . LEU A 1 334 ? -54.330 -17.533 47.779 1.00 78.19 334 LEU A O 1
ATOM 2612 N N . ASN A 1 335 ? -53.263 -18.359 45.981 1.00 77.56 335 ASN A N 1
ATOM 2613 C CA . ASN A 1 335 ? -54.387 -18.208 45.056 1.00 77.56 335 ASN A CA 1
ATOM 2614 C C . ASN A 1 335 ? -55.333 -19.414 45.074 1.00 77.56 335 ASN A C 1
ATOM 2616 O O . ASN A 1 335 ? -56.433 -19.345 44.511 1.00 77.56 335 ASN A O 1
ATOM 2620 N N . THR A 1 336 ? -54.942 -20.508 45.730 1.00 83.75 336 THR A N 1
ATOM 2621 C CA . THR A 1 336 ? -55.815 -21.656 45.930 1.00 83.75 336 THR A CA 1
ATOM 2622 C C . THR A 1 336 ? -56.947 -21.241 46.856 1.00 83.75 336 THR A C 1
ATOM 2624 O O . THR A 1 336 ? -56.752 -20.773 47.979 1.00 83.75 336 THR A O 1
ATOM 2627 N N . ARG A 1 337 ? -58.181 -21.375 46.364 1.00 74.50 337 ARG A N 1
ATOM 2628 C CA . ARG A 1 337 ? -59.356 -21.022 47.150 1.00 74.50 337 ARG A CA 1
ATOM 2629 C C . ARG A 1 337 ? -59.390 -21.898 48.398 1.00 74.50 337 ARG A C 1
ATOM 2631 O O . ARG A 1 337 ? -59.507 -23.113 48.287 1.00 74.50 337 ARG A O 1
ATOM 2638 N N . ILE A 1 338 ? -59.338 -21.271 49.571 1.00 79.44 338 ILE A N 1
ATOM 2639 C CA . ILE A 1 338 ? -59.638 -21.954 50.828 1.00 79.44 338 ILE A CA 1
ATOM 2640 C C . ILE A 1 338 ? -61.098 -22.388 50.747 1.00 79.44 338 ILE A C 1
ATOM 2642 O O . ILE A 1 338 ? -62.002 -21.543 50.709 1.00 79.44 338 ILE A O 1
ATOM 2646 N N . ASP A 1 339 ? -61.326 -23.697 50.680 1.00 78.19 339 ASP A N 1
ATOM 2647 C CA . ASP A 1 339 ? -62.674 -24.229 50.757 1.00 78.19 339 ASP A CA 1
ATOM 2648 C C . ASP A 1 339 ? -63.294 -23.791 52.087 1.00 78.19 339 ASP A C 1
ATOM 2650 O O . ASP A 1 339 ? -62.645 -23.873 53.139 1.00 78.19 339 ASP A O 1
ATOM 2654 N N . PRO A 1 340 ? -64.535 -23.274 52.074 1.00 69.75 340 PRO A N 1
ATOM 2655 C CA . PRO A 1 340 ? -65.228 -23.000 53.315 1.00 69.75 340 PRO A CA 1
ATOM 2656 C C . PRO A 1 340 ? -65.254 -24.294 54.125 1.00 69.75 340 PRO A C 1
ATOM 2658 O O . PRO A 1 340 ? -65.593 -25.354 53.604 1.00 69.75 340 PRO A O 1
ATOM 2661 N N . ILE A 1 341 ? -64.887 -24.203 55.404 1.00 70.88 341 ILE A N 1
ATOM 2662 C CA . ILE A 1 341 ? -65.060 -25.318 56.327 1.00 70.88 341 ILE A CA 1
ATOM 2663 C C . ILE A 1 341 ? -66.555 -25.637 56.313 1.00 70.88 341 ILE A C 1
ATOM 2665 O O . ILE A 1 341 ? -67.355 -24.862 56.847 1.00 70.88 341 ILE A O 1
ATOM 2669 N N . GLU A 1 342 ? -66.929 -26.767 55.712 1.00 63.78 342 GLU A N 1
ATOM 2670 C CA . GLU A 1 342 ? -68.221 -27.396 55.951 1.00 63.78 342 GLU A CA 1
ATOM 2671 C C . GLU A 1 342 ? -68.219 -27.839 57.413 1.00 63.78 342 GLU A C 1
ATOM 2673 O O . GLU A 1 342 ? -67.940 -28.982 57.777 1.00 63.78 342 GLU A O 1
ATOM 2678 N N . THR A 1 343 ? -68.480 -26.881 58.302 1.00 56.38 343 THR A N 1
ATOM 2679 C CA . THR A 1 343 ? -69.001 -27.219 59.612 1.00 56.38 343 THR A CA 1
ATOM 2680 C C . THR A 1 343 ? -70.320 -27.896 59.318 1.00 56.38 343 THR A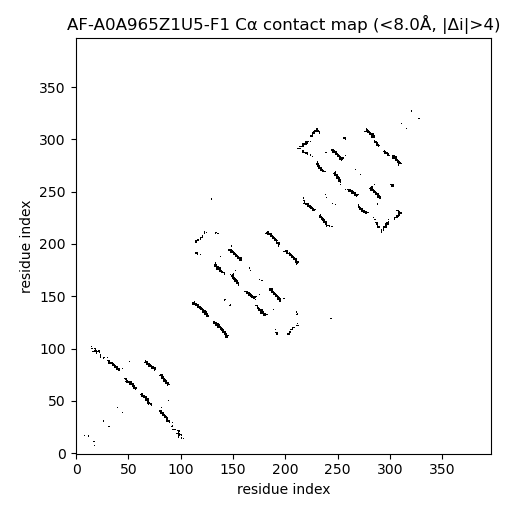 C 1
ATOM 2682 O O . THR A 1 343 ? -71.264 -27.276 58.834 1.00 56.38 343 THR A O 1
ATOM 2685 N N . ASN A 1 344 ? -70.340 -29.202 59.548 1.00 54.03 344 ASN A N 1
ATOM 2686 C CA . ASN A 1 344 ? -71.536 -30.014 59.538 1.00 54.03 344 ASN A CA 1
ATOM 2687 C C . ASN A 1 344 ? -72.413 -29.515 60.702 1.00 54.03 344 ASN A C 1
ATOM 2689 O O . ASN A 1 344 ? -72.424 -30.085 61.793 1.00 54.03 344 ASN A O 1
ATOM 2693 N N . LEU A 1 345 ? -73.059 -28.361 60.507 1.00 54.53 345 LEU A N 1
ATOM 2694 C CA . LEU A 1 345 ? -74.006 -27.747 61.437 1.00 54.53 345 LEU A CA 1
ATOM 2695 C C . LEU A 1 345 ? -75.215 -28.668 61.659 1.00 54.53 345 LEU A C 1
ATOM 2697 O O . LEU A 1 345 ? -75.906 -28.525 62.665 1.00 54.53 345 LEU A O 1
ATOM 2701 N N . ASP A 1 346 ? -75.390 -29.677 60.803 1.00 54.59 346 ASP A N 1
ATOM 2702 C CA . ASP A 1 346 ? -76.371 -30.747 60.964 1.00 54.59 346 ASP A CA 1
ATOM 2703 C C . ASP A 1 346 ? -76.071 -31.646 62.180 1.00 54.59 346 ASP A C 1
ATOM 2705 O O . ASP A 1 346 ? -76.998 -32.170 62.793 1.00 54.59 346 ASP A O 1
ATOM 2709 N N . ASN A 1 347 ? -74.814 -31.741 62.644 1.00 52.12 347 ASN A N 1
ATOM 2710 C CA . ASN A 1 347 ? -74.470 -32.488 63.866 1.00 52.12 347 ASN A CA 1
ATOM 2711 C C . ASN A 1 347 ? -74.760 -31.723 65.175 1.00 52.12 347 ASN A C 1
ATOM 2713 O O . ASN A 1 347 ? -74.577 -32.281 66.257 1.00 52.12 347 ASN A O 1
ATOM 2717 N N . PHE A 1 348 ? -75.213 -30.466 65.105 1.00 50.84 348 PHE A N 1
ATOM 2718 C CA . PHE A 1 348 ? -75.671 -29.702 66.276 1.00 50.84 348 PHE A CA 1
ATOM 2719 C C . PHE A 1 348 ? -77.199 -29.577 66.365 1.00 50.84 348 PHE A C 1
ATOM 2721 O O . PHE A 1 348 ? -77.704 -29.085 67.375 1.00 50.84 348 PHE A O 1
ATOM 2728 N N . LEU A 1 349 ? -77.940 -30.032 65.349 1.00 50.84 349 LEU A N 1
ATOM 2729 C CA . LEU A 1 349 ? -79.402 -29.930 65.289 1.00 50.84 349 LEU A CA 1
ATOM 2730 C C . LEU A 1 349 ? -80.144 -31.216 65.679 1.00 50.84 349 LEU A C 1
ATOM 2732 O O . LEU A 1 349 ? -81.365 -31.172 65.799 1.00 50.84 349 LEU A O 1
ATOM 2736 N N . ASP A 1 350 ? -79.430 -32.310 65.966 1.00 53.28 350 ASP A N 1
ATOM 2737 C CA . ASP A 1 350 ? -80.020 -33.575 66.439 1.00 53.28 350 ASP A CA 1
ATOM 2738 C C . ASP A 1 350 ? -79.611 -33.935 67.880 1.00 53.28 350 ASP A C 1
ATOM 2740 O O . ASP A 1 350 ? -79.474 -35.096 68.262 1.00 53.28 350 ASP A O 1
ATOM 2744 N N . VAL A 1 351 ? -79.425 -32.917 68.729 1.00 46.19 351 VAL A N 1
ATOM 2745 C CA . VAL A 1 351 ? -79.555 -33.124 70.174 1.00 46.19 351 VAL A CA 1
ATOM 2746 C C . VAL A 1 351 ? -81.035 -32.995 70.501 1.00 46.19 351 VAL A C 1
ATOM 2748 O O . VAL A 1 351 ? -81.539 -31.904 70.772 1.00 46.19 351 VAL A O 1
ATOM 2751 N N . THR A 1 352 ? -81.747 -34.121 70.507 1.00 52.91 352 THR A N 1
ATOM 2752 C CA . THR A 1 352 ? -82.982 -34.223 71.284 1.00 52.91 352 THR A CA 1
ATOM 2753 C C . THR A 1 352 ? -82.658 -33.795 72.713 1.00 52.91 352 THR A C 1
ATOM 2755 O O . THR A 1 352 ? -81.918 -34.490 73.412 1.00 52.91 352 THR A O 1
ATOM 2758 N N . LEU A 1 353 ? -83.167 -32.635 73.139 1.00 46.78 353 LEU A N 1
ATOM 2759 C CA . LEU A 1 353 ? -83.142 -32.236 74.542 1.00 46.78 353 LEU A CA 1
ATOM 2760 C C . LEU A 1 353 ? -83.784 -33.382 75.337 1.00 46.78 353 LEU A C 1
ATOM 2762 O O . LEU A 1 353 ? -84.952 -33.685 75.076 1.00 46.78 353 LEU A O 1
ATOM 2766 N N . PRO A 1 354 ? -83.072 -34.051 76.263 1.00 48.59 354 PRO A N 1
ATOM 2767 C CA . PRO A 1 354 ? -83.738 -34.983 77.148 1.00 48.59 354 PRO A CA 1
ATOM 2768 C C . PRO A 1 354 ? -84.803 -34.195 77.907 1.00 48.59 354 PRO A C 1
ATOM 2770 O O . PRO A 1 354 ? -84.531 -33.145 78.495 1.00 48.59 354 PRO A O 1
ATOM 2773 N N . GLU A 1 355 ? -86.029 -34.698 77.828 1.00 48.12 355 GLU A N 1
ATOM 2774 C CA . GLU A 1 355 ? -87.147 -34.316 78.674 1.00 48.12 355 GLU A CA 1
ATOM 2775 C C . GLU A 1 355 ? -86.625 -34.138 80.107 1.00 48.12 355 GLU A C 1
ATOM 2777 O O . GLU A 1 355 ? -85.982 -35.041 80.652 1.00 48.12 355 GLU A O 1
ATOM 2782 N N . ILE A 1 356 ? -86.815 -32.952 80.696 1.00 40.22 356 ILE A N 1
ATOM 2783 C CA . ILE A 1 356 ? -86.436 -32.692 82.088 1.00 40.22 356 ILE A CA 1
ATOM 2784 C C . ILE A 1 356 ? -87.364 -33.541 82.960 1.00 40.22 356 ILE A C 1
ATOM 2786 O O . ILE A 1 356 ? -88.417 -33.103 83.417 1.00 40.22 356 ILE A O 1
ATOM 2790 N N . VAL A 1 357 ? -86.972 -34.792 83.170 1.00 43.16 357 VAL A N 1
ATOM 2791 C CA . VAL A 1 357 ? -87.537 -35.673 84.178 1.00 43.16 357 VAL A CA 1
ATOM 2792 C C . VAL A 1 357 ? -87.049 -35.140 85.517 1.00 43.16 357 VAL A C 1
ATOM 2794 O O . VAL A 1 357 ? -85.868 -35.244 85.835 1.00 43.16 357 VAL A O 1
ATOM 2797 N N . ASN A 1 358 ? -87.965 -34.508 86.254 1.00 47.19 358 ASN A N 1
ATOM 2798 C CA . ASN A 1 358 ? -87.926 -34.217 87.689 1.00 47.19 358 ASN A CA 1
ATOM 2799 C C . ASN A 1 358 ? -86.596 -34.549 88.385 1.00 47.19 358 ASN A C 1
ATOM 2801 O O . ASN A 1 358 ? -86.429 -35.623 88.966 1.00 47.19 358 ASN A O 1
ATOM 2805 N N . VAL A 1 359 ? -85.667 -33.593 88.388 1.00 42.47 359 VAL A N 1
ATOM 2806 C CA . VAL A 1 359 ? -84.517 -33.645 89.290 1.00 42.47 359 VAL A CA 1
ATOM 2807 C C . VAL A 1 359 ? -85.015 -33.254 90.679 1.00 42.47 359 VAL A C 1
ATOM 2809 O O . VAL A 1 359 ? -85.108 -32.078 91.024 1.00 42.47 359 VAL A O 1
ATOM 2812 N N . THR A 1 360 ? -85.366 -34.244 91.496 1.00 48.53 360 THR A N 1
ATOM 2813 C CA . THR A 1 360 ? -85.521 -34.054 92.941 1.00 48.53 360 THR A CA 1
ATOM 2814 C C . THR A 1 360 ? -84.142 -33.842 93.558 1.00 48.53 360 THR A C 1
ATOM 2816 O O . THR A 1 360 ? -83.366 -34.789 93.675 1.00 48.53 360 THR A O 1
ATOM 2819 N N . LEU A 1 361 ? -83.832 -32.607 93.958 1.00 47.59 361 LEU A N 1
ATOM 2820 C CA . LEU A 1 361 ? -82.689 -32.286 94.817 1.00 47.59 361 LEU A CA 1
ATOM 2821 C C . LEU A 1 361 ? -83.089 -32.554 96.282 1.00 47.59 361 LEU A C 1
ATOM 2823 O O . LEU A 1 361 ? -83.914 -31.810 96.820 1.00 47.59 361 LEU A O 1
ATOM 2827 N N . PRO A 1 362 ? -82.549 -33.586 96.958 1.00 45.62 362 PRO A N 1
ATOM 2828 C CA . PRO A 1 362 ? -82.846 -33.820 98.365 1.00 45.62 362 PRO A CA 1
ATOM 2829 C C . PRO A 1 362 ? -82.156 -32.733 99.198 1.00 45.62 362 PRO A C 1
ATOM 2831 O O . PRO A 1 362 ? -80.941 -32.571 99.111 1.00 45.62 362 PRO A O 1
ATOM 2834 N N . GLY A 1 363 ? -82.918 -31.992 100.008 1.00 55.53 363 GLY A N 1
ATOM 2835 C CA . GLY A 1 363 ? -82.357 -31.097 101.032 1.00 55.53 363 GLY A CA 1
ATOM 2836 C C . GLY A 1 363 ? -82.683 -29.604 100.921 1.00 55.53 363 GLY A C 1
ATOM 2837 O O . GLY A 1 363 ? -82.195 -28.838 101.750 1.00 55.53 363 GLY A O 1
ATOM 2838 N N . LEU A 1 364 ? -83.514 -29.166 99.965 1.00 46.03 364 LEU A N 1
ATOM 2839 C CA . LEU A 1 364 ? -84.087 -27.804 99.984 1.00 46.03 364 LEU A CA 1
ATOM 2840 C C . LEU A 1 364 ? -85.525 -27.734 100.524 1.00 46.03 364 LEU A C 1
ATOM 2842 O O . LEU A 1 364 ? -85.986 -26.646 100.864 1.00 46.03 364 LEU A O 1
ATOM 2846 N N . THR A 1 365 ? -86.210 -28.871 100.661 1.00 51.12 365 THR A N 1
ATOM 2847 C CA . THR A 1 365 ? -87.600 -28.945 101.141 1.00 51.12 365 THR A CA 1
ATOM 2848 C C . THR A 1 365 ? -87.756 -28.544 102.614 1.00 51.12 365 THR A C 1
ATOM 2850 O O . THR A 1 365 ? -88.828 -28.101 103.002 1.00 51.12 365 THR A O 1
ATOM 2853 N N . ASP A 1 366 ? -86.681 -28.598 103.408 1.00 50.78 366 ASP A N 1
ATOM 2854 C CA . ASP A 1 366 ? -86.692 -28.213 104.830 1.00 50.78 366 ASP A CA 1
ATOM 2855 C C . ASP A 1 366 ? -86.316 -26.738 105.077 1.00 50.78 366 ASP A C 1
ATOM 2857 O O . ASP A 1 366 ? -86.216 -26.305 106.224 1.00 50.78 366 ASP A O 1
ATOM 2861 N N . ARG A 1 367 ? -86.051 -25.947 104.024 1.00 49.09 367 ARG A N 1
ATOM 2862 C CA . ARG A 1 367 ? -85.530 -24.568 104.157 1.00 49.09 367 ARG A CA 1
ATOM 2863 C C . ARG A 1 367 ? -86.353 -23.484 103.462 1.00 49.09 367 ARG A C 1
ATOM 2865 O O . ARG A 1 367 ? -85.928 -22.330 103.445 1.00 49.09 367 ARG A O 1
ATOM 2872 N N . LEU A 1 368 ? -87.529 -23.823 102.943 1.00 46.16 368 LEU A N 1
ATOM 2873 C CA . LEU A 1 368 ? -88.558 -22.848 102.589 1.00 46.16 368 LEU A CA 1
ATOM 2874 C C . LEU A 1 368 ? -89.713 -22.989 103.579 1.00 46.16 368 LEU A C 1
ATOM 2876 O O . LEU A 1 368 ? -90.638 -23.765 103.362 1.00 46.16 368 LEU A O 1
ATOM 2880 N N . GLU A 1 369 ? -89.643 -22.230 104.674 1.00 51.25 369 GLU A N 1
ATOM 2881 C CA . GLU A 1 369 ? -90.819 -21.924 105.487 1.00 51.25 369 GLU A CA 1
ATOM 2882 C C . GLU A 1 369 ? -91.870 -21.287 104.572 1.00 51.25 369 GLU A C 1
ATOM 2884 O O . GLU A 1 369 ? -91.751 -20.137 104.142 1.00 51.25 369 GLU A O 1
ATOM 2889 N N . THR A 1 370 ? -92.904 -22.052 104.241 1.00 50.03 370 THR A N 1
ATOM 2890 C CA . THR A 1 370 ? -94.159 -21.511 103.734 1.00 50.03 370 THR A CA 1
ATOM 2891 C C . THR A 1 370 ? -94.729 -20.595 104.806 1.00 50.03 370 THR A C 1
ATOM 2893 O O . THR A 1 370 ? -95.291 -21.052 105.799 1.00 50.03 370 THR A O 1
ATOM 2896 N N . VAL A 1 371 ? -94.560 -19.289 104.617 1.00 49.50 371 VAL A N 1
ATOM 2897 C CA . VAL A 1 371 ? -95.269 -18.269 105.386 1.00 49.50 371 VAL A CA 1
ATOM 2898 C C . VAL A 1 371 ? -96.742 -18.345 104.978 1.00 49.50 371 VAL A C 1
ATOM 2900 O O . VAL A 1 371 ? -97.152 -17.758 103.977 1.00 49.50 371 VAL A O 1
ATOM 2903 N N . GLU A 1 372 ? -97.543 -19.108 105.723 1.00 56.19 372 GLU A N 1
ATOM 2904 C CA . GLU A 1 372 ? -99.004 -19.036 105.643 1.00 56.19 372 GLU A CA 1
ATOM 2905 C C . GLU A 1 372 ? -99.453 -17.672 106.176 1.00 56.19 372 GLU A C 1
ATOM 2907 O O . GLU A 1 372 ? -99.517 -17.425 107.380 1.00 56.19 372 GLU A O 1
ATOM 2912 N N . VAL A 1 373 ? -99.743 -16.749 105.262 1.00 58.91 373 VAL A N 1
ATOM 2913 C CA . VAL A 1 373 ? -100.401 -15.490 105.607 1.00 58.91 373 VAL A CA 1
ATOM 2914 C C . VAL A 1 373 ? -101.907 -15.752 105.672 1.00 58.91 373 VAL A C 1
ATOM 2916 O O . VAL A 1 373 ? -102.549 -15.958 104.642 1.00 58.91 373 VAL A O 1
ATOM 2919 N N . ASP A 1 374 ? -102.481 -15.717 106.878 1.00 66.06 374 ASP A N 1
ATOM 2920 C CA . ASP A 1 374 ? -103.931 -15.755 107.137 1.00 66.06 374 ASP A CA 1
ATOM 2921 C C . ASP A 1 374 ? -104.608 -14.448 106.672 1.00 66.06 374 ASP A C 1
ATOM 2923 O O . ASP A 1 374 ? -105.028 -13.596 107.463 1.00 66.06 374 ASP A O 1
ATOM 2927 N N . LEU A 1 375 ? -104.674 -14.255 105.351 1.00 65.19 375 LEU A N 1
ATOM 2928 C CA . LEU A 1 375 ? -105.430 -13.164 104.738 1.00 65.19 375 LEU A CA 1
ATOM 2929 C C . LEU A 1 375 ? -106.914 -13.170 105.157 1.00 65.19 375 LEU A C 1
ATOM 2931 O O . LEU A 1 375 ? -107.423 -12.089 105.461 1.00 65.19 375 LEU A O 1
ATOM 2935 N N . PRO A 1 376 ? -107.623 -14.318 105.222 1.00 67.44 376 PRO A N 1
ATOM 2936 C CA . PRO A 1 376 ? -109.028 -14.338 105.629 1.00 67.44 376 PRO A CA 1
ATOM 2937 C C . PRO A 1 376 ? -109.255 -13.812 107.053 1.00 67.44 376 PRO A C 1
ATOM 2939 O O . PRO A 1 376 ? -110.108 -12.945 107.252 1.00 67.44 376 PRO A O 1
ATOM 2942 N N . GLY A 1 377 ? -108.464 -14.250 108.037 1.00 72.06 377 GLY A N 1
ATOM 2943 C CA . GLY A 1 377 ? -108.579 -13.762 109.411 1.00 72.06 377 GLY A CA 1
ATOM 2944 C C . GLY A 1 377 ? -108.096 -12.320 109.579 1.00 72.06 377 GLY A C 1
ATOM 2945 O O . GLY A 1 377 ? -108.652 -11.577 110.390 1.00 72.06 377 GLY A O 1
ATOM 2946 N N . ALA A 1 378 ? -107.120 -11.867 108.784 1.00 67.25 378 ALA A N 1
ATOM 2947 C CA . ALA A 1 378 ? -106.720 -10.458 108.754 1.00 67.25 378 ALA A CA 1
ATOM 2948 C C . ALA A 1 378 ? -107.842 -9.545 108.226 1.00 67.25 378 ALA A C 1
ATOM 2950 O O . ALA A 1 378 ? -108.086 -8.484 108.804 1.00 67.25 378 ALA A O 1
ATOM 2951 N N . VAL A 1 379 ? -108.569 -9.973 107.189 1.00 73.88 379 VAL A N 1
ATOM 2952 C CA . VAL A 1 379 ? -109.739 -9.252 106.659 1.00 73.88 379 VAL A CA 1
ATOM 2953 C C . VAL A 1 379 ? -110.886 -9.241 107.672 1.00 73.88 379 VAL A C 1
ATOM 2955 O O . VAL A 1 379 ? -111.525 -8.206 107.856 1.00 73.88 379 VAL A O 1
ATOM 2958 N N . GLN A 1 380 ? -111.118 -10.346 108.385 1.00 75.25 380 GLN A N 1
ATOM 2959 C CA . GLN A 1 380 ? -112.170 -10.427 109.400 1.00 75.25 380 GLN A CA 1
ATOM 2960 C C . GLN A 1 380 ? -111.906 -9.483 110.586 1.00 75.25 380 GLN A C 1
ATOM 2962 O O . GLN A 1 380 ? -112.799 -8.733 110.980 1.00 75.25 380 GLN A O 1
ATOM 2967 N N . ARG A 1 381 ? -110.658 -9.417 111.076 1.00 75.94 381 ARG A N 1
ATOM 2968 C CA . ARG A 1 381 ? -110.247 -8.456 112.119 1.00 75.94 381 ARG A CA 1
ATOM 2969 C C . ARG A 1 381 ? -110.356 -7.000 111.654 1.00 75.94 381 ARG A C 1
ATOM 2971 O O . ARG A 1 381 ? -110.714 -6.127 112.443 1.00 75.94 381 ARG A O 1
ATOM 2978 N N . LEU A 1 382 ? -110.069 -6.717 110.379 1.00 77.00 382 LEU A N 1
ATOM 2979 C CA . LEU A 1 382 ? -110.240 -5.376 109.812 1.00 77.00 382 LEU A CA 1
ATOM 2980 C C . LEU A 1 382 ? -111.727 -4.988 109.727 1.00 77.00 382 LEU A C 1
ATOM 2982 O O . LEU A 1 382 ? -112.082 -3.856 110.043 1.00 77.00 382 LEU A O 1
ATOM 2986 N N . ALA A 1 383 ? -112.595 -5.931 109.350 1.00 72.94 383 ALA A N 1
ATOM 2987 C CA . ALA A 1 383 ? -114.039 -5.721 109.296 1.00 72.94 383 ALA A CA 1
ATOM 2988 C C . ALA A 1 383 ? -114.652 -5.490 110.689 1.00 72.94 383 ALA A C 1
ATOM 2990 O O . ALA A 1 383 ? -115.533 -4.643 110.831 1.00 72.94 383 ALA A O 1
ATOM 2991 N N . GLU A 1 384 ? -114.176 -6.192 111.723 1.00 76.75 384 GLU A N 1
ATOM 2992 C CA . GLU A 1 384 ? -114.582 -5.946 113.114 1.00 76.75 384 GLU A CA 1
ATOM 2993 C C . GLU A 1 384 ? -114.133 -4.563 113.604 1.00 76.75 384 GLU A C 1
ATOM 2995 O O . GLU A 1 384 ? -114.964 -3.812 114.114 1.00 76.75 384 GLU A O 1
ATOM 3000 N N . ARG A 1 385 ? -112.880 -4.152 113.346 1.00 73.44 385 ARG A N 1
ATOM 3001 C CA . ARG A 1 385 ? -112.422 -2.788 113.682 1.00 73.44 385 ARG A CA 1
ATOM 3002 C C . ARG A 1 385 ? -113.191 -1.700 112.933 1.00 73.44 385 ARG A C 1
ATOM 3004 O O . ARG A 1 385 ? -113.425 -0.635 113.493 1.00 73.44 385 ARG A O 1
ATOM 3011 N N . MET A 1 386 ? -113.601 -1.948 111.689 1.00 72.31 386 MET A N 1
ATOM 3012 C CA . MET A 1 386 ? -114.419 -0.991 110.937 1.00 72.31 386 MET A CA 1
ATOM 3013 C C . MET A 1 386 ? -115.819 -0.839 111.554 1.00 72.31 386 MET A C 1
ATOM 3015 O O . MET A 1 386 ? -116.343 0.268 111.584 1.00 72.31 386 MET A O 1
ATOM 3019 N N . LYS A 1 387 ? -116.402 -1.920 112.098 1.00 72.06 387 LYS A N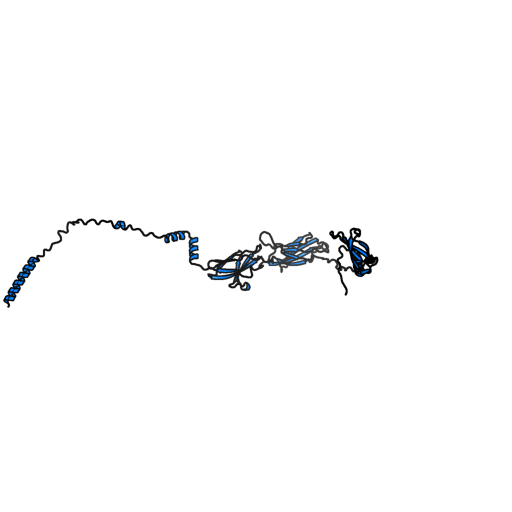 1
ATOM 3020 C CA . LYS A 1 387 ? -117.674 -1.858 112.840 1.00 72.06 387 LYS A CA 1
ATOM 3021 C C . LYS A 1 387 ? -117.550 -1.117 114.171 1.00 72.06 387 LYS A C 1
ATOM 3023 O O . LYS A 1 387 ? -118.475 -0.398 114.528 1.00 72.06 387 LYS A O 1
ATOM 3028 N N . GLU A 1 388 ? -116.441 -1.277 114.894 1.00 73.31 388 GLU A N 1
ATOM 3029 C CA . GLU A 1 388 ? -116.185 -0.509 116.123 1.00 73.31 388 GLU A CA 1
ATOM 3030 C C . GLU A 1 388 ? -116.035 0.988 115.830 1.00 73.31 388 GLU A C 1
ATOM 3032 O O . GLU A 1 388 ? -116.626 1.804 116.530 1.00 73.31 388 GLU A O 1
ATOM 3037 N N . ILE A 1 389 ? -115.317 1.351 114.761 1.00 68.62 389 ILE A N 1
ATOM 3038 C CA . ILE A 1 389 ? -115.164 2.750 114.335 1.00 68.62 389 ILE A CA 1
ATOM 3039 C C . ILE A 1 389 ? -116.511 3.348 113.917 1.00 68.62 389 ILE A C 1
ATOM 3041 O O . ILE A 1 389 ? -116.809 4.477 114.290 1.00 68.62 389 ILE A O 1
ATOM 3045 N N . ASP A 1 390 ? -117.339 2.606 113.179 1.00 67.25 390 ASP A N 1
ATOM 3046 C CA . ASP A 1 390 ? -118.664 3.088 112.773 1.00 67.25 390 ASP A CA 1
ATOM 3047 C C . ASP A 1 390 ? -119.599 3.256 113.988 1.00 67.25 390 ASP A C 1
ATOM 3049 O O . ASP A 1 390 ? -120.328 4.239 114.081 1.00 67.25 390 ASP A O 1
ATOM 3053 N N . ALA A 1 391 ? -119.519 2.364 114.983 1.00 67.75 391 ALA A N 1
ATOM 3054 C CA . ALA A 1 391 ? -120.265 2.504 116.235 1.00 67.75 391 ALA A CA 1
ATOM 3055 C C . ALA A 1 391 ? -119.814 3.718 117.071 1.00 67.75 391 ALA A C 1
ATOM 3057 O O . ALA A 1 391 ? -120.665 4.423 117.611 1.00 67.75 391 ALA A O 1
ATOM 3058 N N . ASP A 1 392 ? -118.508 3.997 117.147 1.00 67.19 392 ASP A N 1
ATOM 3059 C CA . ASP A 1 392 ? -117.966 5.173 117.846 1.00 67.19 392 ASP A CA 1
ATOM 3060 C C . ASP A 1 392 ? -118.314 6.485 117.121 1.00 67.19 392 ASP A C 1
ATOM 3062 O O . ASP A 1 392 ? -118.645 7.483 117.762 1.00 67.19 392 ASP A O 1
ATOM 3066 N N . VAL A 1 393 ? -118.301 6.490 115.782 1.00 68.31 393 VAL A N 1
ATOM 3067 C CA . VAL A 1 393 ? -118.696 7.651 114.963 1.00 68.31 393 VAL A CA 1
ATOM 3068 C C . VAL A 1 393 ? -120.199 7.917 115.075 1.00 68.31 393 VAL A C 1
ATOM 3070 O O . VAL A 1 393 ? -120.599 9.071 115.212 1.00 68.31 393 VAL A O 1
ATOM 3073 N N . MET A 1 394 ? -121.034 6.875 115.099 1.00 64.25 394 MET A N 1
ATOM 3074 C CA . MET A 1 394 ? -122.482 7.010 115.308 1.00 64.25 394 MET A CA 1
ATOM 3075 C C . MET A 1 394 ? -122.859 7.344 116.760 1.00 64.25 394 MET A C 1
ATOM 3077 O O . MET A 1 394 ? -123.978 7.780 117.000 1.00 64.25 394 MET A O 1
ATOM 3081 N N . ALA A 1 395 ? -121.957 7.159 117.729 1.00 65.75 395 ALA A N 1
ATOM 3082 C CA . ALA A 1 395 ? -122.137 7.618 119.109 1.00 65.75 395 ALA A CA 1
ATOM 3083 C C . ALA A 1 395 ? -121.682 9.078 119.329 1.00 65.75 395 ALA A C 1
ATOM 3085 O O . ALA A 1 395 ? -121.988 9.664 120.369 1.00 65.75 395 ALA A O 1
ATOM 3086 N N . GLN A 1 396 ? -120.953 9.665 118.369 1.00 65.38 396 GLN A N 1
ATOM 3087 C CA . GLN A 1 396 ? -120.488 11.061 118.381 1.00 65.38 396 GLN A CA 1
ATOM 3088 C C . GLN A 1 396 ? -121.272 11.983 117.419 1.00 65.38 396 GLN A C 1
ATOM 3090 O O . GLN A 1 396 ? -120.986 13.183 117.366 1.00 65.38 396 GLN A O 1
ATOM 3095 N N . LEU A 1 397 ? -122.268 11.441 116.707 1.00 51.66 397 LEU A N 1
ATOM 3096 C CA . LEU A 1 397 ? -123.277 12.134 115.889 1.00 51.66 397 LEU A CA 1
ATOM 3097 C C . LEU A 1 397 ? -124.657 11.997 116.538 1.00 51.66 397 LEU A C 1
ATOM 3099 O O . LEU A 1 397 ? -125.434 12.977 116.455 1.00 51.66 397 LEU A O 1
#

Solvent-accessible surface area (backbone atoms only — not comparable to full-atom values): 23420 Å² total; per-residue (Å²): 131,91,84,86,81,91,80,88,67,83,95,64,86,49,63,68,56,49,9,29,53,50,35,33,54,50,40,38,69,73,66,46,81,53,70,52,71,52,75,36,48,72,89,62,62,82,69,50,65,70,42,77,45,66,45,67,46,55,92,85,73,62,32,69,65,38,50,24,29,29,71,42,68,45,73,76,82,80,80,66,41,36,40,40,33,32,35,43,55,60,76,76,38,73,53,91,56,54,45,91,61,87,71,82,79,82,86,65,78,82,88,73,33,89,43,43,40,79,69,46,78,44,82,66,50,71,60,101,81,80,63,90,53,42,28,39,34,41,34,42,41,69,32,70,74,54,74,60,56,31,38,38,35,30,35,32,51,74,91,60,90,67,73,44,80,70,43,78,37,68,64,96,67,46,63,50,75,45,68,86,60,62,68,80,39,44,37,36,39,39,37,29,35,22,40,70,89,76,69,44,72,50,93,38,39,76,50,71,49,64,33,56,66,61,81,74,46,32,47,52,29,40,77,70,45,44,41,51,41,82,19,15,29,42,33,38,42,41,72,41,88,47,88,54,58,50,34,31,42,35,30,42,25,80,51,85,43,69,88,77,36,42,82,77,48,76,35,75,66,48,61,52,78,47,77,73,43,60,74,41,60,38,19,37,50,39,24,26,25,26,76,63,66,29,67,22,49,59,52,58,80,74,46,42,65,24,44,12,34,69,82,47,78,62,59,58,52,52,53,56,42,70,78,30,70,68,55,52,56,53,51,50,58,69,68,47,76,79,72,77,81,80,70,66,63,71,77,70,72,72,69,76,76,76,77,86,71,80,82,79,70,89,80,58,81,86,72,62,82,78,80,82,75,63,58,69,62,53,50,51,53,50,55,52,52,52,50,52,51,51,52,54,53,62,72,76,106

Nearest PDB structures (foldseek):
  2gee-assembly1_A  TM=5.257E-01  e=1.171E-08  Homo sapiens
  6wdp-assembly1_A  TM=3.800E-01  e=5.364E-06  Homo sapiens
  4lsd-assembly3_H  TM=7.660E-01  e=3.568E-03  Homo sapiens
  2obg-assembly1_A-2  TM=7.398E-01  e=1.861E-02  unclassified
  7jw7-assembly1_B  TM=7.260E-01  e=7.844E-02  synthetic construct

pLDDT: mean 83.77, std 15.2, range [40.22, 98.69]

Sequence (397 aa):
GVYEKSISLLGVTRPEQVGRLGNYLLETARRVQNFCAFQVSLKDADIEAGEIVSITYPDFTGWSAKPFRVLAVQDEGQTGNVTITCAEYDSAVYSDDGLNVDSPVQDSPPVTYDDVYSLALEDVGFLDDGKWVPVIRASWQNPSDYTPTALNVRWRYEGETDWNLSLNSTRLITQARIEGLKSGETVEVWVNCVRPDTGKETTGKTTSMVVGKDVTPPGVCTGLAATGWFGSIILEWTNPADKDLNYVELWENAVDDRFSAVKIAEVKGAGFTRYLGSFQGRYYWVRGVDLSGNIGPWNADAGVYGNSDQETHQDFVDLLLEENPYLHEAIDDLNTRIDPIETNLDNFLDVTLPEIVNVTLPGLTDRLETVEVDLPGAVQRLAERMKEIDADVMAQL